Protein AF-A0AA37NM17-F1 (afdb_monomer)

Radius of gyration: 35.28 Å; Cα contacts (8 Å, |Δi|>4): 505; chains: 1; bounding box: 87×82×79 Å

Mean predicted aligned error: 13.26 Å

Structure (mmCIF, N/CA/C/O backbone):
data_AF-A0AA37NM17-F1
#
_entry.id   AF-A0AA37NM17-F1
#
loop_
_atom_site.group_PDB
_atom_site.id
_atom_site.type_symbol
_atom_site.label_atom_id
_atom_site.label_alt_id
_atom_site.label_comp_id
_atom_site.label_asym_id
_atom_site.label_entity_id
_atom_site.label_seq_id
_atom_site.pdbx_PDB_ins_code
_atom_site.Cartn_x
_atom_site.Cartn_y
_atom_site.Cartn_z
_atom_site.occupancy
_atom_site.B_iso_or_equiv
_atom_site.auth_seq_id
_atom_site.auth_comp_id
_atom_site.auth_asym_id
_atom_site.auth_atom_id
_atom_site.pdbx_PDB_model_num
ATOM 1 N N . MET A 1 1 ? 45.197 -36.114 -11.700 1.00 39.50 1 MET A N 1
ATOM 2 C CA . MET A 1 1 ? 45.139 -34.855 -10.925 1.00 39.50 1 MET A CA 1
ATOM 3 C C . MET A 1 1 ? 45.413 -33.761 -11.939 1.00 39.50 1 MET A C 1
ATOM 5 O O . MET A 1 1 ? 46.449 -33.843 -12.567 1.00 39.50 1 MET A O 1
ATOM 9 N N . GLU A 1 2 ? 44.489 -32.881 -12.302 1.00 32.41 2 GLU A N 1
ATOM 10 C CA . GLU A 1 2 ? 43.577 -32.137 -11.434 1.00 32.41 2 GLU A CA 1
ATOM 11 C C . GLU A 1 2 ? 42.103 -32.218 -11.862 1.00 32.41 2 GLU A C 1
ATOM 13 O O . GLU A 1 2 ? 41.725 -32.016 -13.012 1.00 32.41 2 GLU A O 1
ATOM 18 N N . ASN A 1 3 ? 41.298 -32.570 -10.862 1.00 31.67 3 ASN A N 1
ATOM 19 C CA . ASN A 1 3 ? 39.902 -32.228 -10.608 1.00 31.67 3 ASN A CA 1
ATOM 20 C C . ASN A 1 3 ? 39.204 -31.269 -11.604 1.00 31.67 3 ASN A C 1
ATOM 22 O O . ASN A 1 3 ? 39.090 -30.072 -11.366 1.00 31.67 3 ASN A O 1
ATOM 26 N N . ARG A 1 4 ? 38.593 -31.821 -12.659 1.00 38.66 4 ARG A N 1
ATOM 27 C CA . ARG A 1 4 ? 37.354 -31.264 -13.227 1.00 38.66 4 ARG A CA 1
ATOM 28 C C . ARG A 1 4 ? 36.179 -31.909 -12.503 1.00 38.66 4 ARG A C 1
ATOM 30 O O . ARG A 1 4 ? 35.611 -32.888 -12.973 1.00 38.66 4 ARG A O 1
ATOM 37 N N . SER A 1 5 ? 35.870 -31.397 -11.321 1.00 42.88 5 SER A N 1
ATOM 38 C CA . SER A 1 5 ? 34.691 -31.795 -10.563 1.00 42.88 5 SER A CA 1
ATOM 39 C C . SER A 1 5 ? 34.030 -30.540 -10.004 1.00 42.88 5 SER A C 1
ATOM 41 O O . SER A 1 5 ? 34.674 -29.786 -9.281 1.00 42.88 5 SER A O 1
ATOM 43 N N . LEU A 1 6 ? 32.746 -30.379 -10.350 1.00 43.34 6 LEU A N 1
ATOM 44 C CA . LEU A 1 6 ? 31.734 -29.516 -9.724 1.00 43.34 6 LEU A CA 1
ATOM 45 C C . LEU A 1 6 ? 31.709 -28.022 -10.093 1.00 43.34 6 LEU A C 1
ATOM 47 O O . LEU A 1 6 ? 31.986 -27.165 -9.266 1.00 43.34 6 LEU A O 1
ATOM 51 N N . LEU A 1 7 ? 31.184 -27.724 -11.286 1.00 40.50 7 LEU A N 1
ATOM 52 C CA . LEU A 1 7 ? 30.210 -26.638 -11.465 1.00 40.50 7 LEU A CA 1
ATOM 53 C C . LEU A 1 7 ? 29.104 -27.159 -12.391 1.00 40.50 7 LEU A C 1
ATOM 55 O O . LEU A 1 7 ? 29.181 -27.047 -13.609 1.00 40.50 7 LEU A O 1
ATOM 59 N N . SER A 1 8 ? 28.095 -27.805 -11.810 1.00 43.62 8 SER A N 1
ATOM 60 C CA . SER A 1 8 ? 26.860 -28.211 -12.491 1.00 43.62 8 SER A CA 1
ATOM 61 C C . SER A 1 8 ? 25.928 -27.007 -12.674 1.00 43.62 8 SER A C 1
ATOM 63 O O . SER A 1 8 ? 24.788 -27.035 -12.214 1.00 43.62 8 SER A O 1
ATOM 65 N N . GLY A 1 9 ? 26.449 -25.930 -13.256 1.00 58.12 9 GLY A N 1
ATOM 66 C CA . GLY A 1 9 ? 25.665 -24.760 -13.623 1.00 58.12 9 GLY A CA 1
ATOM 67 C C . GLY A 1 9 ? 25.400 -24.740 -15.122 1.00 58.12 9 GLY A C 1
ATOM 68 O O . GLY A 1 9 ? 26.223 -25.229 -15.902 1.00 58.12 9 GLY A O 1
ATOM 69 N N . THR A 1 10 ? 24.259 -24.205 -15.549 1.00 69.88 10 THR A N 1
ATOM 70 C CA . THR A 1 10 ? 24.068 -23.924 -16.976 1.00 69.88 10 THR A CA 1
ATOM 71 C C . THR A 1 10 ? 25.033 -22.809 -17.411 1.00 69.88 10 THR A C 1
ATOM 73 O O . THR A 1 10 ? 25.459 -22.008 -16.576 1.00 69.88 10 THR A O 1
ATOM 76 N N . PRO A 1 11 ? 25.399 -22.710 -18.705 1.00 75.88 11 PRO A N 1
ATOM 77 C CA . PRO A 1 11 ? 26.376 -21.720 -19.182 1.00 75.88 11 PRO A CA 1
ATOM 78 C C . PRO A 1 11 ? 26.017 -20.255 -18.877 1.00 75.88 11 PRO A C 1
ATOM 80 O O . PRO A 1 11 ? 26.868 -19.380 -18.991 1.00 75.88 11 PRO A O 1
ATOM 83 N N . LEU A 1 12 ? 24.758 -19.989 -18.515 1.00 84.44 12 LEU A N 1
ATOM 84 C CA . LEU A 1 12 ? 24.204 -18.665 -18.242 1.00 84.44 12 LEU A CA 1
ATOM 85 C C . LEU A 1 12 ? 23.790 -18.481 -16.770 1.00 84.44 12 LEU A C 1
ATOM 87 O O . LEU A 1 12 ? 23.029 -17.570 -16.453 1.00 84.44 12 LEU A O 1
ATOM 91 N N . ASP A 1 13 ? 24.273 -19.326 -15.858 1.00 84.38 13 ASP A N 1
ATOM 92 C CA . ASP A 1 13 ? 23.991 -19.170 -14.431 1.00 84.38 13 ASP A CA 1
ATOM 93 C C . ASP A 1 13 ? 24.663 -17.914 -13.844 1.00 84.38 13 ASP A C 1
ATOM 95 O O . ASP A 1 13 ? 25.754 -17.496 -14.246 1.00 84.38 13 ASP A O 1
ATOM 99 N N . GLY A 1 14 ? 24.015 -17.311 -12.842 1.00 83.81 14 GLY A N 1
ATOM 100 C CA . GLY A 1 14 ? 24.552 -16.149 -12.127 1.00 83.81 14 GLY A CA 1
ATOM 101 C C . GLY A 1 14 ? 24.564 -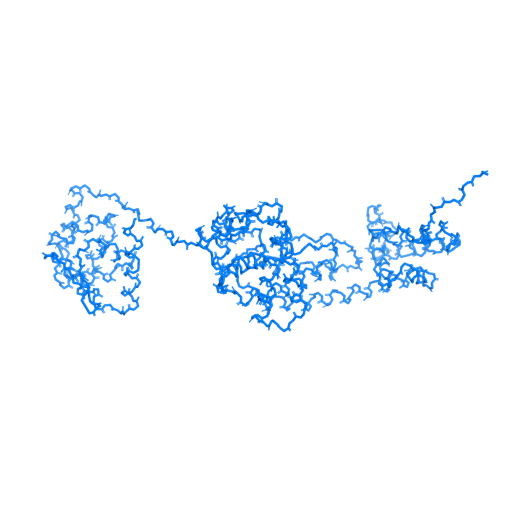14.858 -12.952 1.00 83.81 14 GLY A C 1
ATOM 102 O O . GLY A 1 14 ? 25.510 -14.072 -12.831 1.00 83.81 14 GLY A O 1
ATOM 103 N N . ILE A 1 15 ? 23.556 -14.663 -13.809 1.00 90.25 15 ILE A N 1
ATOM 104 C CA . ILE A 1 15 ? 23.266 -13.371 -14.440 1.00 90.25 15 ILE A CA 1
ATOM 105 C C . ILE A 1 15 ? 22.849 -12.364 -13.372 1.00 90.25 15 ILE A C 1
ATOM 107 O O . ILE A 1 15 ? 22.051 -12.658 -12.482 1.00 90.25 15 ILE A O 1
ATOM 111 N N . ASP A 1 16 ? 23.395 -11.163 -13.504 1.00 88.25 16 ASP A N 1
ATOM 112 C CA . ASP A 1 16 ? 23.024 -10.015 -12.691 1.00 88.25 16 ASP A CA 1
ATOM 113 C C . ASP A 1 16 ? 21.865 -9.280 -13.367 1.00 88.25 16 ASP A C 1
ATOM 115 O O . ASP A 1 16 ? 22.024 -8.738 -14.459 1.00 88.25 16 ASP A O 1
ATOM 119 N N . TYR A 1 17 ? 20.700 -9.275 -12.723 1.00 85.06 17 TYR A N 1
ATOM 120 C CA . TYR A 1 17 ? 19.495 -8.635 -13.247 1.00 85.06 17 TYR A CA 1
ATOM 121 C C . TYR A 1 17 ? 19.504 -7.106 -13.116 1.00 85.06 17 TYR A C 1
ATOM 123 O O . TYR A 1 17 ? 18.667 -6.459 -13.750 1.00 85.06 17 TYR A O 1
ATOM 131 N N . GLY A 1 18 ? 20.436 -6.523 -12.354 1.00 79.31 18 GLY A N 1
ATOM 132 C CA . GLY A 1 18 ? 20.629 -5.072 -12.278 1.00 79.31 18 GLY A CA 1
ATOM 133 C C . GLY A 1 18 ? 21.332 -4.487 -13.507 1.00 79.31 18 GLY A C 1
ATOM 134 O O . GLY A 1 18 ? 21.096 -3.337 -13.848 1.00 79.31 18 GLY A O 1
ATOM 135 N N . VAL A 1 19 ? 22.146 -5.292 -14.201 1.00 84.12 19 VAL A N 1
ATOM 136 C CA . VAL A 1 19 ? 22.900 -4.915 -15.416 1.00 84.12 19 VAL A CA 1
ATOM 137 C C . VAL A 1 19 ? 22.785 -6.020 -16.471 1.00 84.12 19 VAL A C 1
ATOM 139 O O . VAL A 1 19 ? 23.774 -6.624 -16.898 1.00 84.12 19 VAL A O 1
ATOM 142 N N . TYR A 1 20 ? 21.551 -6.357 -16.844 1.00 92.31 20 TYR A N 1
ATOM 143 C CA . TYR A 1 20 ? 21.222 -7.651 -17.443 1.00 92.31 20 TYR A CA 1
ATOM 144 C C . TYR A 1 20 ? 21.877 -7.886 -18.795 1.00 92.31 20 TYR A C 1
ATOM 146 O O . TYR A 1 20 ? 22.510 -8.922 -18.978 1.00 92.31 20 TYR A O 1
ATOM 154 N N . THR A 1 21 ? 21.796 -6.929 -19.717 1.00 93.56 21 THR A N 1
ATOM 155 C CA . THR A 1 21 ? 22.395 -7.039 -21.054 1.00 93.56 21 THR A CA 1
ATOM 156 C C . THR A 1 21 ? 23.906 -7.231 -20.957 1.00 93.56 21 THR A C 1
ATOM 158 O O . THR A 1 21 ? 24.450 -8.175 -21.530 1.00 93.56 21 THR A O 1
ATOM 161 N N . ALA A 1 22 ? 24.588 -6.397 -20.165 1.00 91.88 22 ALA A N 1
ATOM 162 C CA . ALA A 1 22 ? 26.034 -6.488 -19.974 1.00 91.88 22 ALA A CA 1
ATOM 163 C C . ALA A 1 22 ? 26.444 -7.812 -19.304 1.00 91.88 22 ALA A C 1
ATOM 165 O O . ALA A 1 22 ? 27.416 -8.453 -19.712 1.00 91.88 22 ALA A O 1
ATOM 166 N N . SER A 1 23 ? 25.688 -8.254 -18.296 1.00 94.06 23 SER A N 1
ATOM 167 C CA . SER A 1 23 ? 25.938 -9.514 -17.594 1.00 94.06 23 SER A CA 1
ATOM 168 C C . SER A 1 23 ? 25.702 -10.726 -18.501 1.00 94.06 23 SER A C 1
ATOM 170 O O . SER A 1 23 ? 26.530 -11.637 -18.529 1.00 94.06 23 SER A O 1
ATOM 172 N N . LEU A 1 24 ? 24.635 -10.709 -19.306 1.00 94.44 24 LEU A N 1
ATOM 173 C CA . LEU A 1 24 ? 24.316 -11.741 -20.294 1.00 94.44 24 LEU A CA 1
ATOM 174 C C . LEU A 1 24 ? 25.399 -11.834 -21.375 1.00 94.44 24 LEU A C 1
ATOM 176 O O . LEU A 1 24 ? 25.887 -12.930 -21.643 1.00 94.44 24 LEU A O 1
ATOM 180 N N . MET A 1 25 ? 25.816 -10.700 -21.949 1.00 93.88 25 MET A N 1
ATOM 181 C CA . MET A 1 25 ? 26.895 -10.642 -22.942 1.00 93.88 25 MET A CA 1
ATOM 182 C C . MET A 1 25 ? 28.197 -11.220 -22.389 1.00 93.88 25 MET A C 1
ATOM 184 O O . MET A 1 25 ? 28.815 -12.059 -23.041 1.00 93.88 25 MET A O 1
ATOM 188 N N . ARG A 1 26 ? 28.586 -10.825 -21.169 1.00 92.75 26 ARG A N 1
ATOM 189 C CA . ARG A 1 26 ? 29.799 -11.324 -20.505 1.00 92.75 26 ARG A CA 1
ATOM 190 C C . ARG A 1 26 ? 29.740 -12.833 -20.278 1.00 92.75 26 ARG A C 1
ATOM 192 O O . ARG A 1 26 ? 30.653 -13.540 -20.682 1.00 92.75 26 ARG A O 1
ATOM 199 N N . ARG A 1 27 ? 28.649 -13.343 -19.698 1.00 93.62 27 ARG A N 1
ATOM 200 C CA . ARG A 1 27 ? 28.477 -14.787 -19.451 1.00 93.62 27 ARG A CA 1
ATOM 201 C C . ARG A 1 27 ? 28.475 -15.591 -20.748 1.00 93.62 27 ARG A C 1
ATOM 203 O O . ARG A 1 27 ? 29.092 -16.648 -20.820 1.00 93.62 27 ARG A O 1
ATOM 210 N N . ALA A 1 28 ? 27.807 -15.084 -21.780 1.00 93.44 28 ALA A N 1
ATOM 211 C CA . ALA A 1 28 ? 27.781 -15.734 -23.078 1.00 93.44 28 ALA A CA 1
ATOM 212 C C . ALA A 1 28 ? 29.164 -15.718 -23.753 1.00 93.44 28 ALA A C 1
ATOM 214 O O . ALA A 1 28 ? 29.542 -16.718 -24.356 1.00 93.44 28 ALA A O 1
ATOM 215 N N . ALA A 1 29 ? 29.940 -14.641 -23.617 1.00 93.00 29 ALA A N 1
ATOM 216 C CA . ALA A 1 29 ? 31.324 -14.586 -24.084 1.00 93.00 29 ALA A CA 1
ATOM 217 C C . ALA A 1 29 ? 32.217 -15.600 -23.348 1.00 93.00 29 ALA A C 1
ATOM 219 O O . ALA A 1 29 ? 32.880 -16.412 -23.992 1.00 93.00 29 ALA A O 1
ATOM 220 N N . ASP A 1 30 ? 32.158 -15.626 -22.011 1.00 92.62 30 ASP A N 1
ATOM 221 C CA . ASP A 1 30 ? 32.923 -16.556 -21.165 1.00 92.62 30 ASP A CA 1
ATOM 222 C C . ASP A 1 30 ? 32.610 -18.026 -21.500 1.00 92.62 30 ASP A C 1
ATOM 224 O O . ASP A 1 30 ? 33.485 -18.892 -21.466 1.00 92.62 30 ASP A O 1
ATOM 228 N N . ALA A 1 31 ? 31.354 -18.311 -21.857 1.00 92.31 31 ALA A N 1
ATOM 229 C CA . ALA A 1 31 ? 30.891 -19.631 -22.270 1.00 92.31 31 ALA A CA 1
ATOM 230 C C . ALA A 1 31 ? 31.180 -19.973 -23.749 1.00 92.31 31 ALA A C 1
ATOM 232 O O . ALA A 1 31 ? 30.804 -21.055 -24.204 1.00 92.31 31 ALA A O 1
ATOM 233 N N . GLY A 1 32 ? 31.800 -19.071 -24.520 1.00 92.25 32 GLY A N 1
ATOM 234 C CA . GLY A 1 32 ? 32.047 -19.247 -25.959 1.00 92.25 32 GLY A CA 1
ATOM 235 C C . GLY A 1 32 ? 30.776 -19.225 -26.817 1.00 92.25 32 GLY A C 1
ATOM 236 O O . GLY A 1 32 ? 30.770 -19.697 -27.952 1.00 92.25 32 GLY A O 1
ATOM 237 N N . LEU A 1 33 ? 29.679 -18.708 -26.267 1.00 93.62 33 LEU A N 1
ATOM 238 C CA . LEU A 1 33 ? 28.392 -18.543 -26.933 1.00 93.62 33 LEU A CA 1
ATOM 239 C C . LEU A 1 33 ? 28.333 -17.230 -27.738 1.00 93.62 33 LEU A C 1
ATOM 241 O O . LEU A 1 33 ? 27.548 -17.127 -28.679 1.00 93.62 33 LEU A O 1
ATOM 245 N N . LEU A 1 34 ? 29.148 -16.234 -27.413 1.00 94.06 34 LEU A N 1
ATOM 246 C CA . LEU A 1 34 ? 29.370 -15.064 -28.262 1.00 94.06 34 LEU A CA 1
ATOM 247 C C . LEU A 1 34 ? 30.849 -14.995 -28.618 1.00 94.06 34 LEU A C 1
ATOM 249 O O . LEU A 1 34 ? 31.698 -15.099 -27.736 1.00 94.06 34 LEU A O 1
ATOM 253 N N . ASP A 1 35 ? 31.149 -14.842 -29.906 1.00 93.56 35 ASP A N 1
ATOM 254 C CA . ASP A 1 35 ? 32.515 -14.643 -30.375 1.00 93.56 35 ASP A CA 1
ATOM 255 C C . ASP A 1 35 ? 32.892 -13.151 -30.381 1.00 93.56 35 ASP A C 1
ATOM 257 O O . ASP A 1 35 ? 32.049 -12.261 -30.232 1.00 93.56 35 ASP A O 1
ATOM 261 N N . GLU A 1 36 ? 34.182 -12.862 -30.556 1.00 92.81 36 GLU A N 1
ATOM 262 C CA . GLU A 1 36 ? 34.699 -11.486 -30.567 1.00 92.81 36 GLU A CA 1
ATOM 263 C C . GLU A 1 36 ? 34.056 -10.622 -31.661 1.00 92.81 36 GLU A C 1
ATOM 265 O O . GLU A 1 36 ? 33.868 -9.421 -31.474 1.00 92.81 36 GLU A O 1
ATOM 270 N N . ARG A 1 37 ? 33.678 -11.227 -32.796 1.00 93.75 37 ARG A N 1
ATOM 271 C CA . ARG A 1 37 ? 33.026 -10.517 -33.905 1.00 93.75 37 ARG A CA 1
ATOM 272 C C . ARG A 1 37 ? 31.616 -10.082 -33.530 1.00 93.75 37 ARG A C 1
ATOM 274 O O . ARG A 1 37 ? 31.252 -8.940 -33.799 1.00 93.75 37 ARG A O 1
ATOM 281 N N . ALA A 1 38 ? 30.843 -10.965 -32.900 1.00 92.62 38 ALA A N 1
ATOM 282 C CA . ALA A 1 38 ? 29.518 -10.648 -32.395 1.00 92.62 38 ALA A CA 1
ATOM 283 C C . ALA A 1 38 ? 29.592 -9.550 -31.328 1.00 92.62 38 ALA A C 1
ATOM 285 O O . ALA A 1 38 ? 28.863 -8.567 -31.423 1.00 92.62 38 ALA A O 1
ATOM 286 N N . LEU A 1 39 ? 30.514 -9.659 -30.365 1.00 93.81 39 LEU A N 1
ATOM 287 C CA . LEU A 1 39 ? 30.697 -8.640 -29.325 1.00 93.81 39 LEU A CA 1
ATOM 288 C C . LEU A 1 39 ? 31.077 -7.272 -29.908 1.00 93.81 39 LEU A C 1
ATOM 290 O O . LEU A 1 39 ? 30.494 -6.263 -29.511 1.00 93.81 39 LEU A O 1
ATOM 294 N N . ALA A 1 40 ? 31.998 -7.231 -30.877 1.00 94.44 40 ALA A N 1
ATOM 295 C CA . ALA A 1 40 ? 32.390 -5.994 -31.548 1.00 94.44 40 ALA A CA 1
ATOM 296 C C . ALA A 1 40 ? 31.216 -5.351 -32.306 1.00 94.44 40 ALA A C 1
ATOM 298 O O . ALA A 1 40 ? 31.002 -4.146 -32.189 1.00 94.44 40 ALA A O 1
ATOM 299 N N . ALA A 1 41 ? 30.411 -6.148 -33.019 1.00 94.38 41 ALA A N 1
ATOM 300 C CA . ALA A 1 41 ? 29.223 -5.657 -33.717 1.00 94.38 41 ALA A CA 1
ATOM 301 C C . ALA A 1 41 ? 28.160 -5.104 -32.747 1.00 94.38 41 ALA A C 1
ATOM 303 O O . ALA A 1 41 ? 27.523 -4.088 -33.027 1.00 94.38 41 ALA A O 1
ATOM 304 N N . MET A 1 42 ? 27.980 -5.740 -31.586 1.00 95.62 42 MET A N 1
ATOM 305 C CA . MET A 1 42 ? 27.082 -5.245 -30.538 1.00 95.62 42 MET A CA 1
ATOM 306 C C . MET A 1 42 ? 27.591 -3.924 -29.947 1.00 95.62 42 MET A C 1
ATOM 308 O O . MET A 1 42 ? 26.820 -2.976 -29.816 1.00 95.62 42 MET A O 1
ATOM 312 N N . GLN A 1 43 ? 28.891 -3.822 -29.654 1.00 95.56 43 GLN A N 1
ATOM 313 C CA . GLN A 1 43 ? 29.502 -2.589 -29.155 1.00 95.56 43 GLN A CA 1
ATOM 314 C C . GLN A 1 43 ? 29.378 -1.438 -30.163 1.00 95.56 43 GLN A C 1
ATOM 316 O O . GLN A 1 43 ? 29.024 -0.322 -29.783 1.00 95.56 43 GLN A O 1
ATOM 321 N N . GLU A 1 44 ? 29.616 -1.704 -31.449 1.00 96.19 44 GLU A N 1
ATOM 322 C CA . GLU A 1 44 ? 29.410 -0.726 -32.520 1.00 96.19 44 GLU A CA 1
ATOM 323 C C . GLU A 1 44 ? 27.946 -0.268 -32.586 1.00 96.19 44 GLU A C 1
ATOM 325 O O . GLU A 1 44 ? 27.678 0.931 -32.677 1.00 96.19 44 GLU A O 1
ATOM 330 N N . GLY A 1 45 ? 26.994 -1.197 -32.451 1.00 97.06 45 GLY A N 1
ATOM 331 C CA . GLY A 1 45 ? 25.565 -0.888 -32.402 1.00 97.06 45 GLY A CA 1
ATOM 332 C C . GLY A 1 45 ? 25.175 0.028 -31.236 1.00 97.06 45 GLY A C 1
ATOM 333 O O . GLY A 1 45 ? 24.437 0.991 -31.440 1.00 97.06 45 GLY A O 1
ATOM 334 N N . LEU A 1 46 ? 25.701 -0.224 -30.032 1.00 96.44 46 LEU A N 1
ATOM 335 C CA . LEU A 1 46 ? 25.472 0.629 -28.856 1.00 96.44 46 LEU A CA 1
ATOM 336 C C . LEU A 1 46 ? 26.054 2.038 -29.049 1.00 96.44 46 LEU A C 1
ATOM 338 O O . LEU A 1 46 ? 25.383 3.031 -28.775 1.00 96.44 46 LEU A O 1
ATOM 342 N N . LEU A 1 47 ? 27.278 2.143 -29.577 1.00 95.81 47 LEU A N 1
ATOM 343 C CA . LEU A 1 47 ? 27.903 3.436 -29.883 1.00 95.81 47 LEU A CA 1
ATOM 344 C C . LEU A 1 47 ? 27.161 4.193 -30.996 1.00 95.81 47 LEU A C 1
ATOM 346 O O . LEU A 1 47 ? 27.110 5.424 -30.978 1.00 95.81 47 LEU A O 1
ATOM 350 N N . GLY A 1 48 ? 26.577 3.473 -31.956 1.00 96.12 48 GLY A N 1
ATOM 351 C CA . GLY A 1 48 ? 25.704 4.037 -32.984 1.00 96.12 48 GLY A CA 1
ATOM 352 C C . GLY A 1 48 ? 24.439 4.664 -32.395 1.00 96.12 48 GLY A C 1
ATOM 353 O O . GLY A 1 48 ? 24.114 5.804 -32.730 1.00 96.12 48 GLY A O 1
ATOM 354 N N . LEU A 1 49 ? 23.772 3.965 -31.469 1.00 96.12 49 LEU A N 1
ATOM 355 C CA . LEU A 1 49 ? 22.615 4.495 -30.739 1.00 96.12 49 LEU A CA 1
ATOM 356 C C . LEU A 1 49 ? 22.982 5.735 -29.919 1.00 96.12 49 LEU A C 1
ATOM 358 O O . LEU A 1 49 ? 22.301 6.754 -30.025 1.00 96.12 49 LEU A O 1
ATOM 362 N N . LEU A 1 50 ? 24.090 5.686 -29.170 1.00 95.38 50 LEU A N 1
ATOM 363 C CA . LEU A 1 50 ? 24.566 6.827 -28.384 1.00 95.38 50 LEU A CA 1
ATOM 364 C C . LEU A 1 50 ? 24.809 8.056 -29.270 1.00 95.38 50 LEU A C 1
ATOM 366 O O . LEU A 1 50 ? 24.358 9.153 -28.946 1.00 95.38 50 LEU A O 1
ATOM 370 N N . ARG A 1 51 ? 25.476 7.875 -30.416 1.00 93.75 51 ARG A N 1
ATOM 371 C CA . ARG A 1 51 ? 25.708 8.955 -31.385 1.00 93.75 51 ARG A CA 1
ATOM 372 C C . ARG A 1 51 ? 24.396 9.568 -31.867 1.00 93.75 51 ARG A C 1
ATOM 374 O O . ARG A 1 51 ? 24.271 10.788 -31.861 1.00 93.75 51 ARG A O 1
ATOM 381 N N . SER A 1 52 ? 23.423 8.733 -32.233 1.00 91.69 52 SER A N 1
ATOM 382 C CA . SER A 1 52 ? 22.113 9.199 -32.697 1.00 91.69 52 SER A CA 1
ATOM 383 C C . SER A 1 52 ? 21.383 10.024 -31.634 1.00 91.69 52 SER A C 1
ATOM 385 O O . SER A 1 52 ? 20.774 11.037 -31.969 1.00 91.69 52 SER A O 1
ATOM 387 N N . GLN A 1 53 ? 21.436 9.618 -30.363 1.00 92.88 53 GLN A N 1
ATOM 388 C CA . GLN A 1 53 ? 20.788 10.360 -29.274 1.00 92.88 53 GLN A CA 1
ATOM 389 C C . GLN A 1 53 ? 21.507 11.680 -28.963 1.00 92.88 53 GLN A C 1
ATOM 391 O O . GLN A 1 53 ? 20.854 12.699 -28.736 1.00 92.88 53 GLN A O 1
ATOM 396 N N . ILE A 1 54 ? 22.845 11.700 -29.018 1.00 91.94 54 ILE A N 1
ATOM 397 C CA . ILE A 1 54 ? 23.633 12.934 -28.885 1.00 91.94 54 ILE A CA 1
ATOM 398 C C . ILE A 1 54 ? 23.252 13.931 -29.981 1.00 91.94 54 ILE A C 1
ATOM 400 O O . ILE A 1 54 ? 22.956 15.083 -29.672 1.00 91.94 54 ILE A O 1
ATOM 404 N N . GLU A 1 55 ? 23.214 13.488 -31.241 1.00 90.81 55 GLU A N 1
ATOM 405 C CA . GLU A 1 55 ? 22.810 14.324 -32.376 1.00 90.81 55 GLU A CA 1
ATOM 406 C C . GLU A 1 55 ? 21.388 14.879 -32.197 1.00 90.81 55 GLU A C 1
ATOM 408 O O . GLU A 1 55 ? 21.128 16.040 -32.513 1.00 90.81 55 GLU A O 1
ATOM 413 N N . GLU A 1 56 ? 20.467 14.090 -31.641 1.00 88.56 56 GLU A N 1
ATOM 414 C CA . GLU A 1 56 ? 19.101 14.542 -31.384 1.00 88.56 56 GLU A CA 1
ATOM 415 C C . GLU A 1 56 ? 19.035 15.634 -30.300 1.00 88.56 56 GLU A C 1
ATOM 417 O O . GLU A 1 56 ? 18.362 16.658 -30.478 1.00 88.56 56 GLU A O 1
ATOM 422 N N . ILE A 1 57 ? 19.746 15.447 -29.183 1.00 87.69 57 ILE A N 1
ATOM 423 C CA . ILE A 1 57 ? 19.739 16.383 -28.047 1.00 87.69 57 ILE A CA 1
ATOM 424 C C . ILE A 1 57 ? 20.440 17.694 -28.401 1.00 87.69 57 ILE A C 1
ATOM 426 O O . ILE A 1 57 ? 19.966 18.767 -28.019 1.00 87.69 57 ILE A O 1
ATOM 430 N N . THR A 1 58 ? 21.529 17.633 -29.169 1.00 87.50 58 THR A N 1
ATOM 431 C CA . THR A 1 58 ? 22.248 18.821 -29.652 1.00 87.50 58 THR A CA 1
ATOM 432 C C . THR A 1 58 ? 21.577 19.457 -30.868 1.00 87.50 58 THR A C 1
ATOM 434 O O . THR A 1 58 ? 22.072 20.463 -31.369 1.00 87.50 58 THR A O 1
ATOM 437 N N . ARG A 1 59 ? 20.464 18.892 -31.365 1.00 83.44 59 ARG A N 1
ATOM 438 C CA . ARG A 1 59 ? 19.789 19.307 -32.610 1.00 83.44 59 ARG A CA 1
ATOM 439 C C . ARG A 1 59 ? 20.732 19.319 -33.822 1.00 83.44 59 ARG A C 1
ATOM 441 O O . ARG A 1 59 ? 20.552 20.113 -34.742 1.00 83.44 59 ARG A O 1
ATOM 448 N N . GLY A 1 60 ? 21.745 18.457 -33.809 1.00 77.31 60 GLY A N 1
ATOM 449 C CA . GLY A 1 60 ? 22.783 18.374 -34.833 1.00 77.31 60 GLY A CA 1
ATOM 450 C C . GLY A 1 60 ? 23.833 19.488 -34.773 1.00 77.31 60 GLY A C 1
ATOM 451 O O . GLY A 1 60 ? 24.685 19.554 -35.656 1.00 77.31 60 GLY A O 1
ATOM 452 N N . GLU A 1 61 ? 23.810 20.356 -33.757 1.00 78.25 61 GLU A N 1
ATOM 453 C CA . GLU A 1 61 ? 24.767 21.464 -33.615 1.00 78.25 61 GLU A CA 1
ATOM 454 C C . GLU A 1 61 ? 26.114 21.011 -33.026 1.00 78.25 61 GLU A C 1
ATOM 456 O O . GLU A 1 61 ? 27.121 21.706 -33.167 1.00 78.25 61 GLU A O 1
ATOM 461 N N . SER A 1 62 ? 26.156 19.840 -32.380 1.00 76.38 62 SER A N 1
ATOM 462 C CA . SER A 1 62 ? 27.371 19.266 -31.796 1.00 76.38 62 SER A CA 1
ATOM 463 C C . SER A 1 62 ? 27.352 17.737 -31.824 1.00 76.38 62 SER A C 1
ATOM 465 O O . SER A 1 62 ? 26.304 17.111 -31.684 1.00 76.38 62 SER A O 1
ATOM 467 N N . SER A 1 63 ? 28.535 17.137 -31.953 1.00 72.94 63 SER A N 1
ATOM 468 C CA . SER A 1 63 ? 28.760 15.690 -31.798 1.00 72.94 63 SER A CA 1
ATOM 469 C C . SER A 1 63 ? 29.375 15.324 -30.442 1.00 72.94 63 SER A C 1
ATOM 471 O O . SER A 1 63 ? 29.697 14.162 -30.201 1.00 72.94 63 SER A O 1
ATOM 473 N N . SER A 1 64 ? 29.549 16.306 -29.552 1.00 79.88 64 SER A N 1
ATOM 474 C CA . SER A 1 64 ? 30.091 16.120 -28.210 1.00 79.88 64 SER A CA 1
ATOM 475 C C . SER A 1 64 ? 29.154 16.674 -27.140 1.00 79.88 64 SER A C 1
ATOM 477 O O . SER A 1 64 ? 28.511 17.715 -27.310 1.00 79.88 64 SER A O 1
ATOM 479 N N . VAL A 1 65 ? 29.111 15.956 -26.021 1.00 88.38 65 VAL A N 1
ATOM 480 C CA . VAL A 1 65 ? 28.396 16.295 -24.786 1.00 88.38 65 VAL A CA 1
ATOM 481 C C . VAL A 1 65 ? 29.327 16.031 -23.595 1.00 88.38 65 VAL A C 1
ATOM 483 O O . VAL A 1 65 ? 30.336 15.336 -23.761 1.00 88.38 65 VAL A O 1
ATOM 486 N N . PRO A 1 66 ? 29.039 16.573 -22.399 1.00 93.12 66 PRO A N 1
ATOM 487 C CA . PRO A 1 66 ? 29.742 16.179 -21.180 1.00 93.12 66 PRO A CA 1
ATOM 488 C C . PRO A 1 66 ? 29.707 14.658 -20.978 1.00 93.12 66 PRO A C 1
ATOM 490 O O . PRO A 1 66 ? 28.709 14.019 -21.311 1.00 93.12 66 PRO A O 1
ATOM 493 N N . ALA A 1 67 ? 30.771 14.089 -20.403 1.00 91.81 67 ALA A N 1
ATOM 494 C CA . ALA A 1 67 ? 30.865 12.645 -20.155 1.00 91.81 67 ALA A CA 1
ATOM 495 C C . ALA A 1 67 ? 29.664 12.124 -19.348 1.00 91.81 67 ALA A C 1
ATOM 497 O O . ALA A 1 67 ? 29.046 11.150 -19.747 1.00 91.81 67 ALA A O 1
ATOM 498 N N . GLU A 1 68 ? 29.245 12.865 -18.319 1.00 92.88 68 GLU A N 1
ATOM 499 C CA . GLU A 1 68 ? 28.066 12.561 -17.494 1.00 92.88 68 GLU A CA 1
ATOM 500 C C . GLU A 1 68 ? 26.778 12.414 -18.324 1.00 92.88 68 GLU A C 1
ATOM 502 O O . GLU A 1 68 ? 25.947 11.550 -18.057 1.00 92.88 68 GLU A O 1
ATOM 507 N N . THR A 1 69 ? 26.605 13.243 -19.360 1.00 91.00 69 THR A N 1
ATOM 508 C CA . THR A 1 69 ? 25.463 13.144 -20.278 1.00 91.00 69 THR A CA 1
ATOM 509 C C . THR A 1 69 ? 25.586 11.926 -21.187 1.00 91.00 69 THR A C 1
ATOM 511 O O . THR A 1 69 ? 24.592 11.246 -21.418 1.00 91.00 69 THR A O 1
ATOM 514 N N . ALA A 1 70 ? 26.782 11.636 -21.706 1.00 92.44 70 ALA A N 1
ATOM 515 C CA . ALA A 1 70 ? 27.002 10.449 -22.529 1.00 92.44 70 ALA A CA 1
ATOM 516 C C . ALA A 1 70 ? 26.774 9.150 -21.736 1.00 92.44 70 ALA A C 1
ATOM 518 O O . ALA A 1 70 ? 26.156 8.226 -22.263 1.00 92.44 70 ALA A O 1
ATOM 519 N N . ASP A 1 71 ? 27.216 9.111 -20.478 1.00 92.56 71 ASP A N 1
ATOM 520 C CA . ASP A 1 71 ? 27.022 7.979 -19.571 1.00 92.56 71 ASP A CA 1
ATOM 521 C C . ASP A 1 71 ? 25.530 7.757 -19.293 1.00 92.56 71 ASP A C 1
ATOM 523 O O . ASP A 1 71 ? 25.031 6.654 -19.502 1.00 92.56 71 ASP A O 1
ATOM 527 N N . GLN A 1 72 ? 24.779 8.816 -18.956 1.00 92.31 72 GLN A N 1
ATOM 528 C CA . GLN A 1 72 ? 23.330 8.712 -18.741 1.00 92.31 72 GLN A CA 1
ATOM 529 C C . GLN A 1 72 ? 22.583 8.206 -19.987 1.00 92.31 72 GLN A C 1
ATOM 531 O O . GLN A 1 72 ? 21.677 7.386 -19.871 1.00 92.31 72 GLN A O 1
ATOM 536 N N . LEU A 1 73 ? 22.957 8.664 -21.187 1.00 93.69 73 LEU A N 1
ATOM 537 C CA . LEU A 1 73 ? 22.342 8.180 -22.429 1.00 93.69 73 LEU A CA 1
ATOM 538 C C . LEU A 1 73 ? 22.663 6.706 -22.690 1.00 93.69 73 LEU A C 1
ATOM 540 O O . LEU A 1 73 ? 21.798 5.958 -23.144 1.00 93.69 73 LEU A O 1
ATOM 544 N N . MET A 1 74 ? 23.891 6.271 -22.398 1.00 94.69 74 MET A N 1
ATOM 545 C CA . MET A 1 74 ? 24.259 4.860 -22.504 1.00 94.69 74 MET A CA 1
ATOM 546 C C . MET A 1 74 ? 23.474 4.002 -21.504 1.00 94.69 74 MET A C 1
ATOM 548 O O . MET A 1 74 ? 23.010 2.923 -21.876 1.00 94.69 74 MET A O 1
ATOM 552 N N . ASP A 1 75 ? 23.264 4.491 -20.281 1.00 92.69 75 ASP A N 1
ATOM 553 C CA . ASP A 1 75 ? 22.428 3.825 -19.278 1.00 92.69 75 ASP A CA 1
ATOM 554 C C . ASP A 1 75 ? 20.964 3.724 -19.738 1.00 92.69 75 ASP A C 1
ATOM 556 O O . ASP A 1 75 ? 20.363 2.653 -19.642 1.00 92.69 75 ASP A O 1
ATOM 560 N N . ASP A 1 76 ? 20.399 4.787 -20.318 1.00 93.44 76 ASP A N 1
ATOM 561 C CA . ASP A 1 76 ? 19.034 4.797 -20.865 1.00 93.44 76 ASP A CA 1
ATOM 562 C C . ASP A 1 76 ? 18.885 3.815 -22.049 1.00 93.44 76 ASP A C 1
ATOM 564 O O . ASP A 1 76 ? 17.902 3.069 -22.149 1.00 93.44 76 ASP A O 1
ATOM 568 N N . ILE A 1 77 ? 19.889 3.753 -22.936 1.00 95.25 77 ILE A N 1
ATOM 569 C CA . ILE A 1 77 ? 19.970 2.753 -24.015 1.00 95.25 77 ILE A CA 1
ATOM 570 C C . ILE A 1 77 ? 20.002 1.340 -23.430 1.00 95.25 77 ILE A C 1
ATOM 572 O O . ILE A 1 77 ? 19.224 0.477 -23.854 1.00 95.25 77 ILE A O 1
ATOM 576 N N . GLY A 1 78 ? 20.883 1.114 -22.455 1.00 93.94 78 GLY A N 1
ATOM 577 C CA . GLY A 1 78 ? 21.035 -0.158 -21.763 1.00 93.94 78 GLY A CA 1
ATOM 578 C C . GLY A 1 78 ? 19.733 -0.601 -21.108 1.00 93.94 78 GLY A C 1
ATOM 579 O O . GLY A 1 78 ? 19.315 -1.736 -21.310 1.00 93.94 78 GLY A O 1
ATOM 580 N N . TYR A 1 79 ? 19.040 0.308 -20.418 1.00 93.50 79 TYR A N 1
ATOM 581 C CA . TYR A 1 79 ? 17.741 0.054 -19.800 1.00 93.50 79 TYR A CA 1
ATOM 582 C C . TYR A 1 79 ? 16.692 -0.399 -20.821 1.00 93.50 79 TYR A C 1
ATOM 584 O O . TYR A 1 79 ? 15.997 -1.392 -20.601 1.00 93.50 79 TYR A O 1
ATOM 592 N N . CYS A 1 80 ? 16.593 0.278 -21.967 1.00 94.44 80 CYS A N 1
ATOM 593 C CA . CYS A 1 80 ? 15.654 -0.112 -23.017 1.00 94.44 80 CYS A CA 1
ATOM 594 C C . CYS A 1 80 ? 15.951 -1.524 -23.549 1.00 94.44 80 CYS A C 1
ATOM 596 O O . CYS A 1 80 ? 15.041 -2.343 -23.685 1.00 94.44 80 CYS A O 1
ATOM 598 N N . ILE A 1 81 ? 17.219 -1.841 -23.817 1.00 96.44 81 ILE A N 1
ATOM 599 C CA . ILE A 1 81 ? 17.615 -3.172 -24.303 1.00 96.44 81 ILE A CA 1
ATOM 600 C C . ILE A 1 81 ? 17.385 -4.236 -23.220 1.00 96.44 81 ILE A C 1
ATOM 602 O O . ILE A 1 81 ? 16.842 -5.302 -23.514 1.00 96.44 81 ILE A O 1
ATOM 606 N N . ASP A 1 82 ? 17.697 -3.925 -21.962 1.00 95.19 82 ASP A N 1
ATOM 607 C CA . ASP A 1 82 ? 17.399 -4.763 -20.802 1.00 95.19 82 ASP A CA 1
ATOM 608 C C . ASP A 1 82 ? 15.918 -5.138 -20.757 1.00 95.19 82 ASP A C 1
ATOM 610 O O . ASP A 1 82 ? 15.593 -6.307 -20.568 1.00 95.19 82 ASP A O 1
ATOM 614 N N . VAL A 1 83 ? 15.016 -4.174 -20.965 1.00 94.38 83 VAL A N 1
ATOM 615 C CA . VAL A 1 83 ? 13.567 -4.420 -20.993 1.00 94.38 83 VAL A CA 1
ATOM 616 C C . VAL A 1 83 ? 13.188 -5.390 -22.110 1.00 94.38 83 VAL A C 1
ATOM 618 O O . VAL A 1 83 ? 12.410 -6.314 -21.870 1.00 94.38 83 VAL A O 1
ATOM 621 N N . ALA A 1 84 ? 13.751 -5.229 -23.310 1.00 95.94 84 ALA A N 1
ATOM 622 C CA . ALA A 1 84 ? 13.491 -6.140 -24.424 1.00 95.94 84 ALA A CA 1
ATOM 623 C C . ALA A 1 84 ? 13.944 -7.573 -24.110 1.00 95.94 84 ALA A C 1
ATOM 625 O O . ALA A 1 84 ? 13.197 -8.525 -24.331 1.00 95.94 84 ALA A O 1
ATOM 626 N N . LEU A 1 85 ? 15.152 -7.728 -23.564 1.00 96.25 85 LEU A N 1
ATOM 627 C CA . LEU A 1 85 ? 15.743 -9.038 -23.299 1.00 96.25 85 LEU A CA 1
ATOM 628 C C . LEU A 1 85 ? 15.125 -9.729 -22.077 1.00 96.25 85 LEU A C 1
ATOM 630 O O . LEU A 1 85 ? 14.896 -10.937 -22.127 1.00 96.25 85 LEU A O 1
ATOM 634 N N . LYS A 1 86 ? 14.811 -8.983 -21.008 1.00 93.56 86 LYS A N 1
ATOM 635 C CA . LYS A 1 86 ? 14.120 -9.488 -19.802 1.00 93.56 86 LYS A CA 1
ATOM 636 C C . LYS A 1 86 ? 12.680 -9.912 -20.081 1.00 93.56 86 LYS A C 1
ATOM 638 O O . LYS A 1 86 ? 12.100 -10.640 -19.282 1.00 93.56 86 LYS A O 1
ATOM 643 N N . HIS A 1 87 ? 12.091 -9.457 -21.188 1.00 91.00 87 HIS A N 1
ATOM 644 C CA . HIS A 1 87 ? 10.767 -9.907 -21.605 1.00 91.00 87 HIS A CA 1
ATOM 645 C C . HIS A 1 87 ? 10.766 -11.363 -22.097 1.00 91.00 87 HIS A C 1
ATOM 647 O O . HIS A 1 87 ? 9.705 -11.985 -22.157 1.00 91.00 87 HIS A O 1
ATOM 653 N N . ALA A 1 88 ? 11.932 -11.919 -22.440 1.00 92.12 88 ALA A N 1
ATOM 654 C CA . ALA A 1 88 ? 12.038 -13.332 -22.763 1.00 92.12 88 ALA A CA 1
ATOM 655 C C . ALA A 1 88 ? 11.928 -14.198 -21.487 1.00 92.12 88 ALA A C 1
ATOM 657 O O . ALA A 1 88 ? 12.543 -13.875 -20.469 1.00 92.12 88 ALA A O 1
ATOM 658 N N . PRO A 1 89 ? 11.181 -15.317 -21.531 1.00 89.50 89 PRO A N 1
ATOM 659 C CA . PRO A 1 89 ? 10.996 -16.226 -20.400 1.00 89.50 89 PRO A CA 1
ATOM 660 C C . PRO A 1 89 ? 12.275 -16.764 -19.751 1.00 89.50 89 PRO A C 1
ATOM 662 O O . PRO A 1 89 ? 12.269 -17.063 -18.556 1.00 89.50 89 PRO A O 1
ATOM 665 N N . THR A 1 90 ? 13.353 -16.945 -20.520 1.00 91.81 90 THR A N 1
ATOM 666 C CA . THR A 1 90 ? 14.598 -17.542 -20.018 1.00 91.81 90 THR A CA 1
ATOM 667 C C . THR A 1 90 ? 15.836 -16.816 -20.544 1.00 91.81 90 THR A C 1
ATOM 669 O O . THR A 1 90 ? 15.810 -16.306 -21.664 1.00 91.81 90 THR A O 1
ATOM 672 N N . PRO A 1 91 ? 16.963 -16.832 -19.804 1.00 92.56 91 PRO A N 1
ATOM 673 C CA . PRO A 1 91 ? 18.230 -16.284 -20.291 1.00 92.56 91 PRO A CA 1
ATOM 674 C C . PRO A 1 91 ? 18.701 -16.843 -21.637 1.00 92.56 91 PRO A C 1
ATOM 676 O O . PRO A 1 91 ? 19.353 -16.146 -22.411 1.00 92.56 91 PRO A O 1
ATOM 679 N N . GLN A 1 92 ? 18.388 -18.107 -21.924 1.00 92.88 92 GLN A N 1
ATOM 680 C CA . GLN A 1 92 ? 18.708 -18.756 -23.193 1.00 92.88 92 GLN A CA 1
ATOM 681 C C . GLN A 1 92 ? 17.918 -18.134 -24.348 1.00 92.88 92 GLN A C 1
ATOM 683 O O . GLN A 1 92 ? 18.482 -17.892 -25.414 1.00 92.88 92 GLN A O 1
ATOM 688 N N . GLU A 1 93 ? 16.637 -17.839 -24.130 1.00 94.25 93 GLU A N 1
ATOM 689 C CA . GLU A 1 93 ? 15.800 -17.132 -25.102 1.00 94.25 93 GLU A CA 1
ATOM 690 C C . GLU A 1 93 ? 16.224 -15.664 -25.243 1.00 94.25 93 GLU A C 1
ATOM 692 O O . GLU A 1 93 ? 16.294 -15.158 -26.361 1.00 94.25 93 GLU A O 1
ATOM 697 N N . SER A 1 94 ? 16.625 -14.999 -24.155 1.00 95.69 94 SER A N 1
ATOM 698 C CA . SER A 1 94 ? 17.227 -13.659 -24.220 1.00 95.69 94 SER A CA 1
ATOM 699 C C . SER A 1 94 ? 18.511 -13.652 -25.053 1.00 95.69 94 SER A C 1
ATOM 701 O O . SER A 1 94 ? 18.720 -12.751 -25.862 1.00 95.69 94 SER A O 1
ATOM 703 N N . LEU A 1 95 ? 19.370 -14.667 -24.909 1.00 95.25 95 LEU A N 1
ATOM 704 C CA . LEU A 1 95 ? 20.576 -14.803 -25.727 1.00 95.25 95 LEU A CA 1
ATOM 705 C C . LEU A 1 95 ? 20.247 -15.061 -27.205 1.00 95.25 95 LEU A C 1
ATOM 707 O O . LEU A 1 95 ? 20.968 -14.580 -28.078 1.00 95.25 95 LEU A O 1
ATOM 711 N N . ALA A 1 96 ? 19.182 -15.811 -27.499 1.00 94.75 96 ALA A N 1
ATOM 712 C CA . ALA A 1 96 ? 18.716 -15.998 -28.870 1.00 94.75 96 ALA A CA 1
ATOM 713 C C . ALA A 1 96 ? 18.296 -14.655 -29.488 1.00 94.75 96 ALA A C 1
ATOM 715 O O . ALA A 1 96 ? 18.828 -14.285 -30.533 1.00 94.75 96 ALA A O 1
ATOM 716 N N . LEU A 1 97 ? 17.474 -13.865 -28.784 1.00 95.69 97 LEU A N 1
ATOM 717 C CA . LEU A 1 97 ? 17.093 -12.514 -29.218 1.00 95.69 97 LEU A CA 1
ATOM 718 C C . LEU A 1 97 ? 18.309 -11.612 -29.446 1.00 95.69 97 LEU A C 1
ATOM 720 O O . LEU A 1 97 ? 18.379 -10.909 -30.453 1.00 95.69 97 LEU A O 1
ATOM 724 N N . LEU A 1 98 ? 19.283 -11.662 -28.533 1.00 95.12 98 LEU A N 1
ATOM 725 C CA . LEU A 1 98 ? 20.518 -10.886 -28.623 1.00 95.12 98 LEU A CA 1
ATOM 726 C C . LEU A 1 98 ? 21.339 -11.225 -29.882 1.00 95.12 98 LEU A C 1
ATOM 728 O O . LEU A 1 98 ? 22.004 -10.353 -30.430 1.00 95.12 98 LEU A O 1
ATOM 732 N N . ARG A 1 99 ? 21.307 -12.483 -30.342 1.00 94.56 99 ARG A N 1
ATOM 733 C CA . ARG A 1 99 ? 22.005 -12.936 -31.560 1.00 94.56 99 ARG A CA 1
ATOM 734 C C . ARG A 1 99 ? 21.219 -12.666 -32.842 1.00 94.56 99 ARG A C 1
ATOM 736 O O . ARG A 1 99 ? 21.826 -12.467 -33.890 1.00 94.56 99 ARG A O 1
ATOM 743 N N . GLU A 1 100 ? 19.893 -12.724 -32.776 1.00 94.94 100 GLU A N 1
ATOM 744 C CA . GLU A 1 100 ? 19.004 -12.605 -33.938 1.00 94.94 100 GLU A CA 1
ATOM 745 C C . GLU A 1 100 ? 18.744 -11.150 -34.349 1.00 94.94 100 GLU A C 1
ATOM 747 O O . GLU A 1 100 ? 18.471 -10.874 -35.519 1.00 94.94 100 GLU A O 1
ATOM 752 N N . HIS A 1 101 ? 18.841 -10.213 -33.405 1.00 96.50 101 HIS A N 1
ATOM 753 C CA . HIS A 1 101 ? 18.504 -8.810 -33.615 1.00 96.50 101 HIS A CA 1
ATOM 754 C C . HIS A 1 101 ? 19.705 -7.879 -33.419 1.00 96.50 101 HIS A C 1
ATOM 756 O O . HIS A 1 101 ? 20.599 -8.130 -32.615 1.00 96.50 101 HIS A O 1
ATOM 762 N N . SER A 1 102 ? 19.712 -6.754 -34.141 1.00 96.44 102 SER A N 1
ATOM 763 C CA . SER A 1 102 ? 20.677 -5.677 -33.898 1.00 96.44 102 SER A CA 1
ATOM 764 C C . SER A 1 102 ? 20.366 -4.943 -32.588 1.00 96.44 102 SER A C 1
ATOM 766 O O . SER A 1 102 ? 19.222 -4.935 -32.129 1.00 96.44 102 SER A O 1
ATOM 768 N N . MET A 1 103 ? 21.360 -4.246 -32.022 1.00 96.75 103 MET A N 1
ATOM 769 C CA . MET A 1 103 ? 21.153 -3.405 -30.830 1.00 96.75 103 MET A CA 1
ATOM 770 C C . MET A 1 103 ? 20.057 -2.355 -31.042 1.00 96.75 103 MET A C 1
ATOM 772 O O . MET A 1 103 ? 19.236 -2.136 -30.160 1.00 96.75 103 MET A O 1
ATOM 776 N N . ASP A 1 104 ? 19.989 -1.761 -32.235 1.00 96.56 104 ASP A N 1
ATOM 777 C CA . ASP A 1 104 ? 18.934 -0.813 -32.601 1.00 96.56 104 ASP A CA 1
ATOM 778 C C . ASP A 1 104 ? 17.537 -1.463 -32.656 1.00 96.56 104 ASP A C 1
ATOM 780 O O . ASP A 1 104 ? 16.552 -0.878 -32.200 1.00 96.56 104 ASP A O 1
ATOM 784 N N . ALA A 1 105 ? 17.426 -2.696 -33.160 1.00 96.94 105 ALA A N 1
ATOM 785 C CA . ALA A 1 105 ? 16.160 -3.423 -33.148 1.00 96.94 105 ALA A CA 1
ATOM 786 C C . ALA A 1 105 ? 15.717 -3.755 -31.713 1.00 96.94 105 ALA A C 1
ATOM 788 O O . ALA A 1 105 ? 14.557 -3.529 -31.372 1.00 96.94 105 ALA A O 1
ATOM 789 N N . LEU A 1 106 ? 16.635 -4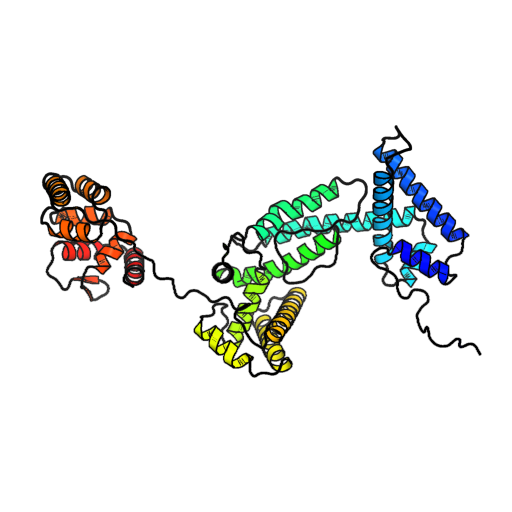.212 -30.856 1.00 97.69 106 LEU A N 1
ATOM 790 C CA . LEU A 1 106 ? 16.351 -4.492 -29.444 1.00 97.69 106 LEU A CA 1
ATOM 791 C C . LEU A 1 106 ? 15.972 -3.225 -28.672 1.00 97.69 106 LEU A C 1
ATOM 793 O O . LEU A 1 106 ? 15.003 -3.236 -27.916 1.00 97.69 106 LEU A O 1
ATOM 797 N N . TYR A 1 107 ? 16.669 -2.114 -28.914 1.00 96.75 107 TYR A N 1
ATOM 798 C CA . TYR A 1 107 ? 16.327 -0.811 -28.349 1.00 96.75 107 TYR A CA 1
ATOM 799 C C . TYR A 1 107 ? 14.898 -0.389 -28.733 1.00 96.75 107 TYR A C 1
ATOM 801 O O . TYR A 1 107 ? 14.101 -0.005 -27.872 1.00 96.75 107 TYR A O 1
ATOM 809 N N . ARG A 1 108 ? 14.521 -0.536 -30.012 1.00 95.44 108 ARG A N 1
ATOM 810 C CA . ARG A 1 108 ? 13.155 -0.256 -30.495 1.00 95.44 108 ARG A CA 1
ATOM 811 C C . ARG A 1 108 ? 12.100 -1.202 -29.918 1.00 95.44 108 ARG A C 1
ATOM 813 O O . ARG A 1 108 ? 10.982 -0.778 -29.633 1.00 95.44 108 ARG A O 1
ATOM 820 N N . MET A 1 109 ? 12.435 -2.475 -29.717 1.00 96.06 109 MET A N 1
ATOM 821 C CA . MET A 1 109 ? 11.548 -3.424 -29.033 1.00 96.06 109 MET A CA 1
ATOM 822 C C . MET A 1 109 ? 11.306 -3.006 -27.579 1.00 96.06 109 MET A C 1
ATOM 824 O O . MET A 1 109 ? 10.161 -2.983 -27.131 1.00 96.06 109 MET A O 1
ATOM 828 N N . GLY A 1 110 ? 12.369 -2.641 -26.863 1.00 95.50 110 GLY A N 1
ATOM 829 C CA . GLY A 1 110 ? 12.316 -2.226 -25.464 1.00 95.50 110 GLY A CA 1
ATOM 830 C C . GLY A 1 110 ? 11.520 -0.947 -25.244 1.00 95.50 110 GLY A C 1
ATOM 831 O O . GLY A 1 110 ? 10.592 -0.925 -24.439 1.00 95.50 110 GLY A O 1
ATOM 832 N N . THR A 1 111 ? 11.816 0.094 -26.022 1.00 94.25 111 THR A N 1
ATOM 833 C CA . THR A 1 111 ? 11.039 1.348 -26.022 1.00 94.25 111 THR A CA 1
ATOM 834 C C . THR A 1 111 ? 9.566 1.098 -26.357 1.00 94.25 111 THR A C 1
ATOM 836 O O . THR A 1 111 ? 8.683 1.587 -25.660 1.00 94.25 111 THR A O 1
ATOM 839 N N . GLY A 1 112 ? 9.274 0.229 -27.331 1.00 93.75 112 GLY A N 1
ATOM 840 C CA . GLY A 1 112 ? 7.900 -0.160 -27.652 1.00 93.75 112 GLY A CA 1
ATOM 841 C C . GLY A 1 112 ? 7.160 -0.894 -26.521 1.00 93.75 112 GLY A C 1
ATOM 842 O O . GLY A 1 112 ? 5.937 -0.774 -26.420 1.00 93.75 112 GLY A O 1
ATOM 843 N N . LEU A 1 113 ? 7.860 -1.654 -25.669 1.00 94.38 113 LEU A N 1
ATOM 844 C CA . LEU A 1 113 ? 7.285 -2.247 -24.454 1.00 94.38 113 LEU A CA 1
ATOM 845 C C . LEU A 1 113 ? 7.025 -1.170 -23.398 1.00 94.38 113 LEU A C 1
ATOM 847 O O . LEU A 1 113 ? 5.923 -1.098 -22.858 1.00 94.38 113 LEU A O 1
ATOM 851 N N . LEU A 1 114 ? 8.000 -0.296 -23.164 1.00 94.06 114 LEU A N 1
ATOM 852 C CA . LEU A 1 114 ? 7.902 0.821 -22.227 1.00 94.06 114 LEU A CA 1
ATOM 853 C C . LEU A 1 114 ? 6.727 1.766 -22.546 1.00 94.06 114 LEU A C 1
ATOM 855 O O . LEU A 1 114 ? 5.987 2.149 -21.641 1.00 94.06 114 LEU A O 1
ATOM 859 N N . ASP A 1 115 ? 6.471 2.051 -23.824 1.00 91.06 115 ASP A N 1
ATOM 860 C CA . ASP A 1 115 ? 5.318 2.846 -24.274 1.00 91.06 115 ASP A CA 1
ATOM 861 C C . ASP A 1 115 ? 3.962 2.182 -23.984 1.00 91.06 115 ASP A C 1
ATOM 863 O O . ASP A 1 115 ? 2.929 2.849 -23.872 1.00 91.06 115 ASP A O 1
ATOM 867 N N . ARG A 1 116 ? 3.911 0.846 -23.942 1.00 92.06 116 ARG A N 1
ATOM 868 C CA . ARG A 1 116 ? 2.686 0.117 -23.570 1.00 92.06 116 ARG A CA 1
ATOM 869 C C . ARG A 1 116 ? 2.473 0.167 -22.064 1.00 92.06 116 ARG A C 1
ATOM 871 O O . ARG A 1 116 ? 1.334 0.302 -21.620 1.00 92.06 116 ARG A O 1
ATOM 878 N N . GLU A 1 117 ? 3.556 0.076 -21.301 1.00 93.62 117 GLU A N 1
ATOM 879 C CA . GLU A 1 117 ? 3.540 0.153 -19.842 1.00 93.62 117 GLU A CA 1
ATOM 880 C C . GLU A 1 117 ? 3.118 1.537 -19.346 1.00 93.62 117 GLU A C 1
ATOM 882 O O . GLU A 1 117 ? 2.269 1.631 -18.462 1.00 93.62 117 GLU A O 1
ATOM 887 N N . GLU A 1 118 ? 3.608 2.613 -19.966 1.00 92.44 118 GLU A N 1
ATOM 888 C CA . GLU A 1 118 ? 3.156 3.979 -19.669 1.00 92.44 118 GLU A CA 1
ATOM 889 C C . GLU A 1 118 ? 1.643 4.136 -19.875 1.00 92.44 118 GLU A C 1
ATOM 891 O O . GLU A 1 118 ? 0.928 4.534 -18.950 1.00 92.44 118 GLU A O 1
ATOM 896 N N . ARG A 1 119 ? 1.124 3.729 -21.039 1.00 92.31 119 ARG A N 1
ATOM 897 C CA . ARG A 1 119 ? -0.321 3.756 -21.321 1.00 92.31 119 ARG A CA 1
ATOM 898 C C . ARG A 1 119 ? -1.136 2.920 -20.334 1.00 92.31 119 ARG A C 1
ATOM 900 O O . ARG A 1 119 ? -2.230 3.323 -19.929 1.00 92.31 119 ARG A O 1
ATOM 907 N N . ALA A 1 120 ? -0.621 1.759 -19.927 1.00 94.38 120 ALA A N 1
ATOM 908 C CA . ALA A 1 120 ? -1.262 0.932 -18.910 1.00 94.38 120 ALA A CA 1
ATOM 909 C C . ALA A 1 120 ? -1.309 1.648 -17.548 1.00 94.38 120 ALA A C 1
ATOM 911 O O . ALA A 1 120 ? -2.352 1.629 -16.887 1.00 94.38 120 ALA A O 1
ATOM 912 N N . CYS A 1 121 ? -0.226 2.324 -17.155 1.00 97.19 121 CYS A N 1
ATOM 913 C CA . CYS A 1 121 ? -0.157 3.118 -15.931 1.00 97.19 121 CYS A CA 1
ATOM 914 C C . CYS A 1 121 ? -1.131 4.301 -15.930 1.00 97.19 121 CYS A C 1
ATOM 916 O O . CYS A 1 121 ? -1.795 4.512 -14.917 1.00 97.19 121 CYS A O 1
ATOM 918 N N . GLU A 1 122 ? -1.275 5.040 -17.037 1.00 95.12 122 GLU A N 1
ATOM 919 C CA . GLU A 1 122 ? -2.255 6.136 -17.143 1.00 95.12 122 GLU A CA 1
ATOM 920 C C . GLU A 1 122 ? -3.685 5.628 -16.874 1.00 95.12 122 GLU A C 1
ATOM 922 O O . GLU A 1 122 ? -4.416 6.174 -16.036 1.00 95.12 122 GLU A O 1
ATOM 927 N N . GLY A 1 123 ? -4.073 4.529 -17.533 1.00 95.38 123 GLY A N 1
ATOM 928 C CA . GLY A 1 123 ? -5.386 3.911 -17.340 1.00 95.38 123 GLY A CA 1
ATOM 929 C C . GLY A 1 123 ? -5.584 3.361 -15.924 1.00 95.38 123 GLY A C 1
ATOM 930 O O . GLY A 1 123 ? -6.664 3.494 -15.336 1.00 95.38 123 GLY A O 1
ATOM 931 N N . LEU A 1 124 ? -4.541 2.764 -15.348 1.00 97.06 124 LEU A N 1
ATOM 932 C CA . LEU A 1 124 ? -4.584 2.205 -14.004 1.00 97.06 124 LEU A CA 1
ATOM 933 C C . LEU A 1 124 ? -4.669 3.294 -12.930 1.00 97.06 124 LEU A C 1
ATOM 935 O O . LEU A 1 124 ? -5.490 3.172 -12.023 1.00 97.06 124 LEU A O 1
ATOM 939 N N . LEU A 1 125 ? -3.905 4.381 -13.059 1.00 98.06 125 LEU A N 1
ATOM 940 C CA . LEU A 1 125 ? -3.964 5.528 -12.154 1.00 98.06 125 LEU A CA 1
ATOM 941 C C . LEU A 1 125 ? -5.362 6.148 -12.139 1.00 98.06 125 LEU A C 1
ATOM 943 O O . LEU A 1 125 ? -5.895 6.431 -11.067 1.00 98.06 125 LEU A O 1
ATOM 947 N N . SER A 1 126 ? -5.985 6.309 -13.310 1.00 96.81 126 SER A N 1
ATOM 948 C CA . SER A 1 126 ? -7.360 6.813 -13.406 1.00 96.81 126 SER A CA 1
ATOM 949 C C . SER A 1 126 ? -8.337 5.938 -12.610 1.00 96.81 126 SER A C 1
ATOM 951 O O . SER A 1 126 ? -9.099 6.438 -11.780 1.00 96.81 126 SER A O 1
ATOM 953 N N . ARG A 1 127 ? -8.242 4.610 -12.762 1.00 96.06 127 ARG A N 1
ATOM 954 C CA . ARG A 1 127 ? -9.052 3.652 -11.993 1.00 96.06 127 ARG A CA 1
ATOM 955 C C . ARG A 1 127 ? -8.780 3.706 -10.490 1.00 96.06 127 ARG A C 1
ATOM 957 O O . ARG A 1 127 ? -9.731 3.758 -9.720 1.00 96.06 127 ARG A O 1
ATOM 964 N N . VAL A 1 128 ? -7.513 3.708 -10.072 1.00 97.94 128 VAL A N 1
ATOM 965 C CA . VAL A 1 128 ? -7.127 3.760 -8.650 1.00 97.94 128 VAL A CA 1
ATOM 966 C C . VAL A 1 128 ? -7.646 5.040 -7.995 1.00 97.94 128 VAL A C 1
ATOM 968 O O . VAL A 1 128 ? -8.165 4.990 -6.881 1.00 97.94 128 VAL A O 1
ATOM 971 N N . ARG A 1 129 ? -7.570 6.178 -8.700 1.00 97.88 129 ARG A N 1
ATOM 972 C CA . ARG A 1 129 ? -8.126 7.460 -8.245 1.00 97.88 129 ARG A CA 1
ATOM 973 C C . ARG A 1 129 ? -9.650 7.436 -8.166 1.00 97.88 129 ARG A C 1
ATOM 975 O O . ARG A 1 129 ? -10.191 8.065 -7.259 1.00 97.88 129 ARG A O 1
ATOM 982 N N . ALA A 1 130 ? -10.327 6.743 -9.080 1.00 96.56 130 ALA A N 1
ATOM 983 C CA . ALA A 1 130 ? -11.784 6.615 -9.081 1.00 96.56 130 ALA A CA 1
ATOM 984 C C . ALA A 1 130 ? -12.298 5.733 -7.932 1.00 96.56 130 ALA A C 1
ATOM 986 O O . ALA A 1 130 ? -13.336 6.028 -7.351 1.00 96.56 130 ALA A O 1
ATOM 987 N N . THR A 1 131 ? -11.558 4.685 -7.566 1.00 95.38 131 THR A N 1
ATOM 988 C CA . THR A 1 131 ? -11.906 3.792 -6.448 1.00 95.38 131 THR A CA 1
ATOM 989 C C . THR A 1 131 ? -11.210 4.181 -5.145 1.00 95.38 131 THR A C 1
ATOM 991 O O . THR A 1 131 ? -11.036 3.327 -4.282 1.00 95.38 131 THR A O 1
ATOM 994 N N . ARG A 1 132 ? -10.730 5.423 -5.015 1.00 95.25 132 ARG A N 1
ATOM 995 C CA . ARG A 1 132 ? -9.896 5.837 -3.881 1.00 95.25 132 ARG A CA 1
ATOM 996 C C . ARG A 1 132 ? -10.594 5.599 -2.542 1.00 95.25 132 ARG A C 1
ATOM 998 O O . ARG A 1 132 ? -11.778 5.884 -2.390 1.00 95.25 132 ARG A O 1
ATOM 1005 N N . THR A 1 133 ? -9.821 5.164 -1.555 1.00 94.38 133 THR A N 1
ATOM 1006 C CA . THR A 1 133 ? -10.272 5.098 -0.165 1.00 94.38 133 THR A CA 1
ATOM 1007 C C . THR A 1 133 ? -10.501 6.517 0.387 1.00 94.38 133 THR A C 1
ATOM 1009 O O . THR A 1 133 ? -9.573 7.329 0.320 1.00 94.38 133 THR A O 1
ATOM 1012 N N . PRO A 1 134 ? -11.694 6.855 0.919 1.00 91.94 134 PRO A N 1
ATOM 1013 C CA . PRO A 1 134 ? -11.920 8.124 1.610 1.00 91.94 134 PRO A CA 1
ATOM 1014 C C . PRO A 1 134 ? -11.109 8.168 2.907 1.00 91.94 134 PRO A C 1
ATOM 1016 O O . PRO A 1 134 ? -11.270 7.311 3.771 1.00 91.94 134 PRO A O 1
ATOM 1019 N N . THR A 1 135 ? -10.203 9.136 3.033 1.00 94.00 135 THR A N 1
ATOM 1020 C CA . THR A 1 135 ? -9.305 9.235 4.188 1.00 94.00 135 THR A CA 1
ATOM 1021 C C . THR A 1 135 ? -8.722 10.638 4.321 1.00 94.00 135 THR A C 1
ATOM 1023 O O . THR A 1 135 ? -8.587 11.364 3.332 1.00 94.00 135 THR A O 1
ATOM 1026 N N . VAL A 1 136 ? -8.346 10.998 5.548 1.00 93.44 136 VAL A N 1
ATOM 1027 C CA . VAL A 1 136 ? -7.580 12.212 5.857 1.00 93.44 136 VAL A CA 1
ATOM 1028 C C . VAL A 1 136 ? -6.072 12.031 5.668 1.00 93.44 136 VAL A C 1
ATOM 1030 O O . VAL A 1 136 ? -5.362 13.029 5.657 1.00 93.44 136 VAL A O 1
ATOM 1033 N N . ASN A 1 137 ? -5.584 10.797 5.482 1.00 97.06 137 ASN A N 1
ATOM 1034 C CA . ASN A 1 137 ? -4.161 10.503 5.316 1.00 97.06 137 ASN A CA 1
ATOM 1035 C C . ASN A 1 137 ? -3.558 11.263 4.120 1.00 97.06 137 ASN A C 1
ATOM 1037 O O . ASN A 1 137 ? -3.942 11.040 2.967 1.00 97.06 137 ASN A O 1
ATOM 1041 N N . GLU A 1 138 ? -2.620 12.167 4.390 1.00 96.69 138 GLU A N 1
ATOM 1042 C CA . GLU A 1 138 ? -2.060 13.063 3.380 1.00 96.69 138 GLU A CA 1
ATOM 1043 C C . GLU A 1 138 ? -1.099 12.341 2.448 1.00 96.69 138 GLU A C 1
ATOM 1045 O O . GLU A 1 138 ? -1.191 12.542 1.239 1.00 96.69 138 GLU A O 1
ATOM 1050 N N . GLY A 1 139 ? -0.254 11.446 2.970 1.00 97.44 139 GLY A N 1
ATOM 1051 C CA . GLY A 1 139 ? 0.676 10.661 2.155 1.00 97.44 139 GLY A CA 1
ATOM 1052 C C . GLY A 1 139 ? -0.044 9.889 1.047 1.00 97.44 139 GLY A C 1
ATOM 1053 O O . GLY A 1 139 ? 0.336 9.966 -0.120 1.00 97.44 139 GLY A O 1
ATOM 1054 N N . TYR A 1 140 ? -1.153 9.221 1.377 1.00 97.75 140 TYR A N 1
ATOM 1055 C CA . TYR A 1 140 ? -1.993 8.518 0.404 1.00 97.75 140 TYR A CA 1
ATOM 1056 C C . TYR A 1 140 ? -2.596 9.464 -0.653 1.00 97.75 140 TYR A C 1
ATOM 1058 O O . TYR A 1 140 ? -2.627 9.146 -1.846 1.00 97.75 140 TYR A O 1
ATOM 1066 N N . ARG A 1 141 ? -3.072 10.645 -0.237 1.00 97.00 141 ARG A N 1
ATOM 1067 C CA . ARG A 1 141 ? -3.674 11.637 -1.144 1.00 97.00 141 ARG A CA 1
ATOM 1068 C C . ARG A 1 141 ? -2.637 12.252 -2.083 1.00 97.00 141 ARG A C 1
ATOM 1070 O O . ARG A 1 141 ? -2.874 12.304 -3.289 1.00 97.00 141 ARG A O 1
ATOM 1077 N N . ILE A 1 142 ? -1.492 12.672 -1.546 1.00 97.38 142 ILE A N 1
ATOM 1078 C CA . ILE A 1 142 ? -0.360 13.225 -2.302 1.00 97.38 142 ILE A CA 1
ATOM 1079 C C . ILE A 1 142 ? 0.130 12.195 -3.319 1.00 97.38 142 ILE A C 1
ATOM 1081 O O . ILE A 1 142 ? 0.273 12.527 -4.497 1.00 97.38 142 ILE A O 1
ATOM 1085 N N . LEU A 1 143 ? 0.274 10.934 -2.903 1.00 96.88 143 LEU A N 1
ATOM 1086 C CA . LEU A 1 143 ? 0.717 9.856 -3.779 1.00 96.88 143 LEU A CA 1
ATOM 1087 C C . LEU A 1 143 ? -0.145 9.749 -5.053 1.00 96.88 143 LEU A C 1
ATOM 1089 O O . LEU A 1 143 ? 0.381 9.651 -6.165 1.00 96.88 143 LEU A O 1
ATOM 1093 N N . LEU A 1 144 ? -1.473 9.800 -4.904 1.00 97.00 144 LEU A N 1
ATOM 1094 C CA . LEU A 1 144 ? -2.419 9.645 -6.014 1.00 97.00 144 LEU A CA 1
ATOM 1095 C C . LEU A 1 144 ? -2.651 10.913 -6.840 1.00 97.00 144 LEU A C 1
ATOM 1097 O O . LEU A 1 144 ? -2.891 10.813 -8.046 1.00 97.00 144 LEU A O 1
ATOM 1101 N N . ASP A 1 145 ? -2.650 12.085 -6.208 1.00 96.62 145 ASP A N 1
ATOM 1102 C CA . ASP A 1 145 ? -3.022 13.341 -6.867 1.00 96.62 145 ASP A CA 1
ATOM 1103 C C . ASP A 1 145 ? -1.812 14.175 -7.317 1.00 96.62 145 ASP A C 1
ATOM 1105 O O . ASP A 1 145 ? -1.967 15.040 -8.181 1.00 96.62 145 ASP A O 1
ATOM 1109 N N . VAL A 1 146 ? -0.610 13.879 -6.812 1.00 97.12 146 VAL A N 1
ATOM 1110 C CA . VAL A 1 146 ? 0.628 14.601 -7.136 1.00 97.12 146 VAL A CA 1
ATOM 1111 C C . VAL A 1 146 ? 1.720 13.652 -7.631 1.00 97.12 146 VAL A C 1
ATOM 1113 O O . VAL A 1 146 ? 2.152 13.783 -8.777 1.00 97.12 146 VAL A O 1
ATOM 1116 N N . THR A 1 147 ? 2.140 12.679 -6.819 1.00 96.94 147 THR A N 1
ATOM 1117 C CA . THR A 1 147 ? 3.365 11.894 -7.057 1.00 96.94 147 THR A CA 1
ATOM 1118 C C . THR A 1 147 ? 3.275 11.020 -8.308 1.00 96.94 147 THR A C 1
ATOM 1120 O O . THR A 1 147 ? 4.081 11.178 -9.226 1.00 96.94 147 THR A O 1
ATOM 1123 N N . PHE A 1 148 ? 2.268 10.146 -8.425 1.00 97.19 148 PHE A N 1
ATOM 1124 C CA . PHE A 1 148 ? 2.106 9.332 -9.638 1.00 97.19 148 PHE A CA 1
ATOM 1125 C C . PHE A 1 148 ? 1.773 10.147 -10.896 1.00 97.19 148 PHE A C 1
ATOM 1127 O O . PHE A 1 148 ? 2.398 9.892 -11.928 1.00 97.19 148 PHE A O 1
ATOM 1134 N N . PRO A 1 149 ? 0.863 11.145 -10.862 1.00 97.00 149 PRO A N 1
ATOM 1135 C CA . PRO A 1 149 ? 0.665 12.037 -12.004 1.00 97.00 149 PRO A CA 1
ATOM 1136 C C . PRO A 1 149 ? 1.953 12.717 -12.475 1.00 97.00 149 PRO A C 1
ATOM 1138 O O . PRO A 1 149 ? 2.150 12.878 -13.680 1.00 97.00 149 PRO A O 1
ATOM 1141 N N . ARG A 1 150 ? 2.830 13.116 -11.546 1.00 95.62 150 ARG A N 1
ATOM 1142 C CA . ARG A 1 150 ? 4.134 13.693 -11.874 1.00 95.62 150 ARG A CA 1
ATOM 1143 C C . ARG A 1 150 ? 5.039 12.666 -12.545 1.00 95.62 150 ARG A C 1
ATOM 1145 O O . ARG A 1 150 ? 5.548 12.973 -13.613 1.00 95.62 150 ARG A O 1
ATOM 1152 N N . TYR A 1 151 ? 5.168 11.454 -12.002 1.00 95.00 151 TYR A N 1
ATOM 1153 C CA . TYR A 1 151 ? 5.968 10.402 -12.640 1.00 95.00 151 TYR A CA 1
ATOM 1154 C C . TYR A 1 151 ? 5.541 10.130 -14.087 1.00 95.00 151 TYR A C 1
ATOM 1156 O O . TYR A 1 151 ? 6.392 10.067 -14.968 1.00 95.00 151 TYR A O 1
ATOM 1164 N N . LEU A 1 152 ? 4.235 10.024 -14.354 1.00 94.31 152 LEU A N 1
ATOM 1165 C CA . LEU A 1 152 ? 3.737 9.783 -15.714 1.00 94.31 152 LEU A CA 1
ATOM 1166 C C . LEU A 1 152 ? 3.936 10.991 -16.636 1.00 94.31 152 LEU A C 1
ATOM 1168 O O . LEU A 1 152 ? 4.287 10.826 -17.800 1.00 94.31 152 LEU A O 1
ATOM 1172 N N . ARG A 1 153 ? 3.764 12.213 -16.122 1.00 93.75 153 ARG A N 1
ATOM 1173 C CA . ARG A 1 153 ? 4.033 13.436 -16.891 1.00 93.75 153 ARG A CA 1
ATOM 1174 C C . ARG A 1 153 ? 5.509 13.553 -17.257 1.00 93.75 153 ARG A C 1
ATOM 1176 O O . ARG A 1 153 ? 5.815 13.808 -18.418 1.00 93.75 153 ARG A O 1
ATOM 1183 N N . ASP A 1 154 ? 6.390 13.372 -16.276 1.00 91.56 154 ASP A N 1
ATOM 1184 C CA . ASP A 1 154 ? 7.840 13.459 -16.442 1.00 91.56 154 ASP A CA 1
ATOM 1185 C C . ASP A 1 154 ? 8.325 12.367 -17.406 1.00 91.56 154 ASP A C 1
ATOM 1187 O O . ASP A 1 154 ? 9.167 12.631 -18.259 1.00 91.56 154 ASP A O 1
ATOM 1191 N N . TRP A 1 155 ? 7.736 11.168 -17.342 1.00 90.88 155 TRP A N 1
ATOM 1192 C CA . TRP A 1 155 ? 7.991 10.095 -18.301 1.00 90.88 155 TRP A CA 1
ATOM 1193 C C . TRP A 1 155 ? 7.592 10.475 -19.728 1.00 90.88 155 TRP A C 1
ATOM 1195 O O . TRP A 1 155 ? 8.391 10.347 -20.648 1.00 90.88 155 TRP A O 1
ATOM 1205 N N . LYS A 1 156 ? 6.377 10.995 -19.919 1.00 88.75 156 LYS A N 1
ATOM 1206 C CA . LYS A 1 156 ? 5.818 11.318 -21.240 1.00 88.75 156 LYS A CA 1
ATOM 1207 C C . LYS A 1 156 ? 6.605 12.377 -22.009 1.00 88.75 156 LYS A C 1
ATOM 1209 O O . LYS A 1 156 ? 6.565 12.407 -23.236 1.00 88.75 156 LYS A O 1
ATOM 1214 N N . VAL A 1 157 ? 7.283 13.276 -21.297 1.00 87.50 157 VAL A N 1
ATOM 1215 C CA . VAL A 1 157 ? 8.119 14.316 -21.915 1.00 87.50 157 VAL A CA 1
ATOM 1216 C C . VAL A 1 157 ? 9.571 13.876 -22.124 1.00 87.50 157 VAL A C 1
ATOM 1218 O O . VAL A 1 157 ? 10.316 14.590 -22.799 1.00 87.50 157 VAL A O 1
ATOM 1221 N N . ARG A 1 158 ? 9.996 12.727 -21.574 1.00 84.75 158 ARG A N 1
ATOM 1222 C CA . ARG A 1 158 ? 11.332 12.177 -21.838 1.00 84.75 158 ARG A CA 1
ATOM 1223 C C . ARG A 1 158 ? 11.407 11.666 -23.267 1.00 84.75 158 ARG A C 1
ATOM 1225 O O . ARG A 1 158 ? 10.548 10.920 -23.721 1.00 84.75 158 ARG A O 1
ATOM 1232 N N . ARG A 1 159 ? 12.488 12.032 -23.953 1.00 80.00 159 ARG A N 1
ATOM 1233 C CA . ARG A 1 159 ? 12.796 11.496 -25.285 1.00 80.00 159 ARG A CA 1
ATOM 1234 C C . ARG A 1 159 ? 13.463 10.130 -25.231 1.00 80.00 159 ARG A C 1
ATOM 1236 O O . ARG A 1 159 ? 13.209 9.295 -26.089 1.00 80.00 159 ARG A O 1
ATOM 1243 N N . HIS A 1 160 ? 14.294 9.914 -24.216 1.00 83.62 160 HIS A N 1
ATOM 1244 C CA . HIS A 1 160 ? 14.992 8.656 -23.985 1.00 83.62 160 HIS A CA 1
ATOM 1245 C C . HIS A 1 160 ? 14.475 8.067 -22.667 1.00 83.62 160 HIS A C 1
ATOM 1247 O O . HIS A 1 160 ? 14.664 8.670 -21.607 1.00 83.62 160 HIS A O 1
ATOM 1253 N N . PRO A 1 161 ? 13.712 6.960 -22.723 1.00 84.75 161 PRO A N 1
ATOM 1254 C CA . PRO A 1 161 ? 13.240 6.279 -21.528 1.00 84.75 161 PRO A CA 1
ATOM 1255 C C . PRO A 1 161 ? 14.415 5.688 -20.749 1.00 84.75 161 PRO A C 1
ATOM 1257 O O . PRO A 1 161 ? 15.263 5.008 -21.318 1.00 84.75 161 PRO A O 1
ATOM 1260 N N . GLY A 1 162 ? 14.419 5.904 -19.440 1.00 86.75 162 GLY A N 1
ATOM 1261 C CA . GLY A 1 162 ? 15.468 5.446 -18.536 1.00 86.75 162 GLY A CA 1
ATOM 1262 C C . GLY A 1 162 ? 14.876 5.052 -17.194 1.00 86.75 162 GLY A C 1
ATOM 1263 O O . GLY A 1 162 ? 13.789 5.524 -16.831 1.00 86.75 162 GLY A O 1
ATOM 1264 N N . ASP A 1 163 ? 15.575 4.189 -16.463 1.00 90.25 163 ASP A N 1
ATOM 1265 C CA . ASP A 1 163 ? 15.122 3.746 -15.148 1.00 90.25 163 ASP A CA 1
ATOM 1266 C C . ASP A 1 163 ? 15.082 4.905 -14.135 1.00 90.25 163 ASP A C 1
ATOM 1268 O O . ASP A 1 163 ? 15.701 5.956 -14.319 1.00 90.25 163 ASP A O 1
ATOM 1272 N N . PHE A 1 164 ? 14.324 4.742 -13.052 1.00 90.75 164 PHE A N 1
ATOM 1273 C CA . PHE A 1 164 ? 14.327 5.687 -11.937 1.00 90.75 164 PHE A CA 1
ATOM 1274 C C . PHE A 1 164 ? 13.828 5.052 -10.639 1.00 90.75 164 PHE A C 1
ATOM 1276 O O . PHE A 1 164 ? 12.978 4.162 -10.628 1.00 90.75 164 PHE A O 1
ATOM 1283 N N . VAL A 1 165 ? 14.306 5.562 -9.507 1.00 91.38 165 VAL A N 1
ATOM 1284 C CA . VAL A 1 165 ? 13.796 5.148 -8.197 1.00 91.38 165 VAL A CA 1
ATOM 1285 C C . VAL A 1 165 ? 12.415 5.762 -7.959 1.00 91.38 165 VAL A C 1
ATOM 1287 O O . VAL A 1 165 ? 12.218 6.972 -8.103 1.00 91.38 165 VAL A O 1
ATOM 1290 N N . VAL A 1 166 ? 11.455 4.925 -7.563 1.00 93.25 166 VAL A N 1
ATOM 1291 C CA . VAL A 1 166 ? 10.101 5.361 -7.203 1.00 93.25 166 VAL A CA 1
ATOM 1292 C C . VAL A 1 166 ? 10.043 5.636 -5.701 1.00 93.25 166 VAL A C 1
ATOM 1294 O O . VAL A 1 166 ? 10.038 4.706 -4.894 1.00 93.25 166 VAL A O 1
ATOM 1297 N N . LEU A 1 167 ? 9.994 6.914 -5.334 1.00 92.88 167 LEU A N 1
ATOM 1298 C CA . LEU A 1 167 ? 9.874 7.394 -3.960 1.00 92.88 167 LEU A CA 1
ATOM 1299 C C . LEU A 1 167 ? 8.421 7.794 -3.694 1.00 92.88 167 LEU A C 1
ATOM 1301 O O . LEU A 1 167 ? 7.788 8.425 -4.538 1.00 92.88 167 LEU A O 1
ATOM 1305 N N . THR A 1 168 ? 7.885 7.397 -2.540 1.00 93.25 168 THR A N 1
ATOM 1306 C CA . THR A 1 168 ? 6.461 7.566 -2.218 1.00 93.25 168 THR A CA 1
ATOM 1307 C C . THR A 1 168 ? 6.254 7.961 -0.763 1.00 93.25 168 THR A C 1
ATOM 1309 O O . THR A 1 168 ? 6.909 7.429 0.128 1.00 93.25 168 THR A O 1
ATOM 1312 N N . GLU A 1 169 ? 5.277 8.828 -0.520 1.00 93.81 169 GLU A N 1
ATOM 1313 C CA . GLU A 1 169 ? 4.894 9.345 0.800 1.00 93.81 169 GLU A CA 1
ATOM 1314 C C . GLU A 1 169 ? 3.991 8.383 1.591 1.00 93.81 169 GLU A C 1
ATOM 1316 O O . GLU A 1 169 ? 3.638 8.651 2.737 1.00 93.81 169 GLU A O 1
ATOM 1321 N N . TYR A 1 170 ? 3.599 7.261 0.985 1.00 96.25 170 TYR A N 1
ATOM 1322 C CA . TYR A 1 170 ? 2.697 6.272 1.566 1.00 96.25 170 TYR A CA 1
ATOM 1323 C C . TYR A 1 170 ? 3.235 4.852 1.342 1.00 96.25 170 TYR A C 1
ATOM 1325 O O . TYR A 1 170 ? 3.590 4.515 0.206 1.00 96.25 170 TYR A O 1
ATOM 1333 N N . PRO A 1 171 ? 3.294 4.009 2.391 1.00 95.56 171 PRO A N 1
ATOM 1334 C CA . PRO A 1 171 ? 3.782 2.645 2.265 1.00 95.56 171 PRO A CA 1
ATOM 1335 C C . PRO A 1 171 ? 2.700 1.722 1.694 1.00 95.56 171 PRO A C 1
ATOM 1337 O O . PRO A 1 171 ? 1.516 1.857 1.999 1.00 95.56 171 PRO A O 1
ATOM 1340 N N . LEU A 1 172 ? 3.110 0.721 0.919 1.00 95.19 172 LEU A N 1
ATOM 1341 C CA . LEU A 1 172 ? 2.239 -0.389 0.531 1.00 95.19 172 LEU A CA 1
ATOM 1342 C C . LEU A 1 172 ? 2.289 -1.507 1.561 1.00 95.19 172 LEU A C 1
ATOM 1344 O O . LEU A 1 172 ? 3.266 -1.641 2.298 1.00 95.19 172 LEU A O 1
ATOM 1348 N N . ALA A 1 173 ? 1.253 -2.345 1.583 1.00 95.00 173 ALA A N 1
ATOM 1349 C CA . ALA A 1 173 ? 1.259 -3.516 2.444 1.00 95.00 173 ALA A CA 1
ATOM 1350 C C . ALA A 1 173 ? 2.409 -4.458 2.072 1.00 95.00 173 ALA A C 1
ATOM 1352 O O . ALA A 1 173 ? 3.012 -5.051 2.961 1.00 95.00 173 ALA A O 1
ATOM 1353 N N . ARG A 1 174 ? 2.729 -4.577 0.776 1.00 91.00 174 ARG A N 1
ATOM 1354 C CA . ARG A 1 174 ? 3.845 -5.378 0.260 1.00 91.00 174 ARG A CA 1
ATOM 1355 C C . ARG A 1 174 ? 5.011 -4.529 -0.236 1.00 91.00 174 ARG A C 1
ATOM 1357 O O . ARG A 1 174 ? 4.826 -3.415 -0.713 1.00 91.00 174 ARG A O 1
ATOM 1364 N N . GLU A 1 175 ? 6.200 -5.114 -0.178 1.00 87.44 175 GLU A N 1
ATOM 1365 C CA . GLU A 1 175 ? 7.402 -4.531 -0.765 1.00 87.44 175 GLU A CA 1
ATOM 1366 C C . GLU A 1 175 ? 7.358 -4.642 -2.294 1.00 87.44 175 GLU A C 1
ATOM 1368 O O . GLU A 1 175 ? 6.919 -5.656 -2.841 1.00 87.44 175 GLU A O 1
ATOM 1373 N N . VAL A 1 176 ? 7.798 -3.582 -2.972 1.00 88.50 176 VAL A N 1
ATOM 1374 C CA . VAL A 1 176 ? 7.882 -3.509 -4.433 1.00 88.50 176 VAL A CA 1
ATOM 1375 C C . VAL A 1 176 ? 9.335 -3.263 -4.808 1.00 88.50 176 VAL A C 1
ATOM 1377 O O . VAL A 1 176 ? 9.864 -2.183 -4.542 1.00 88.50 176 VAL A O 1
ATOM 1380 N N . SER A 1 177 ? 9.961 -4.261 -5.430 1.00 86.19 177 SER A N 1
ATOM 1381 C CA . SER A 1 177 ? 11.362 -4.204 -5.859 1.00 86.19 177 SER A CA 1
ATOM 1382 C C . SER A 1 177 ? 11.549 -3.557 -7.230 1.00 86.19 177 SER A C 1
ATOM 1384 O O . SER A 1 177 ? 12.646 -3.095 -7.531 1.00 86.19 177 SER A O 1
ATOM 1386 N N . ALA A 1 178 ? 10.501 -3.499 -8.058 1.00 89.50 178 ALA A N 1
ATOM 1387 C CA . ALA A 1 178 ? 10.587 -2.883 -9.373 1.00 89.50 178 ALA A CA 1
ATOM 1388 C C . ALA A 1 178 ? 10.782 -1.358 -9.286 1.00 89.50 178 ALA A C 1
ATOM 1390 O O . ALA A 1 178 ? 10.141 -0.657 -8.487 1.00 89.50 178 ALA A O 1
ATOM 1391 N N . SER A 1 179 ? 11.649 -0.864 -10.166 1.00 90.50 179 SER A N 1
ATOM 1392 C CA . SER A 1 179 ? 11.953 0.540 -10.431 1.00 90.50 179 SER A CA 1
ATOM 1393 C C . SER A 1 179 ? 11.265 1.025 -11.713 1.00 90.50 179 SER A C 1
ATOM 1395 O O . SER A 1 179 ? 10.594 0.270 -12.429 1.00 90.50 179 SER A O 1
ATOM 1397 N N . GLY A 1 180 ? 11.374 2.322 -11.975 1.00 91.69 180 GLY A N 1
ATOM 1398 C CA . GLY A 1 180 ? 10.920 2.938 -13.208 1.00 91.69 180 GLY A CA 1
ATOM 1399 C C . GLY A 1 180 ? 9.410 2.844 -13.407 1.00 91.69 180 GLY A C 1
ATOM 1400 O O . GLY A 1 180 ? 8.622 2.786 -12.456 1.00 91.69 180 GLY A O 1
ATOM 1401 N N . ILE A 1 181 ? 8.991 2.798 -14.673 1.00 94.06 181 ILE A N 1
ATOM 1402 C CA . ILE A 1 181 ? 7.569 2.715 -15.026 1.00 94.06 181 ILE A CA 1
ATOM 1403 C C . ILE A 1 181 ? 6.923 1.401 -14.555 1.00 94.06 181 ILE A C 1
ATOM 1405 O O . ILE A 1 181 ? 5.763 1.402 -14.140 1.00 94.06 181 ILE A O 1
ATOM 1409 N N . PHE A 1 182 ? 7.681 0.300 -14.519 1.00 93.88 182 PHE A N 1
ATOM 1410 C CA . PHE A 1 182 ? 7.223 -0.976 -13.961 1.00 93.88 182 PHE A CA 1
ATOM 1411 C C . PHE A 1 182 ? 6.990 -0.877 -12.449 1.00 93.88 182 PHE A C 1
ATOM 1413 O O . PHE A 1 182 ? 5.971 -1.347 -11.945 1.00 93.88 182 PHE A O 1
ATOM 1420 N N . GLY A 1 183 ? 7.882 -0.189 -11.734 1.00 94.69 183 GLY A N 1
ATOM 1421 C CA . GLY A 1 183 ? 7.739 0.109 -10.312 1.00 94.69 183 GLY A CA 1
ATOM 1422 C C . GLY A 1 183 ? 6.527 0.981 -9.997 1.00 94.69 183 GLY A C 1
ATOM 1423 O O . GLY A 1 183 ? 5.877 0.779 -8.967 1.00 94.69 183 GLY A O 1
ATOM 1424 N N . VAL A 1 184 ? 6.188 1.924 -10.882 1.00 96.38 184 VAL A N 1
ATOM 1425 C CA . VAL A 1 184 ? 4.944 2.707 -10.798 1.00 96.38 184 VAL A CA 1
ATOM 1426 C C . VAL A 1 184 ? 3.730 1.804 -11.016 1.00 96.38 184 VAL A C 1
ATOM 1428 O O . VAL A 1 184 ? 2.809 1.815 -10.195 1.00 96.38 184 VAL A O 1
ATOM 1431 N N . ARG A 1 185 ? 3.738 0.981 -12.072 1.00 96.50 185 ARG A N 1
ATOM 1432 C CA . ARG A 1 185 ? 2.648 0.045 -12.377 1.00 96.50 185 ARG A CA 1
ATOM 1433 C C . ARG A 1 185 ? 2.354 -0.878 -11.206 1.00 96.50 185 ARG A C 1
ATOM 1435 O O . ARG A 1 185 ? 1.209 -0.983 -10.775 1.00 96.50 185 ARG A O 1
ATOM 1442 N N . GLU A 1 186 ? 3.382 -1.526 -10.677 1.00 96.00 186 GLU A N 1
ATOM 1443 C CA . GLU A 1 186 ? 3.250 -2.517 -9.616 1.00 96.00 186 GLU A CA 1
ATOM 1444 C C . GLU A 1 186 ? 2.664 -1.909 -8.328 1.00 96.00 186 GLU A C 1
ATOM 1446 O O . GLU A 1 186 ? 1.837 -2.528 -7.642 1.00 96.00 186 GLU A O 1
ATOM 1451 N N . ARG A 1 187 ? 3.023 -0.655 -8.028 1.00 97.25 187 ARG A N 1
ATOM 1452 C CA . ARG A 1 187 ? 2.434 0.097 -6.915 1.00 97.25 187 ARG A CA 1
ATOM 1453 C C . ARG A 1 187 ? 0.966 0.427 -7.165 1.00 97.25 187 ARG A C 1
ATOM 1455 O O . ARG A 1 187 ? 0.139 0.208 -6.283 1.00 97.25 187 ARG A O 1
ATOM 1462 N N . LEU A 1 188 ? 0.618 0.888 -8.366 1.00 97.75 188 LEU A N 1
ATOM 1463 C CA . LEU A 1 188 ? -0.771 1.163 -8.740 1.00 97.75 188 LEU A CA 1
ATOM 1464 C C . LEU A 1 188 ? -1.642 -0.106 -8.725 1.00 97.75 188 LEU A C 1
ATOM 1466 O O . LEU A 1 188 ? -2.793 -0.054 -8.294 1.00 97.75 188 LEU A O 1
ATOM 1470 N N . GLU A 1 189 ? -1.108 -1.254 -9.150 1.00 97.19 189 GLU A N 1
ATOM 1471 C CA . GLU A 1 189 ? -1.822 -2.536 -9.099 1.00 97.19 189 GLU A CA 1
ATOM 1472 C C . GLU A 1 189 ? -2.098 -2.952 -7.649 1.00 97.19 189 GLU A C 1
ATOM 1474 O O . GLU A 1 189 ? -3.206 -3.391 -7.338 1.00 97.19 189 GLU A O 1
ATOM 1479 N N . SER A 1 190 ? -1.131 -2.738 -6.753 1.00 97.38 190 SER A N 1
ATOM 1480 C CA . SER A 1 190 ? -1.289 -2.986 -5.315 1.00 97.38 190 SER A CA 1
ATOM 1481 C C . SER A 1 190 ? -2.341 -2.059 -4.703 1.00 97.38 190 SER A C 1
ATOM 1483 O O . SER A 1 190 ? -3.273 -2.532 -4.058 1.00 97.38 190 SER A O 1
ATOM 1485 N N . LEU A 1 191 ? -2.275 -0.754 -4.991 1.00 97.81 191 LEU A N 1
ATOM 1486 C CA . LEU A 1 191 ? -3.266 0.221 -4.523 1.00 97.81 191 LEU A CA 1
ATOM 1487 C C . LEU A 1 191 ? -4.672 -0.079 -5.035 1.00 97.81 191 LEU A C 1
ATOM 1489 O O . LEU A 1 191 ? -5.638 0.152 -4.318 1.00 97.81 191 LEU A O 1
ATOM 1493 N N . ALA A 1 192 ? -4.821 -0.616 -6.248 1.00 97.62 192 ALA A N 1
ATOM 1494 C CA . ALA A 1 192 ? -6.128 -1.026 -6.751 1.00 97.62 192 ALA A CA 1
ATOM 1495 C C . ALA A 1 192 ? -6.749 -2.148 -5.896 1.00 97.62 192 ALA A C 1
ATOM 1497 O O . ALA A 1 192 ? -7.960 -2.147 -5.666 1.00 97.62 192 ALA A O 1
ATOM 1498 N N . LEU A 1 193 ? -5.932 -3.097 -5.425 1.00 98.00 193 LEU A N 1
ATOM 1499 C CA . LEU A 1 193 ? -6.372 -4.169 -4.528 1.00 98.00 193 LEU A CA 1
ATOM 1500 C C . LEU A 1 193 ? -6.672 -3.625 -3.128 1.00 98.00 193 LEU A C 1
ATOM 1502 O O . LEU A 1 193 ? -7.748 -3.891 -2.592 1.00 98.00 193 LEU A O 1
ATOM 1506 N N . GLU A 1 194 ? -5.770 -2.813 -2.577 1.00 97.94 194 GLU A N 1
ATOM 1507 C CA . GLU A 1 194 ? -5.935 -2.186 -1.262 1.00 97.94 194 GLU A CA 1
ATOM 1508 C C . GLU A 1 194 ? -7.182 -1.299 -1.213 1.00 97.94 194 GLU A C 1
ATOM 1510 O O . GLU A 1 194 ? -7.986 -1.429 -0.298 1.00 97.94 194 GLU A O 1
ATOM 1515 N N . ASN A 1 195 ? -7.422 -0.479 -2.237 1.00 97.38 195 ASN A N 1
ATOM 1516 C CA . ASN A 1 195 ? -8.614 0.361 -2.332 1.00 97.38 195 ASN A CA 1
ATOM 1517 C C . ASN A 1 195 ? -9.905 -0.452 -2.403 1.00 97.38 195 ASN A C 1
ATOM 1519 O O . ASN A 1 195 ? -10.894 -0.101 -1.760 1.00 97.38 195 ASN A O 1
ATOM 1523 N N . ARG A 1 196 ? -9.909 -1.562 -3.152 1.00 96.00 196 ARG A N 1
ATOM 1524 C CA . ARG A 1 196 ? -11.074 -2.456 -3.209 1.00 96.00 196 ARG A CA 1
ATOM 1525 C C . ARG A 1 196 ? -11.373 -3.070 -1.842 1.00 96.00 196 ARG A C 1
ATOM 1527 O O . ARG A 1 196 ? -12.541 -3.183 -1.478 1.00 96.00 196 ARG A O 1
ATOM 1534 N N . PHE A 1 197 ? -10.341 -3.450 -1.094 1.00 96.88 197 PHE A N 1
ATOM 1535 C CA . PHE A 1 197 ? -10.492 -3.958 0.266 1.00 96.88 197 PHE A CA 1
ATOM 1536 C C . PHE A 1 197 ? -10.971 -2.869 1.227 1.00 96.88 197 PHE A C 1
ATOM 1538 O O . PHE A 1 197 ? -12.020 -3.016 1.846 1.00 96.88 197 PHE A O 1
ATOM 1545 N N . CYS A 1 198 ? -10.248 -1.752 1.312 1.00 95.75 198 CYS A N 1
ATOM 1546 C CA . CYS A 1 198 ? -10.562 -0.643 2.208 1.00 95.75 198 CYS A CA 1
ATOM 1547 C C . CYS A 1 198 ? -11.944 -0.048 1.927 1.00 95.75 198 CYS A C 1
ATOM 1549 O O . CYS A 1 198 ? -12.643 0.314 2.865 1.00 95.75 198 CYS A O 1
ATOM 1551 N N . GLY A 1 199 ? -12.396 -0.026 0.670 1.00 93.06 199 GLY A N 1
ATOM 1552 C CA . GLY A 1 199 ? -13.750 0.398 0.314 1.00 93.06 199 GLY A CA 1
ATOM 1553 C C . GLY A 1 199 ? -14.853 -0.421 0.999 1.00 93.06 199 GLY A C 1
ATOM 1554 O O . GLY A 1 199 ? -15.895 0.133 1.340 1.00 93.06 199 GLY A O 1
ATOM 1555 N N . ARG A 1 200 ? -14.622 -1.713 1.281 1.00 91.69 200 ARG A N 1
ATOM 1556 C CA . ARG A 1 200 ? -15.561 -2.575 2.028 1.00 91.69 200 ARG A CA 1
ATOM 1557 C C . ARG A 1 200 ? -15.619 -2.237 3.520 1.00 91.69 200 ARG A C 1
ATOM 1559 O O . ARG A 1 200 ? -16.631 -2.514 4.158 1.00 91.69 200 ARG A O 1
ATOM 1566 N N . PHE A 1 201 ? -14.554 -1.642 4.051 1.00 91.81 201 PHE A N 1
ATOM 1567 C CA . PHE A 1 201 ? -14.364 -1.343 5.473 1.00 91.81 201 PHE A CA 1
ATOM 1568 C C . PHE A 1 201 ? -14.219 0.160 5.750 1.00 91.81 201 PHE A C 1
ATOM 1570 O O . PHE A 1 201 ? -13.778 0.555 6.827 1.00 91.81 201 PHE A O 1
ATOM 1577 N N . ALA A 1 202 ? -14.628 1.013 4.807 1.00 87.06 202 ALA A N 1
ATOM 1578 C CA . ALA A 1 202 ? -14.539 2.463 4.942 1.00 87.06 202 ALA A CA 1
ATOM 1579 C C . ALA A 1 202 ? -15.176 3.011 6.241 1.00 87.06 202 ALA A C 1
ATOM 1581 O O . ALA A 1 202 ? -14.562 3.893 6.839 1.00 87.06 202 ALA A O 1
ATOM 1582 N N . PRO A 1 203 ? -16.319 2.484 6.744 1.00 84.62 203 PRO A N 1
ATOM 1583 C CA . PRO A 1 203 ? -16.929 2.991 7.978 1.00 84.62 203 PRO A CA 1
ATOM 1584 C C . PRO A 1 203 ? -16.059 2.862 9.234 1.00 84.62 203 PRO A C 1
ATOM 1586 O O . PRO A 1 203 ? -16.203 3.663 10.148 1.00 84.62 203 PRO A O 1
ATOM 1589 N N . VAL A 1 204 ? -15.163 1.869 9.295 1.00 87.00 204 VAL A N 1
ATOM 1590 C CA . VAL A 1 204 ? -14.304 1.634 10.473 1.00 87.00 204 VAL A CA 1
ATOM 1591 C C . VAL A 1 204 ? -12.902 2.221 10.312 1.00 87.00 204 VAL A C 1
ATOM 1593 O O . VAL A 1 204 ? -12.167 2.352 11.289 1.00 87.00 204 VAL A O 1
ATOM 1596 N N . LEU A 1 205 ? -12.519 2.590 9.088 1.00 90.56 205 LEU A N 1
ATOM 1597 C CA . LEU A 1 205 ? -11.152 2.977 8.762 1.00 90.56 205 LEU A CA 1
ATOM 1598 C C . LEU A 1 205 ? -10.707 4.276 9.447 1.00 90.56 205 LEU A C 1
ATOM 1600 O O . LEU A 1 205 ? -9.561 4.358 9.880 1.00 90.56 205 LEU A O 1
ATOM 1604 N N . ASP A 1 206 ? -11.587 5.275 9.563 1.00 88.88 206 ASP A N 1
ATOM 1605 C CA . ASP A 1 206 ? -11.249 6.550 10.218 1.00 88.88 206 ASP A CA 1
ATOM 1606 C C . ASP A 1 206 ? -10.904 6.340 11.701 1.00 88.88 206 ASP A C 1
ATOM 1608 O O . ASP A 1 206 ? -9.870 6.816 12.172 1.00 88.88 206 ASP A O 1
ATOM 1612 N N . GLY A 1 207 ? -11.699 5.531 12.410 1.00 88.81 207 GLY A N 1
ATOM 1613 C CA . GLY A 1 207 ? -11.428 5.159 13.801 1.00 88.81 207 GLY A CA 1
ATOM 1614 C C . GLY A 1 207 ? -10.114 4.390 13.957 1.00 88.81 207 GLY A C 1
ATOM 1615 O O . GLY A 1 207 ? -9.317 4.702 14.843 1.00 88.81 207 GLY A O 1
ATOM 1616 N N . LEU A 1 208 ? -9.834 3.441 13.055 1.00 93.19 208 LEU A N 1
ATOM 1617 C CA . LEU A 1 208 ? -8.563 2.709 13.050 1.00 93.19 208 LEU A CA 1
ATOM 1618 C C . LEU A 1 208 ? -7.365 3.627 12.779 1.00 93.19 208 LEU A C 1
ATOM 1620 O O . LEU A 1 208 ? -6.341 3.530 13.449 1.00 93.19 208 LEU A O 1
ATOM 1624 N N . LEU A 1 209 ? -7.481 4.549 11.825 1.00 93.94 209 LEU A N 1
ATOM 1625 C CA . LEU A 1 209 ? -6.409 5.490 11.517 1.00 93.94 209 LEU A CA 1
ATOM 1626 C C . LEU A 1 209 ? -6.132 6.427 12.701 1.00 93.94 209 LEU A C 1
ATOM 1628 O O . LEU A 1 209 ? -4.972 6.645 13.046 1.00 93.94 209 LEU A O 1
ATOM 1632 N N . ARG A 1 210 ? -7.178 6.938 13.365 1.00 91.00 210 ARG A N 1
ATOM 1633 C CA . ARG A 1 210 ? -7.045 7.761 14.581 1.00 91.00 210 ARG A CA 1
ATOM 1634 C C . ARG A 1 210 ? -6.414 6.994 15.734 1.00 91.00 210 ARG A C 1
ATOM 1636 O O . ARG A 1 210 ? -5.497 7.508 16.373 1.00 91.00 210 ARG A O 1
ATOM 1643 N N . GLY A 1 211 ? -6.871 5.767 15.975 1.00 89.94 211 GLY A N 1
ATOM 1644 C CA . GLY A 1 211 ? -6.311 4.900 17.007 1.00 89.94 211 GLY A CA 1
ATOM 1645 C C . GLY A 1 211 ? -4.829 4.615 16.759 1.00 89.94 211 GLY A C 1
ATOM 1646 O O . GLY A 1 211 ? -4.009 4.783 17.663 1.00 89.94 211 GLY A O 1
ATOM 1647 N N . TRP A 1 212 ? -4.467 4.276 15.519 1.00 93.25 212 TRP A N 1
ATOM 1648 C CA . TRP A 1 212 ? -3.076 4.048 15.129 1.00 93.25 212 TRP A CA 1
ATOM 1649 C C . TRP A 1 212 ? -2.222 5.309 15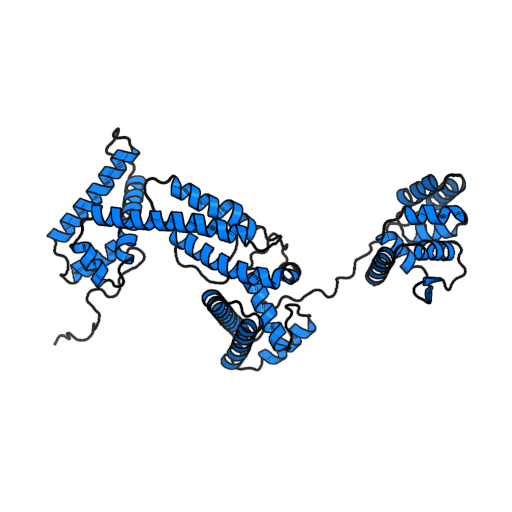.303 1.00 93.25 212 TRP A C 1
ATOM 1651 O O . TRP A 1 212 ? -1.142 5.249 15.894 1.00 93.25 212 TRP A O 1
ATOM 1661 N N . ALA A 1 213 ? -2.710 6.461 14.835 1.00 91.25 213 ALA A N 1
ATOM 1662 C CA . ALA A 1 213 ? -1.996 7.732 14.925 1.00 91.25 213 ALA A CA 1
ATOM 1663 C C . ALA A 1 213 ? -1.704 8.108 16.385 1.00 91.25 213 ALA A C 1
ATOM 1665 O O . ALA A 1 213 ? -0.575 8.457 16.724 1.00 91.25 213 ALA A O 1
ATOM 1666 N N . ARG A 1 214 ? -2.680 7.920 17.281 1.00 87.25 214 ARG A N 1
ATOM 1667 C CA . ARG A 1 214 ? -2.509 8.135 18.723 1.00 87.25 214 ARG A CA 1
ATOM 1668 C C . ARG A 1 214 ? -1.473 7.188 19.333 1.00 87.25 214 ARG A C 1
ATOM 1670 O O . ARG A 1 214 ? -0.588 7.651 20.051 1.00 87.25 214 ARG A O 1
ATOM 1677 N N . GLN A 1 215 ? -1.544 5.887 19.033 1.00 88.25 215 GLN A N 1
ATOM 1678 C CA . GLN A 1 215 ? -0.559 4.899 19.503 1.00 88.25 215 GLN A CA 1
ATOM 1679 C C . GLN A 1 215 ? 0.873 5.261 19.078 1.00 88.25 215 GLN A C 1
ATOM 1681 O O . GLN A 1 215 ? 1.816 5.045 19.838 1.00 88.25 215 GLN A O 1
ATOM 1686 N N . ASN A 1 216 ? 1.018 5.869 17.898 1.00 88.88 216 ASN A N 1
ATOM 1687 C CA . ASN A 1 216 ? 2.298 6.269 17.314 1.00 88.88 216 ASN A CA 1
ATOM 1688 C C . ASN A 1 216 ? 2.627 7.760 17.509 1.00 88.88 216 ASN A C 1
ATOM 1690 O O . ASN A 1 216 ? 3.604 8.245 16.943 1.00 88.88 216 ASN A O 1
ATOM 1694 N N . ARG A 1 217 ? 1.855 8.481 18.338 1.00 88.44 217 ARG A N 1
ATOM 1695 C CA . ARG A 1 217 ? 2.061 9.901 18.687 1.00 88.44 217 ARG A CA 1
ATOM 1696 C C . ARG A 1 217 ? 2.186 10.823 17.465 1.00 88.44 217 ARG A C 1
ATOM 1698 O O . ARG A 1 217 ? 3.046 11.698 17.425 1.00 88.44 217 ARG A O 1
ATOM 1705 N N . THR A 1 218 ? 1.318 10.625 16.482 1.00 91.81 218 THR A N 1
ATOM 1706 C CA . THR A 1 218 ? 1.226 11.433 15.259 1.00 91.81 218 THR A CA 1
ATOM 1707 C C . THR A 1 218 ? -0.228 11.819 14.978 1.00 91.81 218 THR A C 1
ATOM 1709 O O . THR A 1 218 ? -1.141 11.413 15.703 1.00 91.81 218 THR A O 1
ATOM 1712 N N . SER A 1 219 ? -0.462 12.622 13.942 1.00 92.06 219 SER A N 1
ATOM 1713 C CA . SER A 1 219 ? -1.803 12.939 13.462 1.00 92.06 219 SER A CA 1
ATOM 1714 C C . SER A 1 219 ? -2.284 11.904 12.426 1.00 92.06 219 SER A C 1
ATOM 1716 O O . SER A 1 219 ? -1.473 11.292 11.729 1.00 92.06 219 SER A O 1
ATOM 1718 N N . PRO A 1 220 ? -3.606 11.696 12.264 1.00 92.25 220 PRO A N 1
ATOM 1719 C CA . PRO A 1 220 ? -4.148 10.843 11.198 1.00 92.25 220 PRO A CA 1
ATOM 1720 C C . PRO A 1 220 ? -3.701 11.255 9.784 1.00 92.25 220 PRO A C 1
ATOM 1722 O O . PRO A 1 220 ? -3.563 10.408 8.900 1.00 92.25 220 PRO A O 1
ATOM 1725 N N . ALA A 1 221 ? -3.480 12.556 9.580 1.00 93.56 221 ALA A N 1
ATOM 1726 C CA . ALA A 1 221 ? -3.015 13.134 8.325 1.00 93.56 221 ALA A CA 1
ATOM 1727 C C . ALA A 1 221 ? -1.561 12.734 8.012 1.00 93.56 221 ALA A C 1
ATOM 1729 O O . ALA A 1 221 ? -1.278 12.296 6.899 1.00 93.56 221 ALA A O 1
ATOM 1730 N N . GLU A 1 222 ? -0.673 12.799 9.006 1.00 93.31 222 GLU A N 1
ATOM 1731 C CA . GLU A 1 222 ? 0.770 12.529 8.872 1.00 93.31 222 GLU A CA 1
ATOM 1732 C C . GLU A 1 222 ? 1.143 11.049 9.064 1.00 93.31 222 GLU A C 1
ATOM 1734 O O . GLU A 1 222 ? 2.312 10.674 8.971 1.00 93.31 222 GLU A O 1
ATOM 1739 N N . ALA A 1 223 ? 0.163 10.189 9.346 1.00 95.06 223 ALA A N 1
ATOM 1740 C CA . ALA A 1 223 ? 0.396 8.783 9.638 1.00 95.06 223 ALA A CA 1
ATOM 1741 C C . ALA A 1 223 ? 1.071 8.049 8.460 1.00 95.06 223 ALA A C 1
ATOM 1743 O O . ALA A 1 223 ? 0.448 7.774 7.433 1.00 95.06 223 ALA A O 1
ATOM 1744 N N . TYR A 1 224 ? 2.337 7.658 8.624 1.00 95.69 224 TYR A N 1
ATOM 1745 C CA . TYR A 1 224 ? 3.051 6.827 7.652 1.00 95.69 224 TYR A CA 1
ATOM 1746 C C . TYR A 1 224 ? 2.702 5.346 7.852 1.00 95.69 224 TYR A C 1
ATOM 1748 O O . TYR A 1 224 ? 3.481 4.555 8.384 1.00 95.69 224 TYR A O 1
ATOM 1756 N N . VAL A 1 225 ? 1.482 4.979 7.462 1.00 95.62 225 VAL A N 1
ATOM 1757 C CA . VAL A 1 225 ? 0.947 3.628 7.627 1.00 95.62 225 VAL A CA 1
ATOM 1758 C C . VAL A 1 225 ? 0.074 3.233 6.447 1.00 95.62 225 VAL A C 1
ATOM 1760 O O . VAL A 1 225 ? -0.623 4.059 5.863 1.00 95.62 225 VAL A O 1
ATOM 1763 N N . ASN A 1 226 ? 0.091 1.947 6.108 1.00 97.56 226 ASN A N 1
ATOM 1764 C CA . ASN A 1 226 ? -0.779 1.409 5.080 1.00 97.56 226 ASN A CA 1
ATOM 1765 C C . ASN A 1 226 ? -2.186 1.127 5.647 1.00 97.56 226 ASN A C 1
ATOM 1767 O O . ASN A 1 226 ? -2.344 0.346 6.589 1.00 97.56 226 ASN A O 1
ATOM 1771 N N . LEU A 1 227 ? -3.210 1.737 5.046 1.00 97.25 227 LEU A N 1
ATOM 1772 C CA . LEU A 1 227 ? -4.616 1.646 5.459 1.00 97.25 227 LEU A CA 1
ATOM 1773 C C . LEU A 1 227 ? -5.176 0.222 5.347 1.00 97.25 227 LEU A C 1
ATOM 1775 O O . LEU A 1 227 ? -5.946 -0.213 6.206 1.00 97.25 227 LEU A O 1
ATOM 1779 N N . PHE A 1 228 ? -4.764 -0.527 4.321 1.00 97.81 228 PHE A N 1
ATOM 1780 C CA . PHE A 1 228 ? -5.126 -1.935 4.186 1.00 97.81 228 PHE A CA 1
ATOM 1781 C C . PHE A 1 228 ? -4.511 -2.761 5.318 1.00 97.81 228 PHE A C 1
ATOM 1783 O O . PHE A 1 228 ? -5.219 -3.557 5.929 1.00 97.81 228 PHE A O 1
ATOM 1790 N N . THR A 1 229 ? -3.234 -2.540 5.640 1.00 97.44 229 THR A N 1
ATOM 1791 C CA . THR A 1 229 ? -2.524 -3.279 6.692 1.00 97.44 229 THR A CA 1
ATOM 1792 C C . THR A 1 229 ? -3.200 -3.119 8.048 1.00 97.44 229 THR A C 1
ATOM 1794 O O . THR A 1 229 ? -3.553 -4.132 8.649 1.00 97.44 229 THR A O 1
ATOM 1797 N N . ILE A 1 230 ? -3.450 -1.885 8.507 1.00 96.31 230 ILE A N 1
ATOM 1798 C CA . ILE A 1 230 ? -4.094 -1.661 9.818 1.00 96.31 230 ILE A CA 1
ATOM 1799 C C . ILE A 1 230 ? -5.490 -2.280 9.874 1.00 96.31 230 ILE A C 1
ATOM 1801 O O . ILE A 1 230 ? -5.872 -2.877 10.877 1.00 96.31 230 ILE A O 1
ATOM 1805 N N . THR A 1 231 ? -6.238 -2.204 8.771 1.00 96.69 231 THR A N 1
ATOM 1806 C CA . THR A 1 231 ? -7.595 -2.749 8.692 1.00 96.69 231 THR A CA 1
ATOM 1807 C C . THR A 1 231 ? -7.578 -4.268 8.718 1.00 96.69 231 THR A C 1
ATOM 1809 O O . THR A 1 231 ? -8.320 -4.883 9.481 1.00 96.69 231 THR A O 1
ATOM 1812 N N . LEU A 1 232 ? -6.708 -4.888 7.917 1.00 97.62 232 LEU A N 1
ATOM 1813 C CA . LEU A 1 232 ? -6.557 -6.335 7.873 1.00 97.62 232 LEU A CA 1
ATOM 1814 C C . LEU A 1 232 ? -6.130 -6.872 9.240 1.00 97.62 232 LEU A C 1
ATOM 1816 O O . LEU A 1 232 ? -6.765 -7.790 9.748 1.00 97.62 232 LEU A O 1
ATOM 1820 N N . GLN A 1 233 ? -5.092 -6.297 9.851 1.00 97.19 233 GLN A N 1
ATOM 1821 C CA . GLN A 1 233 ? -4.580 -6.741 11.149 1.00 97.19 233 GLN A CA 1
ATOM 1822 C C . GLN A 1 233 ? -5.683 -6.740 12.213 1.00 97.19 233 GLN A C 1
ATOM 1824 O O . GLN A 1 233 ? -5.923 -7.765 12.855 1.00 97.19 233 GLN A O 1
ATOM 1829 N N . ASN A 1 234 ? -6.420 -5.637 12.336 1.00 96.31 234 ASN A N 1
ATOM 1830 C CA . ASN A 1 234 ? -7.516 -5.523 13.290 1.00 96.31 234 ASN A CA 1
ATOM 1831 C C . ASN A 1 234 ? -8.676 -6.493 13.005 1.00 96.31 234 ASN A C 1
ATOM 1833 O O . ASN A 1 234 ? -9.170 -7.130 13.933 1.00 96.31 234 ASN A O 1
ATOM 1837 N N . LEU A 1 235 ? -9.066 -6.681 11.739 1.00 96.19 235 LEU A N 1
ATOM 1838 C CA . LEU A 1 235 ? -10.101 -7.654 11.359 1.00 96.19 235 LEU A CA 1
ATOM 1839 C C . LEU A 1 235 ? -9.705 -9.096 11.689 1.00 96.19 235 LEU A C 1
ATOM 1841 O O . LEU A 1 235 ? -10.543 -9.882 12.133 1.00 96.19 235 LEU A O 1
ATOM 1845 N N . LEU A 1 236 ? -8.440 -9.463 11.465 1.00 97.62 236 LEU A N 1
ATOM 1846 C CA . LEU A 1 236 ? -7.944 -10.799 11.790 1.00 97.62 236 LEU A CA 1
ATOM 1847 C C . LEU A 1 236 ? -7.979 -11.039 13.299 1.00 97.62 236 LEU A C 1
ATOM 1849 O O . LEU A 1 236 ? -8.429 -12.093 13.739 1.00 97.62 236 LEU A O 1
ATOM 1853 N N . LEU A 1 237 ? -7.548 -10.055 14.088 1.00 96.62 237 LEU A N 1
ATOM 1854 C CA . LEU A 1 237 ? -7.562 -10.131 15.546 1.00 96.62 237 LEU A CA 1
ATOM 1855 C C . LEU A 1 237 ? -8.984 -10.191 16.116 1.00 96.62 237 LEU A C 1
ATOM 1857 O O . LEU A 1 237 ? -9.258 -11.043 16.961 1.00 96.62 237 LEU A O 1
ATOM 1861 N N . ALA A 1 238 ? -9.905 -9.365 15.620 1.00 93.94 238 ALA A N 1
ATOM 1862 C CA . ALA A 1 238 ? -11.306 -9.405 16.031 1.00 93.94 238 ALA A CA 1
ATOM 1863 C C . ALA A 1 238 ? -11.972 -10.750 15.690 1.00 93.94 238 ALA A C 1
ATOM 1865 O O . ALA A 1 238 ? -12.711 -11.312 16.500 1.00 93.94 238 ALA A O 1
ATOM 1866 N N . ARG A 1 239 ? -11.617 -11.362 14.553 1.00 95.12 239 ARG A N 1
ATOM 1867 C CA . ARG A 1 239 ? -12.067 -12.722 14.213 1.00 95.12 239 ARG A CA 1
ATOM 1868 C C . ARG A 1 239 ? -11.577 -13.790 15.186 1.00 95.12 239 ARG A C 1
ATOM 1870 O O . ARG A 1 239 ? -12.295 -14.759 15.420 1.00 95.12 239 ARG A O 1
ATOM 1877 N N . LEU A 1 240 ? -10.415 -13.623 15.823 1.00 95.50 240 LEU A N 1
ATOM 1878 C CA . LEU A 1 240 ? -9.968 -14.533 16.894 1.00 95.50 240 LEU A CA 1
ATOM 1879 C C . LEU A 1 240 ? -10.821 -14.430 18.174 1.00 95.50 240 LEU A C 1
ATOM 1881 O O . LEU A 1 240 ? -10.736 -15.311 19.042 1.00 95.50 240 LEU A O 1
ATOM 1885 N N . LEU A 1 241 ? -11.632 -13.374 18.290 1.00 92.94 241 LEU A N 1
ATOM 1886 C CA . LEU A 1 241 ? -12.664 -13.178 19.312 1.00 92.94 241 LEU A CA 1
ATOM 1887 C C . LEU A 1 241 ? -14.063 -13.597 18.825 1.00 92.94 241 LEU A C 1
ATOM 1889 O O . LEU A 1 241 ? -15.025 -13.477 19.574 1.00 92.94 241 LEU A O 1
ATOM 1893 N N . GLY A 1 242 ? -14.187 -14.100 17.591 1.00 89.88 242 GLY A N 1
ATOM 1894 C CA . GLY A 1 242 ? -15.471 -14.467 16.989 1.00 89.88 242 GLY A CA 1
ATOM 1895 C C . GLY A 1 242 ? -16.292 -13.274 16.494 1.00 89.88 242 GLY A C 1
ATOM 1896 O O . GLY A 1 242 ? -17.496 -13.415 16.301 1.00 89.88 242 GLY A O 1
ATOM 1897 N N . ARG A 1 243 ? -15.662 -12.108 16.302 1.00 89.00 243 ARG A N 1
ATOM 1898 C CA . ARG A 1 243 ? -16.303 -10.883 15.809 1.00 89.00 243 ARG A CA 1
ATOM 1899 C C . ARG A 1 243 ? -15.983 -10.624 14.339 1.00 89.00 243 ARG A C 1
ATOM 1901 O O . ARG A 1 243 ? -14.969 -11.086 13.816 1.00 89.00 243 ARG A O 1
ATOM 1908 N N . GLU A 1 244 ? -16.855 -9.870 13.675 1.00 83.06 244 GLU A N 1
ATOM 1909 C CA . GLU A 1 244 ? -16.690 -9.493 12.264 1.00 83.06 244 GLU A CA 1
ATOM 1910 C C . GLU A 1 244 ? -16.266 -8.035 12.057 1.00 83.06 244 GLU A C 1
ATOM 1912 O O . GLU A 1 244 ? -15.773 -7.697 10.979 1.00 83.06 244 GLU A O 1
ATOM 1917 N N . ASP A 1 245 ? -16.432 -7.184 13.069 1.00 84.19 245 ASP A N 1
ATOM 1918 C CA . ASP A 1 245 ? -16.020 -5.786 13.049 1.00 84.19 245 ASP A CA 1
ATOM 1919 C C . ASP A 1 245 ? -14.551 -5.616 13.459 1.00 84.19 245 ASP A C 1
ATOM 1921 O O . ASP A 1 245 ? -13.958 -6.480 14.091 1.00 84.19 245 ASP A O 1
ATOM 1925 N N . ALA A 1 246 ? -13.926 -4.510 13.052 1.00 85.38 246 ALA A N 1
ATOM 1926 C CA . ALA A 1 246 ? -12.484 -4.305 13.227 1.00 85.38 246 ALA A CA 1
ATOM 1927 C C . ALA A 1 246 ? -12.096 -3.662 14.576 1.00 85.38 246 ALA A C 1
ATOM 1929 O O . ALA A 1 246 ? -10.910 -3.484 14.859 1.00 85.38 246 ALA A O 1
ATOM 1930 N N . ALA A 1 247 ? -13.070 -3.254 15.392 1.00 84.44 247 ALA A N 1
ATOM 1931 C CA . ALA A 1 247 ? -12.813 -2.544 16.640 1.00 84.44 247 ALA A CA 1
ATOM 1932 C C . ALA A 1 247 ? -12.306 -3.497 17.733 1.00 84.44 247 ALA A C 1
ATOM 1934 O O . ALA A 1 247 ? -12.872 -4.568 17.941 1.00 84.44 247 ALA A O 1
ATOM 1935 N N . LEU A 1 248 ? -11.263 -3.079 18.455 1.00 87.94 248 LEU A N 1
ATOM 1936 C CA . LEU A 1 248 ? -10.707 -3.806 19.597 1.00 87.94 248 LEU A CA 1
ATOM 1937 C C . LEU A 1 248 ? -10.586 -2.874 20.799 1.00 87.94 248 LEU A C 1
ATOM 1939 O O . LEU A 1 248 ? -10.019 -1.794 20.673 1.00 87.94 248 LEU A O 1
ATOM 1943 N N . GLY A 1 249 ? -11.049 -3.303 21.967 1.00 86.00 249 GLY A N 1
ATOM 1944 C CA . GLY A 1 249 ? -10.790 -2.639 23.242 1.00 86.00 249 GLY A CA 1
ATOM 1945 C C . GLY A 1 249 ? -9.423 -3.001 23.837 1.00 86.00 249 GLY A C 1
ATOM 1946 O O . GLY A 1 249 ? -8.777 -3.983 23.453 1.00 86.00 249 GLY A O 1
ATOM 1947 N N . ALA A 1 250 ? -8.977 -2.234 24.837 1.00 85.06 250 ALA A N 1
ATOM 1948 C CA . ALA A 1 250 ? -7.701 -2.484 25.513 1.00 85.06 250 ALA A CA 1
ATOM 1949 C C . ALA A 1 250 ? -7.671 -3.854 26.218 1.00 85.06 250 ALA A C 1
ATOM 1951 O O . ALA A 1 250 ? -6.676 -4.577 26.114 1.00 85.06 250 ALA A O 1
ATOM 1952 N N . GLY A 1 251 ? -8.773 -4.228 26.879 1.00 86.56 251 GLY A N 1
ATOM 1953 C CA . GLY A 1 251 ? -8.930 -5.536 27.522 1.00 86.56 251 GLY A CA 1
ATOM 1954 C C . GLY A 1 251 ? -8.960 -6.694 26.521 1.00 86.56 251 GLY A C 1
ATOM 1955 O O . GLY A 1 251 ? -8.324 -7.720 26.746 1.00 86.56 251 GLY A O 1
ATOM 1956 N N . GLU A 1 252 ? -9.617 -6.508 25.372 1.00 91.44 252 GLU A N 1
ATOM 1957 C CA . GLU A 1 252 ? -9.665 -7.507 24.296 1.00 91.44 252 GLU A CA 1
ATOM 1958 C C . GLU A 1 252 ? -8.273 -7.780 23.717 1.00 91.44 252 GLU A C 1
ATOM 1960 O O . GLU A 1 252 ? -7.870 -8.934 23.560 1.00 91.44 252 GLU A O 1
ATOM 1965 N N . ARG A 1 253 ? -7.495 -6.720 23.470 1.00 92.12 253 ARG A N 1
ATOM 1966 C CA . ARG A 1 253 ? -6.096 -6.837 23.044 1.00 92.12 253 ARG A CA 1
ATOM 1967 C C . ARG A 1 253 ? -5.256 -7.592 24.076 1.00 92.12 253 ARG A C 1
ATOM 1969 O O . ARG A 1 253 ? -4.505 -8.486 23.694 1.00 92.12 253 ARG A O 1
ATOM 1976 N N . ALA A 1 254 ? -5.385 -7.260 25.362 1.00 90.50 254 ALA A N 1
ATOM 1977 C CA . ALA A 1 254 ? -4.645 -7.934 26.430 1.00 90.50 254 ALA A CA 1
ATOM 1978 C C . ALA A 1 254 ? -4.994 -9.432 26.516 1.00 90.50 254 ALA A C 1
ATOM 1980 O O . ALA A 1 254 ? -4.093 -10.269 26.561 1.00 90.50 254 ALA A O 1
ATOM 1981 N N . GLY A 1 255 ? -6.283 -9.779 26.441 1.00 93.12 255 GLY A N 1
ATOM 1982 C CA . GLY A 1 255 ? -6.732 -11.173 26.423 1.00 93.12 255 GLY A CA 1
ATOM 1983 C C . GLY A 1 255 ? -6.256 -11.945 25.187 1.00 93.12 255 GLY A C 1
ATOM 1984 O O . GLY A 1 255 ? -5.905 -13.122 25.280 1.00 93.12 255 GLY A O 1
ATOM 1985 N N . LEU A 1 256 ? -6.183 -11.298 24.018 1.00 95.25 256 LEU A N 1
ATOM 1986 C CA . LEU A 1 256 ? -5.580 -11.898 22.825 1.00 95.25 256 LEU A CA 1
ATOM 1987 C C . LEU A 1 256 ? -4.077 -12.148 23.006 1.00 95.25 256 LEU A C 1
ATOM 1989 O O . LEU A 1 256 ? -3.603 -13.222 22.639 1.00 95.25 256 LEU A O 1
ATOM 1993 N N . GLU A 1 257 ? -3.330 -11.211 23.593 1.00 94.94 257 GLU A N 1
ATOM 1994 C CA . GLU A 1 257 ? -1.904 -11.413 23.881 1.00 94.94 257 GLU A CA 1
ATOM 1995 C C . GLU A 1 257 ? -1.676 -12.592 24.839 1.00 94.94 257 GLU A C 1
ATOM 1997 O O . GLU A 1 257 ? -0.811 -13.432 24.579 1.00 94.94 257 GLU A O 1
ATOM 2002 N N . GLU A 1 258 ? -2.473 -12.705 25.905 1.00 95.00 258 GLU A N 1
ATOM 2003 C CA . GLU A 1 258 ? -2.403 -13.824 26.855 1.00 95.00 258 GLU A CA 1
ATOM 2004 C C . GLU A 1 258 ? -2.658 -15.175 26.168 1.00 95.00 258 GLU A C 1
ATOM 2006 O O . GLU A 1 258 ? -1.987 -16.164 26.465 1.00 95.00 258 GLU A O 1
ATOM 2011 N N . ARG A 1 259 ? -3.563 -15.211 25.181 1.00 95.38 259 ARG A N 1
ATOM 2012 C CA . ARG A 1 259 ? -3.833 -16.407 24.367 1.00 95.38 259 ARG A CA 1
ATOM 2013 C C . ARG A 1 259 ? -2.727 -16.716 23.358 1.00 95.38 259 ARG A C 1
ATOM 2015 O O . ARG A 1 259 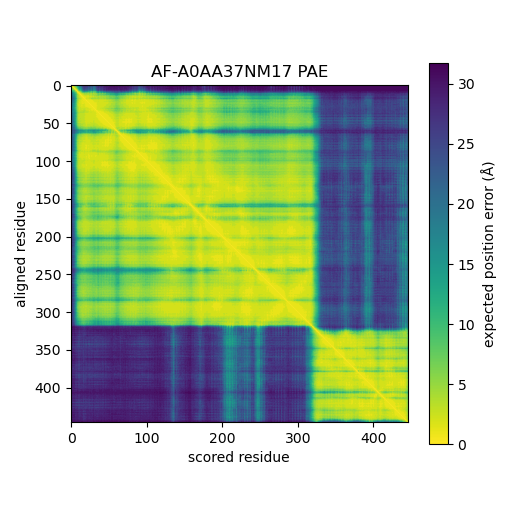? -2.493 -17.887 23.072 1.00 95.38 259 ARG A O 1
ATOM 2022 N N . LEU A 1 260 ? -2.077 -15.706 22.777 1.00 95.88 260 LEU A N 1
ATOM 2023 C CA . LEU A 1 260 ? -1.115 -15.885 21.680 1.00 95.88 260 LEU A CA 1
ATOM 2024 C C . LEU A 1 260 ? 0.322 -16.142 22.154 1.00 95.88 260 LEU A C 1
ATOM 2026 O O . LEU A 1 260 ? 1.043 -16.910 21.510 1.00 95.88 260 LEU A O 1
ATOM 2030 N N . ARG A 1 261 ? 0.763 -15.524 23.255 1.00 96.00 261 ARG A N 1
ATOM 2031 C CA . ARG A 1 261 ? 2.142 -15.666 23.767 1.00 96.00 261 ARG A CA 1
ATOM 2032 C C . ARG A 1 261 ? 2.552 -17.119 24.063 1.00 96.00 261 ARG A C 1
ATOM 2034 O O . ARG A 1 261 ? 3.654 -17.488 23.662 1.00 96.00 261 ARG A O 1
ATOM 2041 N N . PRO A 1 262 ? 1.708 -17.970 24.682 1.00 97.12 262 PRO A N 1
ATOM 2042 C CA . PRO A 1 262 ? 2.092 -19.346 25.012 1.00 97.12 262 PRO A CA 1
ATOM 2043 C C . PRO A 1 262 ? 2.197 -20.282 23.801 1.00 97.12 262 PRO A C 1
ATOM 2045 O O . PRO A 1 262 ? 2.745 -21.375 23.918 1.00 97.12 262 PRO A O 1
ATOM 2048 N N . LEU A 1 263 ? 1.638 -19.895 22.651 1.00 97.19 263 LEU A N 1
ATOM 2049 C CA . LEU A 1 263 ? 1.571 -20.752 21.469 1.00 97.19 263 LEU A CA 1
ATOM 2050 C C . LEU A 1 263 ? 2.924 -20.852 20.753 1.00 97.19 263 LEU A C 1
ATOM 2052 O O . LEU A 1 263 ? 3.738 -19.927 20.776 1.00 97.19 263 LEU A O 1
ATOM 2056 N N . ALA A 1 264 ? 3.150 -21.957 20.045 1.00 97.38 264 ALA A N 1
ATOM 2057 C CA . ALA A 1 264 ? 4.266 -22.065 19.107 1.00 97.38 264 ALA A CA 1
ATOM 2058 C C . ALA A 1 264 ? 4.063 -21.135 17.894 1.00 97.38 264 ALA A C 1
ATOM 2060 O O . ALA A 1 264 ? 2.938 -20.724 17.580 1.00 97.38 264 ALA A O 1
ATOM 2061 N N . ALA A 1 265 ? 5.146 -20.810 17.183 1.00 97.38 265 ALA A N 1
ATOM 2062 C CA . ALA A 1 265 ? 5.104 -19.892 16.044 1.00 97.38 265 ALA A CA 1
ATOM 2063 C C . ALA A 1 265 ? 4.161 -20.382 14.928 1.00 97.38 265 ALA A C 1
ATOM 2065 O O . ALA A 1 265 ? 3.403 -19.600 14.348 1.00 97.38 265 ALA A O 1
ATOM 2066 N N . GLU A 1 266 ? 4.149 -21.690 14.685 1.00 97.62 266 GLU A N 1
ATOM 2067 C CA . GLU A 1 266 ? 3.302 -22.363 13.701 1.00 97.62 266 GLU A CA 1
ATOM 2068 C C . GLU A 1 266 ? 1.825 -22.288 14.102 1.00 97.62 266 GLU A C 1
ATOM 2070 O O . GLU A 1 266 ? 0.956 -22.080 13.258 1.00 97.62 266 GLU A O 1
ATOM 2075 N N . GLN A 1 267 ? 1.530 -22.400 15.401 1.00 97.94 267 GLN A N 1
ATOM 2076 C CA . GLN A 1 267 ? 0.167 -22.320 15.926 1.00 97.94 267 GLN A CA 1
ATOM 2077 C C . GLN A 1 267 ? -0.394 -20.898 15.823 1.00 97.94 267 GLN A C 1
ATOM 2079 O O . GLN A 1 267 ? -1.534 -20.726 15.387 1.00 97.94 267 GLN A O 1
ATOM 2084 N N . ARG A 1 268 ? 0.405 -19.875 16.165 1.00 97.25 268 ARG A N 1
ATOM 2085 C CA . ARG A 1 268 ? 0.017 -18.466 15.974 1.00 97.25 268 ARG A CA 1
ATOM 2086 C C . ARG A 1 268 ? -0.248 -18.155 14.505 1.00 97.25 268 ARG A C 1
ATOM 2088 O O . ARG A 1 268 ? -1.290 -17.586 14.182 1.00 97.25 268 ARG A O 1
ATOM 2095 N N . ALA A 1 269 ? 0.653 -18.578 13.618 1.00 98.12 269 ALA A N 1
ATOM 2096 C CA . ALA A 1 269 ? 0.482 -18.386 12.184 1.00 98.12 269 ALA A CA 1
ATOM 2097 C C . ALA A 1 269 ? -0.785 -19.083 11.667 1.00 98.12 269 ALA A C 1
ATOM 2099 O O . ALA A 1 269 ? -1.592 -18.461 10.982 1.00 98.12 269 ALA A O 1
ATOM 2100 N N . ALA A 1 270 ? -1.023 -20.335 12.064 1.00 98.19 270 ALA A N 1
ATOM 2101 C CA . ALA A 1 270 ? -2.215 -21.080 11.668 1.00 98.19 270 ALA A CA 1
ATOM 2102 C C . ALA A 1 270 ? -3.529 -20.447 12.164 1.00 98.19 270 ALA A C 1
ATOM 2104 O O . ALA A 1 270 ? -4.564 -20.612 11.519 1.00 98.19 270 ALA A O 1
ATOM 2105 N N . LEU A 1 271 ? -3.533 -19.742 13.301 1.00 97.88 271 LEU A N 1
ATOM 2106 C CA . LEU A 1 271 ? -4.709 -18.993 13.760 1.00 97.88 271 LEU A CA 1
ATOM 2107 C C . LEU A 1 271 ? -4.999 -17.792 12.855 1.00 97.88 271 LEU A C 1
ATOM 2109 O O . LEU A 1 271 ? -6.125 -17.647 12.385 1.00 97.88 271 LEU A O 1
ATOM 2113 N N . LEU A 1 272 ? -3.987 -16.971 12.574 1.00 98.06 272 LEU A N 1
ATOM 2114 C CA . LEU A 1 272 ? -4.139 -15.770 11.749 1.00 98.06 272 LEU A CA 1
ATOM 2115 C C . LEU A 1 272 ? -4.476 -16.105 10.292 1.00 98.06 272 LEU A C 1
ATOM 2117 O O . LEU A 1 272 ? -5.352 -15.476 9.705 1.00 98.06 272 LEU A O 1
ATOM 2121 N N . LEU A 1 273 ? -3.845 -17.135 9.723 1.00 98.31 273 LEU A N 1
ATOM 2122 C CA . LEU A 1 273 ? -4.141 -17.589 8.363 1.00 98.31 273 LEU A CA 1
ATOM 2123 C C . LEU A 1 273 ? -5.558 -18.165 8.249 1.00 98.31 273 LEU A C 1
ATOM 2125 O O . LEU A 1 273 ? -6.261 -17.860 7.291 1.00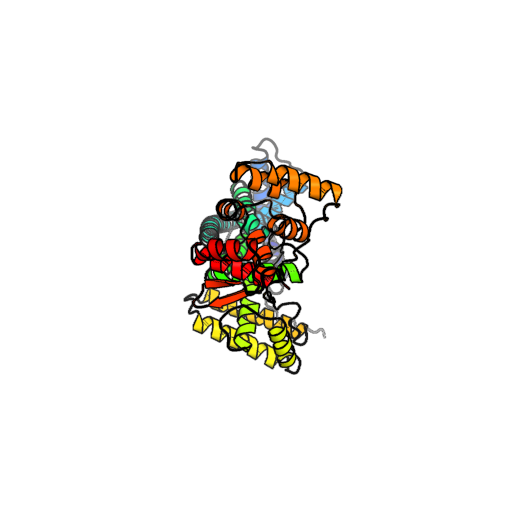 98.31 273 LEU A O 1
ATOM 2129 N N . ARG A 1 274 ? -6.032 -18.926 9.247 1.00 98.12 274 ARG A N 1
ATOM 2130 C CA . ARG A 1 274 ? -7.433 -19.385 9.272 1.00 98.12 274 ARG A CA 1
ATOM 2131 C C . ARG A 1 274 ? -8.421 -18.229 9.407 1.00 98.12 274 ARG A C 1
ATOM 2133 O O . ARG A 1 274 ? -9.455 -18.250 8.748 1.00 98.12 274 ARG A O 1
ATOM 2140 N N . ALA A 1 275 ? -8.104 -17.220 10.219 1.00 97.81 275 ALA A N 1
ATOM 2141 C CA . ALA A 1 275 ? -8.918 -16.009 10.306 1.00 97.81 275 ALA A CA 1
ATOM 2142 C C . ALA A 1 275 ? -8.976 -15.265 8.959 1.00 97.81 275 ALA A C 1
ATOM 2144 O O . ALA A 1 275 ? -10.026 -14.727 8.610 1.00 97.81 275 ALA A O 1
ATOM 2145 N N . ALA A 1 276 ? -7.887 -15.283 8.182 1.00 97.94 276 ALA A N 1
ATOM 2146 C CA . ALA A 1 276 ? -7.835 -14.684 6.852 1.00 97.94 276 ALA A CA 1
ATOM 2147 C C . ALA A 1 276 ? -8.683 -15.447 5.826 1.00 97.94 276 ALA A C 1
ATOM 2149 O O . ALA A 1 276 ? -9.419 -14.808 5.079 1.00 97.94 276 ALA A O 1
ATOM 2150 N N . GLU A 1 277 ? -8.653 -16.784 5.820 1.00 97.50 277 GLU A N 1
ATOM 2151 C CA . GLU A 1 277 ? -9.563 -17.567 4.967 1.00 97.50 277 GLU A CA 1
ATOM 2152 C C . GLU A 1 277 ? -11.027 -17.311 5.346 1.00 97.50 277 GLU A C 1
ATOM 2154 O O . GLU A 1 277 ? -11.836 -16.997 4.480 1.00 97.50 277 GLU A O 1
ATOM 2159 N N . GLY A 1 278 ? -11.356 -17.297 6.644 1.00 95.94 278 GLY A N 1
ATOM 2160 C CA . GLY A 1 278 ? -12.707 -16.954 7.098 1.00 95.94 278 GLY A CA 1
ATOM 2161 C C . GLY A 1 278 ? -13.145 -15.540 6.688 1.00 95.94 278 GLY A C 1
ATOM 2162 O O . GLY A 1 278 ? -14.305 -15.318 6.340 1.00 95.94 278 GLY A O 1
ATOM 2163 N N . LEU A 1 279 ? -12.226 -14.567 6.688 1.00 96.06 279 LEU A N 1
ATOM 2164 C CA . LEU A 1 279 ? -12.475 -13.224 6.156 1.00 96.06 279 LEU A CA 1
ATOM 2165 C C . LEU A 1 279 ? -12.764 -13.264 4.648 1.00 96.06 279 LEU A C 1
ATOM 2167 O O . LEU A 1 279 ? -13.757 -12.688 4.211 1.00 96.06 279 LEU A O 1
ATOM 2171 N N . ILE A 1 280 ? -11.934 -13.959 3.868 1.00 96.38 280 ILE A N 1
ATOM 2172 C CA . ILE A 1 280 ? -12.097 -14.099 2.414 1.00 96.38 280 ILE A CA 1
ATOM 2173 C C . ILE A 1 280 ? -13.449 -14.739 2.076 1.00 96.38 280 ILE A C 1
ATOM 2175 O O . ILE A 1 280 ? -14.173 -14.207 1.230 1.00 96.38 280 ILE A O 1
ATOM 2179 N N . ASP A 1 281 ? -13.805 -15.821 2.767 1.00 94.38 281 ASP A N 1
ATOM 2180 C CA . ASP A 1 281 ? -15.050 -16.559 2.556 1.00 94.38 281 ASP A CA 1
ATOM 2181 C C . ASP A 1 281 ? -16.274 -15.698 2.892 1.00 94.38 281 ASP A C 1
ATOM 2183 O O . ASP A 1 281 ? -17.193 -15.577 2.084 1.00 94.38 281 ASP A O 1
ATOM 2187 N N . SER A 1 282 ? -16.268 -15.034 4.055 1.00 92.88 282 SER A N 1
ATOM 2188 C CA . SER A 1 282 ? -17.391 -14.188 4.496 1.00 92.88 282 SER A CA 1
ATOM 2189 C C . SER A 1 282 ? -17.592 -12.932 3.639 1.00 92.88 282 SER A C 1
ATOM 2191 O O . SER A 1 282 ? -18.722 -12.501 3.416 1.00 92.88 282 SER A O 1
ATOM 2193 N N . CYS A 1 283 ? -16.510 -12.322 3.147 1.00 90.94 283 CYS A N 1
ATOM 2194 C CA . CYS A 1 283 ? -16.602 -11.111 2.338 1.00 90.94 283 CYS A CA 1
ATOM 2195 C C . CYS A 1 283 ? -16.886 -11.392 0.861 1.00 90.94 283 CYS A C 1
ATOM 2197 O O . CYS A 1 283 ? -17.369 -10.480 0.186 1.00 90.94 283 CYS A O 1
ATOM 2199 N N . ALA A 1 284 ? -16.571 -12.600 0.377 1.00 91.94 284 ALA A N 1
ATOM 2200 C CA . ALA A 1 284 ? -16.782 -13.052 -0.996 1.00 91.94 284 ALA A CA 1
ATOM 2201 C C . ALA A 1 284 ? -16.353 -12.003 -2.041 1.00 91.94 284 ALA A C 1
ATOM 2203 O O . ALA A 1 284 ? -17.133 -11.582 -2.887 1.00 91.94 284 ALA A O 1
ATOM 2204 N N . PHE A 1 285 ? -15.093 -11.553 -1.992 1.00 88.69 285 PHE A N 1
ATOM 2205 C CA . PHE A 1 285 ? -14.608 -10.434 -2.816 1.00 88.69 285 PHE A CA 1
ATOM 2206 C C . PHE A 1 285 ? -14.663 -10.650 -4.342 1.00 88.69 285 PHE A C 1
ATOM 2208 O O . PHE A 1 285 ? -14.373 -9.701 -5.075 1.00 88.69 285 PHE A O 1
ATOM 2215 N N . GLU A 1 286 ? -14.964 -11.860 -4.829 1.00 90.31 286 GLU A N 1
ATOM 2216 C CA . GLU A 1 286 ? -14.971 -12.244 -6.255 1.00 90.31 286 GLU A CA 1
ATOM 2217 C C . GLU A 1 286 ? -13.714 -11.773 -7.014 1.00 90.31 286 GLU A C 1
ATOM 2219 O O . GLU A 1 286 ? -13.762 -11.279 -8.143 1.00 90.31 286 GLU A O 1
ATOM 2224 N N . ASN A 1 287 ? -12.550 -11.857 -6.365 1.00 94.88 287 ASN A N 1
ATOM 2225 C CA . ASN A 1 287 ? -11.284 -11.431 -6.948 1.00 94.88 287 ASN A CA 1
ATOM 2226 C C . ASN A 1 287 ? -10.125 -12.266 -6.393 1.00 94.88 287 ASN A C 1
ATOM 2228 O O . ASN A 1 287 ? -9.653 -12.040 -5.281 1.00 94.88 287 ASN A O 1
ATOM 2232 N N . ALA A 1 288 ? -9.633 -13.211 -7.197 1.00 96.31 288 ALA A N 1
ATOM 2233 C CA . ALA A 1 288 ? -8.554 -14.111 -6.795 1.00 96.31 288 ALA A CA 1
ATOM 2234 C C . ALA A 1 288 ? -7.244 -13.375 -6.457 1.00 96.31 288 ALA A C 1
ATOM 2236 O O . ALA A 1 288 ? -6.533 -13.787 -5.543 1.00 96.31 288 ALA A O 1
ATOM 2237 N N . ARG A 1 289 ? -6.940 -12.263 -7.148 1.00 97.12 289 ARG A N 1
ATOM 2238 C CA . ARG A 1 289 ? -5.748 -11.451 -6.855 1.00 97.12 289 ARG A CA 1
ATOM 2239 C C . ARG A 1 289 ? -5.860 -10.780 -5.491 1.00 97.12 289 ARG A C 1
ATOM 2241 O O . ARG A 1 289 ? -4.899 -10.805 -4.734 1.00 97.12 289 ARG A O 1
ATOM 2248 N N . LEU A 1 290 ? -7.033 -10.240 -5.156 1.00 97.75 290 LEU A N 1
ATOM 2249 C CA . LEU A 1 290 ? -7.273 -9.659 -3.835 1.00 97.75 290 LEU A CA 1
ATOM 2250 C C . LEU A 1 290 ? -7.212 -10.727 -2.736 1.00 97.75 290 LEU A C 1
ATOM 2252 O O . LEU A 1 290 ? -6.579 -10.501 -1.712 1.00 97.75 290 LEU A O 1
ATOM 2256 N N . ASN A 1 291 ? -7.790 -11.908 -2.963 1.00 97.94 291 ASN A N 1
ATOM 2257 C CA . ASN A 1 291 ? -7.716 -13.009 -1.999 1.00 97.94 291 ASN A CA 1
ATOM 2258 C C . ASN A 1 291 ? -6.261 -13.419 -1.721 1.00 97.94 291 ASN A C 1
ATOM 2260 O O . ASN A 1 291 ? -5.882 -13.603 -0.568 1.00 97.94 291 ASN A O 1
ATOM 2264 N N . ASN A 1 292 ? -5.420 -13.500 -2.756 1.00 97.62 292 ASN A N 1
ATOM 2265 C CA . ASN A 1 292 ? -3.992 -13.768 -2.575 1.00 97.62 292 ASN A CA 1
ATOM 2266 C C . ASN A 1 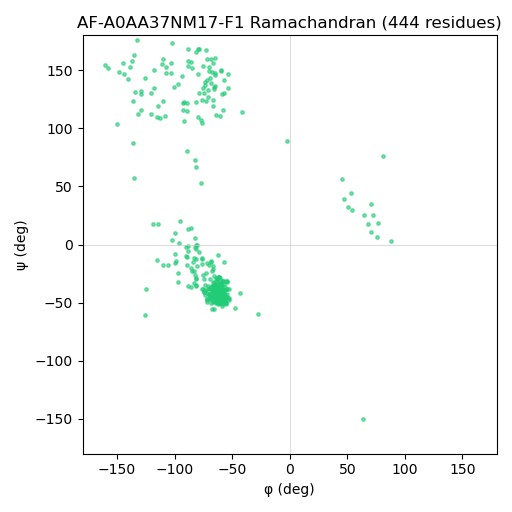292 ? -3.275 -12.622 -1.846 1.00 97.62 292 ASN A C 1
ATOM 2268 O O . ASN A 1 292 ? -2.504 -12.889 -0.931 1.00 97.62 292 ASN A O 1
ATOM 2272 N N . TYR A 1 293 ? -3.597 -11.365 -2.160 1.00 98.12 293 TYR A N 1
ATOM 2273 C CA . TYR A 1 293 ? -3.045 -10.199 -1.461 1.00 98.12 293 TYR A CA 1
ATOM 2274 C C . TYR A 1 293 ? -3.381 -10.201 0.042 1.00 98.12 293 TYR A C 1
ATOM 2276 O O . TYR A 1 293 ? -2.532 -9.898 0.878 1.00 98.12 293 TYR A O 1
ATOM 2284 N N . ILE A 1 294 ? -4.604 -10.612 0.404 1.00 98.38 294 ILE A N 1
ATOM 2285 C CA . ILE A 1 294 ? -5.031 -10.798 1.800 1.00 98.38 294 ILE A CA 1
ATOM 2286 C C . ILE A 1 294 ? -4.219 -11.905 2.477 1.00 98.38 294 ILE A C 1
ATOM 2288 O O . ILE A 1 294 ? -3.738 -11.705 3.592 1.00 98.38 294 ILE A O 1
ATOM 2292 N N . ARG A 1 295 ? -4.017 -13.050 1.811 1.00 98.12 295 ARG A N 1
ATOM 2293 C CA . ARG A 1 295 ? -3.199 -14.155 2.344 1.00 98.12 295 ARG A CA 1
ATOM 2294 C C . ARG A 1 295 ? -1.755 -13.738 2.584 1.00 98.12 295 ARG A C 1
ATOM 2296 O O . ARG A 1 295 ? -1.204 -14.044 3.637 1.00 98.12 295 ARG A O 1
ATOM 2303 N N . GLU A 1 296 ? -1.156 -13.014 1.644 1.00 97.75 296 GLU A N 1
ATOM 2304 C CA . GLU A 1 296 ? 0.197 -12.472 1.788 1.00 97.75 296 GLU A CA 1
ATOM 2305 C C . GLU A 1 296 ? 0.287 -11.488 2.960 1.00 97.75 296 GLU A C 1
ATOM 2307 O O . GLU A 1 296 ? 1.205 -11.581 3.777 1.00 97.75 296 GLU A O 1
ATOM 2312 N N . GLY A 1 297 ? -0.692 -10.586 3.091 1.00 98.06 297 GLY A N 1
ATOM 2313 C CA . GLY A 1 297 ? -0.796 -9.673 4.231 1.00 98.06 297 GLY A CA 1
ATOM 2314 C C . GLY A 1 297 ? -0.923 -10.410 5.567 1.00 98.06 297 GLY A C 1
ATOM 2315 O O . GLY A 1 297 ? -0.218 -10.086 6.522 1.00 98.06 297 GLY A O 1
ATOM 2316 N N . ALA A 1 298 ? -1.755 -11.451 5.626 1.00 98.25 298 ALA A N 1
ATOM 2317 C CA . ALA A 1 298 ? -1.936 -12.276 6.817 1.00 98.25 298 ALA A CA 1
ATOM 2318 C C . ALA A 1 298 ? -0.672 -13.074 7.175 1.00 98.25 298 ALA A C 1
ATOM 2320 O O . ALA A 1 298 ? -0.316 -13.165 8.349 1.00 98.25 298 ALA A O 1
ATOM 2321 N N . ALA A 1 299 ? 0.040 -13.613 6.182 1.00 98.12 299 ALA A N 1
ATOM 2322 C CA . ALA A 1 299 ? 1.305 -14.312 6.387 1.00 98.12 299 ALA A CA 1
ATOM 2323 C C . ALA A 1 299 ? 2.401 -13.367 6.905 1.00 98.12 299 ALA A C 1
ATOM 2325 O O . ALA A 1 299 ? 3.121 -13.716 7.844 1.00 98.12 299 ALA A O 1
ATOM 2326 N N . ARG A 1 300 ? 2.493 -12.147 6.352 1.00 97.44 300 ARG A N 1
ATOM 2327 C CA . ARG A 1 300 ? 3.404 -11.105 6.850 1.00 97.44 300 ARG A CA 1
ATOM 2328 C C . ARG A 1 300 ? 3.088 -10.758 8.300 1.00 97.44 300 ARG A C 1
ATOM 2330 O O . ARG A 1 300 ? 3.990 -10.796 9.135 1.00 97.44 300 ARG A O 1
ATOM 2337 N N . PHE A 1 301 ? 1.814 -10.511 8.604 1.00 97.81 301 PHE A N 1
ATOM 2338 C CA . PHE A 1 301 ? 1.374 -10.198 9.959 1.00 97.81 301 PHE A CA 1
ATOM 2339 C C . PHE A 1 301 ? 1.659 -11.344 10.939 1.00 97.81 301 PHE A C 1
ATOM 2341 O O . PHE A 1 301 ? 2.178 -11.119 12.028 1.00 97.81 301 PHE A O 1
ATOM 2348 N N . ALA A 1 302 ? 1.427 -12.596 10.541 1.00 97.94 302 ALA A N 1
ATOM 2349 C CA . ALA A 1 302 ? 1.808 -13.755 11.342 1.00 97.94 302 ALA A CA 1
ATOM 2350 C C . ALA A 1 302 ? 3.317 -13.795 11.631 1.00 97.94 302 ALA A C 1
ATOM 2352 O O . ALA A 1 302 ? 3.723 -14.071 12.762 1.00 97.94 302 ALA A O 1
ATOM 2353 N N . GLY A 1 303 ? 4.152 -13.477 10.638 1.00 97.38 303 GLY A N 1
ATOM 2354 C CA . GLY A 1 303 ? 5.595 -13.330 10.817 1.00 97.38 303 GLY A CA 1
ATOM 2355 C C . GLY A 1 303 ? 5.969 -12.214 11.799 1.00 97.38 303 GLY A C 1
ATOM 2356 O O . GLY A 1 303 ? 6.872 -12.396 12.615 1.00 97.38 303 GLY A O 1
ATOM 2357 N N . GLU A 1 304 ? 5.267 -11.080 11.760 1.00 96.88 304 GLU A N 1
ATOM 2358 C CA . GLU A 1 304 ? 5.445 -9.951 12.686 1.00 96.88 304 GLU A CA 1
ATOM 2359 C C . GLU A 1 304 ? 5.065 -10.314 14.123 1.00 96.88 304 GLU A C 1
ATOM 2361 O O . GLU A 1 304 ? 5.868 -10.121 15.036 1.00 96.88 304 GLU A O 1
ATOM 2366 N N . VAL A 1 305 ? 3.897 -10.929 14.321 1.00 97.31 305 VAL A N 1
ATOM 2367 C CA . VAL A 1 305 ? 3.440 -11.410 15.634 1.00 97.31 305 VAL A CA 1
ATOM 2368 C C . VAL A 1 305 ? 4.394 -12.471 16.185 1.00 97.31 305 VAL A C 1
ATOM 2370 O O . VAL A 1 305 ? 4.705 -12.468 17.376 1.00 97.31 305 VAL A O 1
ATOM 2373 N N . ASN A 1 306 ? 4.911 -13.359 15.333 1.00 97.19 306 ASN A N 1
ATOM 2374 C CA . ASN A 1 306 ? 5.900 -14.356 15.736 1.00 97.19 306 ASN A CA 1
ATOM 2375 C C . ASN A 1 306 ? 7.222 -13.723 16.173 1.00 97.19 306 ASN A C 1
ATOM 2377 O O . ASN A 1 306 ? 7.744 -14.101 17.222 1.00 97.19 306 ASN A O 1
ATOM 2381 N N . ARG A 1 307 ? 7.732 -12.734 15.428 1.00 97.12 307 ARG A N 1
ATOM 2382 C CA . ARG A 1 307 ? 8.918 -11.956 15.828 1.00 97.12 307 ARG A CA 1
ATOM 2383 C C . ARG A 1 307 ? 8.699 -11.202 17.140 1.00 97.12 307 ARG A C 1
ATOM 2385 O O . ARG A 1 307 ? 9.630 -11.084 17.927 1.00 97.12 307 ARG A O 1
ATOM 2392 N N . ALA A 1 308 ? 7.474 -10.753 17.400 1.00 95.94 308 ALA A N 1
ATOM 2393 C CA . ALA A 1 308 ? 7.078 -10.102 18.646 1.00 95.94 308 ALA A CA 1
ATOM 2394 C C . ALA A 1 308 ? 6.733 -11.082 19.789 1.00 95.94 308 ALA A C 1
ATOM 2396 O O . ALA A 1 308 ? 6.248 -10.655 20.836 1.00 95.94 308 ALA A O 1
ATOM 2397 N N . GLY A 1 309 ? 6.925 -12.396 19.609 1.00 93.69 309 GLY A N 1
ATOM 2398 C CA . GLY A 1 309 ? 6.636 -13.400 20.639 1.00 93.69 309 GLY A CA 1
ATOM 2399 C C . GLY A 1 309 ? 5.155 -13.507 21.023 1.00 93.69 309 GLY A C 1
ATOM 2400 O O . GLY A 1 309 ? 4.841 -13.907 22.139 1.00 93.69 309 GLY A O 1
ATOM 2401 N N . GLY A 1 310 ? 4.236 -13.129 20.128 1.00 92.12 310 GLY A N 1
ATOM 2402 C CA . GLY A 1 310 ? 2.796 -13.088 20.396 1.00 92.12 310 GLY A CA 1
ATOM 2403 C C . GLY A 1 310 ? 2.286 -11.774 20.997 1.00 92.12 310 GLY A C 1
ATOM 2404 O O . GLY A 1 310 ? 1.097 -11.683 21.295 1.00 92.12 310 GLY A O 1
ATOM 2405 N N . ALA A 1 311 ? 3.140 -10.759 21.175 1.00 93.12 311 ALA A N 1
ATOM 2406 C CA . ALA A 1 311 ? 2.693 -9.422 21.560 1.00 93.12 311 ALA A CA 1
ATOM 2407 C C . ALA A 1 311 ? 1.967 -8.720 20.398 1.00 93.12 311 ALA A C 1
ATOM 2409 O O . ALA A 1 311 ? 2.367 -8.831 19.239 1.00 93.12 311 ALA A O 1
ATOM 2410 N N . LEU A 1 312 ? 0.912 -7.974 20.726 1.00 93.44 312 LEU A N 1
ATOM 2411 C CA . LEU A 1 312 ? 0.041 -7.289 19.772 1.00 93.44 312 LEU A CA 1
ATOM 2412 C C . LEU A 1 312 ? 0.104 -5.768 19.889 1.00 93.44 312 LEU A C 1
ATOM 2414 O O . LEU A 1 312 ? -0.353 -5.082 18.986 1.00 93.44 312 LEU A O 1
ATOM 2418 N N . THR A 1 313 ? 0.681 -5.231 20.963 1.00 86.31 313 THR A N 1
ATOM 2419 C CA . THR A 1 313 ? 0.854 -3.786 21.188 1.00 86.31 313 THR A CA 1
ATOM 2420 C C . THR A 1 313 ? 1.334 -2.984 19.966 1.00 86.31 313 THR A C 1
ATOM 2422 O O . THR A 1 313 ? 0.769 -1.918 19.748 1.00 86.31 313 THR A O 1
ATOM 2425 N N . PRO A 1 314 ? 2.290 -3.456 19.140 1.00 84.06 314 PRO A N 1
ATOM 2426 C CA . PRO A 1 314 ? 2.743 -2.699 17.966 1.00 84.06 314 PRO A CA 1
ATOM 2427 C C . PRO A 1 314 ? 1.780 -2.722 16.767 1.00 84.06 314 PRO A C 1
ATOM 2429 O O . PRO A 1 314 ? 2.004 -1.992 15.806 1.00 84.06 314 PRO A O 1
ATOM 2432 N N . PHE A 1 315 ? 0.767 -3.593 16.780 1.00 89.19 315 PHE A N 1
ATOM 2433 C CA . PHE A 1 315 ? -0.036 -3.925 15.596 1.00 89.19 315 PHE A CA 1
ATOM 2434 C C . PHE A 1 315 ? -1.539 -3.717 15.807 1.00 89.19 315 PHE A C 1
ATOM 2436 O O . PHE A 1 315 ? -2.244 -3.288 14.902 1.00 89.19 315 PHE A O 1
ATOM 2443 N N . ALA A 1 316 ? -2.042 -4.048 16.996 1.00 90.06 316 ALA A N 1
ATOM 2444 C CA . ALA A 1 316 ? -3.454 -3.970 17.323 1.00 90.06 316 ALA A CA 1
ATOM 2445 C C . ALA A 1 316 ? -3.842 -2.530 17.649 1.00 90.06 316 ALA A C 1
ATOM 2447 O O . ALA A 1 316 ? -3.512 -2.005 18.721 1.00 90.06 316 ALA A O 1
ATOM 2448 N N . VAL A 1 317 ? -4.608 -1.922 16.750 1.00 90.69 317 VAL A N 1
ATOM 2449 C CA . VAL A 1 317 ? -5.219 -0.627 17.005 1.00 90.69 317 VAL A CA 1
ATOM 2450 C C . VAL A 1 317 ? -6.352 -0.813 18.002 1.00 90.69 317 VAL A C 1
ATOM 2452 O O . VAL A 1 317 ? -7.274 -1.593 17.771 1.00 90.69 317 VAL A O 1
ATOM 2455 N N . VAL A 1 318 ? -6.280 -0.090 19.113 1.00 85.75 318 VAL A N 1
ATOM 2456 C CA . VAL A 1 318 ? -7.342 -0.075 20.117 1.00 85.75 318 VAL A CA 1
ATOM 2457 C C . VAL A 1 318 ? -8.294 1.069 19.780 1.00 85.75 318 VAL A C 1
ATOM 2459 O O . VAL A 1 318 ? -7.856 2.213 19.648 1.00 85.75 318 VAL A O 1
ATOM 2462 N N . ALA A 1 319 ? -9.572 0.742 19.593 1.00 71.81 319 ALA A N 1
ATOM 2463 C CA . ALA A 1 319 ? -10.642 1.722 19.489 1.00 71.81 319 ALA A CA 1
ATOM 2464 C C . ALA A 1 319 ? -10.772 2.463 20.827 1.00 71.81 319 ALA A C 1
ATOM 2466 O O . ALA A 1 319 ? -10.528 1.879 21.883 1.00 71.81 319 ALA A O 1
ATOM 2467 N N . GLU A 1 320 ? -11.120 3.746 20.778 1.00 64.75 320 GLU A N 1
ATOM 2468 C CA . GLU A 1 320 ? -11.416 4.510 21.990 1.00 64.75 320 GLU A CA 1
ATOM 2469 C C . GLU A 1 320 ? -12.493 3.800 22.827 1.00 64.75 320 GLU A C 1
ATOM 2471 O O . GLU A 1 320 ? -13.521 3.373 22.307 1.00 64.75 320 GLU A O 1
ATOM 2476 N N . GLU A 1 321 ? -12.264 3.717 24.136 1.00 53.50 321 GLU A N 1
ATOM 2477 C CA . GLU A 1 321 ? -13.324 4.140 25.049 1.00 53.50 321 GLU A CA 1
ATOM 2478 C C . GLU A 1 321 ? -13.358 5.663 24.907 1.00 53.50 321 GLU A C 1
ATOM 2480 O O . GLU A 1 321 ? -12.281 6.267 24.952 1.00 53.50 321 GLU A O 1
ATOM 2485 N N . ASP A 1 322 ? -14.525 6.256 24.625 1.00 45.59 322 ASP A N 1
ATOM 2486 C CA . ASP A 1 322 ? -14.674 7.706 24.429 1.00 45.59 322 ASP A CA 1
ATOM 2487 C C . ASP A 1 322 ? -13.830 8.448 25.472 1.00 45.59 322 ASP A C 1
ATOM 2489 O O . ASP A 1 322 ? -14.071 8.329 26.676 1.00 45.59 322 ASP A O 1
ATOM 2493 N N . ALA A 1 323 ? -12.790 9.158 25.022 1.00 45.72 323 ALA A N 1
ATOM 2494 C CA . ALA A 1 323 ? -11.984 9.953 25.932 1.00 45.72 323 ALA A CA 1
ATOM 2495 C C . ALA A 1 323 ? -12.926 10.963 26.608 1.00 45.72 323 ALA A C 1
ATOM 2497 O O . ALA A 1 323 ? -13.688 11.624 25.893 1.00 45.72 323 ALA A O 1
ATOM 2498 N N . PRO A 1 324 ? -12.920 11.086 27.949 1.00 52.53 324 PRO A N 1
ATOM 2499 C CA . PRO A 1 324 ? -13.806 12.025 28.619 1.00 52.53 324 PRO A CA 1
ATOM 2500 C C . PRO A 1 324 ? -13.541 13.424 28.062 1.00 52.53 324 PRO A C 1
ATOM 2502 O O . PRO A 1 324 ? -12.389 13.855 27.936 1.00 52.53 324 PRO A O 1
ATOM 2505 N N . LEU A 1 325 ? -14.614 14.111 27.669 1.00 57.94 325 LEU A N 1
ATOM 2506 C CA . LEU A 1 325 ? -14.537 15.510 27.276 1.00 57.94 325 LEU A CA 1
ATOM 2507 C C . LEU A 1 325 ? -14.101 16.287 28.517 1.00 57.94 325 LEU A C 1
ATOM 2509 O O . LEU A 1 325 ? -14.847 16.379 29.486 1.00 57.94 325 LEU A O 1
ATOM 2513 N N . LEU A 1 326 ? -12.883 16.825 28.498 1.00 58.44 326 LEU A N 1
ATOM 2514 C CA . LEU A 1 326 ? -12.379 17.625 29.604 1.00 58.44 326 LEU A CA 1
ATOM 2515 C C . LEU A 1 326 ? -13.024 19.016 29.546 1.00 58.44 326 LEU A C 1
ATOM 2517 O O . LEU A 1 326 ? -12.649 19.837 28.707 1.00 58.44 326 LEU A O 1
ATOM 2521 N N . PHE A 1 327 ? -13.983 19.279 30.433 1.00 73.81 327 PHE A N 1
ATOM 2522 C CA . PHE A 1 327 ? -14.465 20.634 30.692 1.00 73.81 327 PHE A CA 1
ATOM 2523 C C . PHE A 1 327 ? -13.438 21.382 31.548 1.00 73.81 327 PHE A C 1
ATOM 2525 O O . PHE A 1 327 ? -13.053 20.915 32.620 1.00 73.81 327 PHE A O 1
ATOM 2532 N N . ILE A 1 328 ? -12.986 22.539 31.067 1.00 75.12 328 ILE A N 1
ATOM 2533 C CA . ILE A 1 328 ? -12.159 23.469 31.837 1.00 75.12 328 ILE A CA 1
ATOM 2534 C C . ILE A 1 328 ? -13.051 24.662 32.154 1.00 75.12 328 ILE A C 1
ATOM 2536 O O . ILE A 1 328 ? -13.425 25.400 31.243 1.00 75.12 328 ILE A O 1
ATOM 2540 N N . ASP A 1 329 ? -13.405 24.813 33.427 1.00 84.12 329 ASP A N 1
ATOM 2541 C CA . ASP A 1 329 ? -14.220 25.935 33.889 1.00 84.12 329 ASP A CA 1
ATOM 2542 C C . ASP A 1 329 ? -13.426 27.249 33.829 1.00 84.12 329 ASP A C 1
ATOM 2544 O O . ASP A 1 329 ? -12.196 27.251 33.966 1.00 84.12 329 ASP A O 1
ATOM 2548 N N . GLY A 1 330 ? -14.116 28.366 33.605 1.00 85.62 330 GLY A N 1
ATOM 2549 C CA . GLY A 1 330 ? -13.489 29.685 33.636 1.00 85.62 330 GLY A CA 1
ATOM 2550 C C . GLY A 1 330 ? -13.289 30.205 35.058 1.00 85.62 330 GLY A C 1
ATOM 2551 O O . GLY A 1 330 ? -13.811 29.664 36.032 1.00 85.62 330 GLY A O 1
ATOM 2552 N N . GLU A 1 331 ? -12.515 31.283 35.183 1.00 88.56 331 GLU A N 1
ATOM 2553 C CA . GLU A 1 331 ? -12.331 31.955 36.470 1.00 88.56 331 GLU A CA 1
ATOM 2554 C C . GLU A 1 331 ? -13.649 32.571 36.946 1.00 88.56 331 GLU A C 1
ATOM 2556 O O . GLU A 1 331 ? -14.364 33.206 36.165 1.00 88.56 331 GLU A O 1
ATOM 2561 N N . ARG A 1 332 ? -13.949 32.386 38.236 1.00 93.38 332 ARG A N 1
ATOM 2562 C CA . ARG A 1 332 ? -15.105 33.015 38.870 1.00 93.38 332 ARG A CA 1
ATOM 2563 C C . ARG A 1 332 ? -14.905 34.520 39.001 1.00 93.38 332 ARG A C 1
ATOM 2565 O O . ARG A 1 332 ? -13.799 34.972 39.308 1.00 93.38 332 ARG A O 1
ATOM 2572 N N . LEU A 1 333 ? -15.979 35.278 38.817 1.00 92.06 333 LEU A N 1
ATOM 2573 C CA . LEU A 1 333 ? -16.011 36.702 39.131 1.00 92.06 333 LEU A CA 1
ATOM 2574 C C . LEU A 1 333 ? -15.848 36.917 40.642 1.00 92.06 333 LEU A C 1
ATOM 2576 O O . LEU A 1 333 ? -16.282 36.100 41.457 1.00 92.06 333 LEU A O 1
ATOM 2580 N N . ASP A 1 334 ? -15.221 38.029 41.027 1.00 93.81 334 ASP A N 1
ATOM 2581 C CA . ASP A 1 334 ? -15.290 38.482 42.414 1.00 93.81 334 ASP A CA 1
ATOM 2582 C C . ASP A 1 334 ? -16.688 39.042 42.735 1.00 93.81 334 ASP A C 1
ATOM 2584 O O . ASP A 1 334 ? -17.509 39.272 41.846 1.00 93.81 334 ASP A O 1
ATOM 2588 N N . ASN A 1 335 ? -16.981 39.245 44.022 1.00 92.31 335 ASN A N 1
ATOM 2589 C CA . ASN A 1 335 ? -18.319 39.652 44.461 1.00 92.31 335 ASN A CA 1
ATOM 2590 C C . ASN A 1 335 ? -18.764 41.002 43.873 1.00 92.31 335 ASN A C 1
ATOM 2592 O O . ASN A 1 335 ? -19.951 41.177 43.600 1.00 92.31 335 ASN A O 1
ATOM 2596 N N . ASP A 1 336 ? -17.836 41.944 43.687 1.00 93.94 336 ASP A N 1
ATOM 2597 C CA . ASP A 1 336 ? -18.155 43.282 43.182 1.00 93.94 336 ASP A CA 1
ATOM 2598 C C . ASP A 1 336 ? -18.466 43.218 41.679 1.00 93.94 336 ASP A C 1
ATOM 2600 O O . ASP A 1 336 ? -19.459 43.789 41.222 1.00 93.94 336 ASP A O 1
ATOM 2604 N N . ALA A 1 337 ? -17.666 42.466 40.916 1.00 92.81 337 ALA A N 1
ATOM 2605 C CA . ALA A 1 337 ? -17.893 42.218 39.498 1.00 92.81 337 ALA A CA 1
ATOM 2606 C C . ALA A 1 337 ? -19.176 41.410 39.261 1.00 92.81 337 ALA A C 1
ATOM 2608 O O . ALA A 1 337 ? -19.969 41.767 38.393 1.00 92.81 337 ALA A O 1
ATOM 2609 N N . PHE A 1 338 ? -19.426 40.370 40.062 1.00 95.31 338 PHE A N 1
ATOM 2610 C CA . PHE A 1 338 ? -20.655 39.585 39.972 1.00 95.31 338 PHE A CA 1
ATOM 2611 C C . PHE A 1 338 ? -21.894 40.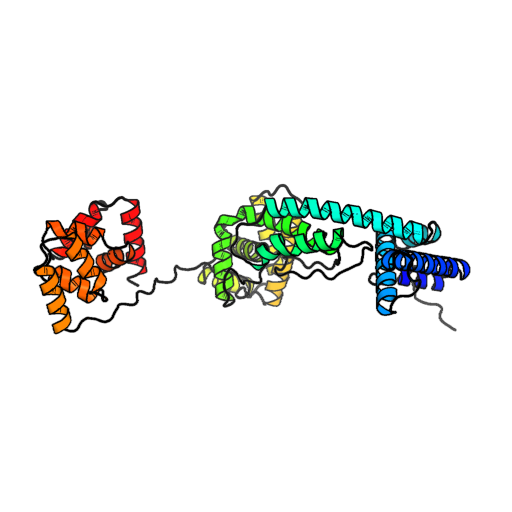443 40.256 1.00 95.31 338 PHE A C 1
ATOM 2613 O O . PHE A 1 338 ? -22.857 40.399 39.493 1.00 95.31 338 PHE A O 1
ATOM 2620 N N . SER A 1 339 ? -21.862 41.269 41.310 1.00 92.88 339 SER A N 1
ATOM 2621 C CA . SER A 1 339 ? -22.973 42.169 41.641 1.00 92.88 339 SER A CA 1
ATOM 2622 C C . SER A 1 339 ? -23.246 43.169 40.519 1.00 92.88 339 SER A C 1
ATOM 2624 O O . SER A 1 339 ? -24.405 43.411 40.200 1.00 92.88 339 SER A O 1
ATOM 2626 N N . ALA A 1 340 ? -22.201 43.714 39.886 1.00 94.06 340 ALA A N 1
ATOM 2627 C CA . ALA A 1 340 ? -22.359 44.630 38.759 1.00 94.06 340 ALA A CA 1
ATOM 2628 C C . ALA A 1 340 ? -23.052 43.962 37.558 1.00 94.06 340 ALA A C 1
ATOM 2630 O O . ALA A 1 340 ? -23.943 44.564 36.960 1.00 94.06 340 ALA A O 1
ATOM 2631 N N . VAL A 1 341 ? -22.689 42.714 37.240 1.00 94.31 341 VAL A N 1
ATOM 2632 C CA . VAL A 1 341 ? -23.336 41.945 36.164 1.00 94.31 341 VAL A CA 1
ATOM 2633 C C . VAL A 1 341 ? -24.784 41.608 36.528 1.00 94.31 341 VAL A C 1
ATOM 2635 O O . VAL A 1 341 ? -25.675 41.777 35.698 1.00 94.31 341 VAL A O 1
ATOM 2638 N N . ALA A 1 342 ? -25.052 41.178 37.765 1.00 93.62 342 ALA A N 1
ATOM 2639 C CA . ALA A 1 342 ? -26.408 40.876 38.226 1.00 93.62 342 ALA A CA 1
ATOM 2640 C C . ALA A 1 342 ? -27.324 42.113 38.187 1.00 93.62 342 ALA A C 1
ATOM 2642 O O . ALA A 1 342 ? -28.463 42.017 37.727 1.00 93.62 342 ALA A O 1
ATOM 2643 N N . ASP A 1 343 ? -26.816 43.280 38.595 1.00 93.25 343 ASP A N 1
ATOM 2644 C CA . ASP A 1 343 ? -27.533 44.554 38.507 1.00 93.25 343 ASP A CA 1
ATOM 2645 C C . ASP A 1 343 ? -27.784 44.961 37.047 1.00 93.25 343 ASP A C 1
ATOM 2647 O O . ASP A 1 343 ? -28.877 45.421 36.712 1.00 93.25 343 ASP A O 1
ATOM 2651 N N . GLU A 1 344 ? -26.807 44.768 36.154 1.00 94.50 344 GLU A N 1
ATOM 2652 C CA . GLU A 1 344 ? -26.973 45.056 34.726 1.00 94.50 344 GLU A CA 1
ATOM 2653 C C . GLU A 1 344 ? -28.050 44.168 34.088 1.00 94.50 344 GLU A C 1
ATOM 2655 O O . GLU A 1 344 ? -28.890 44.660 33.330 1.00 94.50 344 GLU A O 1
ATOM 2660 N N . VAL A 1 345 ? -28.063 42.875 34.428 1.00 93.81 345 VAL A N 1
ATOM 2661 C CA . VAL A 1 345 ? -29.096 41.936 33.977 1.00 93.81 345 VAL A CA 1
ATOM 2662 C C . VAL A 1 345 ? -30.460 42.324 34.547 1.00 93.81 345 VAL A C 1
ATOM 2664 O O . VAL A 1 345 ? -31.430 42.367 33.794 1.00 93.81 345 VAL A O 1
ATOM 2667 N N . LEU A 1 346 ? -30.546 42.667 35.836 1.00 91.88 346 LEU A N 1
ATOM 2668 C CA . LEU A 1 346 ? -31.798 43.060 36.491 1.00 91.88 346 LEU A CA 1
ATOM 2669 C C . LEU A 1 346 ? -32.401 44.343 35.894 1.00 91.88 346 LEU A C 1
ATOM 2671 O O . LEU A 1 346 ? -33.617 44.438 35.754 1.00 91.88 346 LEU A O 1
ATOM 2675 N N . LEU A 1 347 ? -31.566 45.325 35.538 1.00 91.62 347 LEU A N 1
ATOM 2676 C CA . LEU A 1 347 ? -31.991 46.606 34.956 1.00 91.62 347 LEU A CA 1
ATOM 2677 C C . LEU A 1 347 ? -32.338 46.525 33.458 1.00 91.62 347 LEU A C 1
ATOM 2679 O O . LEU A 1 347 ? -32.763 47.523 32.870 1.00 91.62 347 LEU A O 1
ATOM 2683 N N . CYS A 1 348 ? -32.113 45.380 32.813 1.00 91.00 348 CYS A N 1
ATOM 2684 C CA . CYS A 1 348 ? -32.371 45.192 31.393 1.00 91.00 348 CYS A CA 1
ATOM 2685 C C . CYS A 1 348 ? -33.780 44.627 31.155 1.00 91.00 348 CYS A C 1
ATOM 2687 O O . CYS A 1 348 ? -34.030 43.480 31.479 1.00 91.00 348 CYS A O 1
ATOM 2689 N N . ASP A 1 349 ? -34.674 45.360 30.489 1.00 85.62 349 ASP A N 1
ATOM 2690 C CA . ASP A 1 349 ? -36.059 44.904 30.227 1.00 85.62 349 ASP A CA 1
ATOM 2691 C C . ASP A 1 349 ? -36.219 44.030 28.955 1.00 85.62 349 ASP A C 1
ATOM 2693 O O . ASP A 1 349 ? -37.321 43.867 28.435 1.00 85.62 349 ASP A O 1
ATOM 2697 N N . ASP A 1 350 ? -35.121 43.519 28.388 1.00 90.12 350 ASP A N 1
ATOM 2698 C CA . ASP A 1 350 ? -35.101 42.778 27.114 1.00 90.12 350 ASP A CA 1
ATOM 2699 C C . ASP A 1 350 ? -34.360 41.443 27.268 1.00 90.12 350 ASP A C 1
ATOM 2701 O O . ASP A 1 350 ? -33.151 41.421 27.518 1.00 90.12 350 ASP A O 1
ATOM 2705 N N . ALA A 1 351 ? -35.080 40.331 27.093 1.00 88.94 351 ALA A N 1
ATOM 2706 C CA . ALA A 1 351 ? -34.565 38.978 27.309 1.00 88.94 351 ALA A CA 1
ATOM 2707 C C . ALA A 1 351 ? -33.398 38.619 26.368 1.00 88.94 351 ALA A C 1
ATOM 2709 O O . ALA A 1 351 ? -32.402 38.039 26.808 1.00 88.94 351 ALA A O 1
ATOM 2710 N N . ALA A 1 352 ? -33.451 39.032 25.095 1.00 88.06 352 ALA A N 1
ATOM 2711 C CA . ALA A 1 352 ? -32.356 38.831 24.142 1.00 88.06 352 ALA A CA 1
ATOM 2712 C C . ALA A 1 352 ? -31.068 39.553 24.574 1.00 88.06 352 ALA A C 1
ATOM 2714 O O . ALA A 1 352 ? -29.952 39.047 24.394 1.00 88.06 352 ALA A O 1
ATOM 2715 N N . ARG A 1 353 ? -31.201 40.758 25.135 1.00 90.06 353 ARG A N 1
ATOM 2716 C CA . ARG A 1 353 ? -30.082 41.529 25.671 1.00 90.06 353 ARG A CA 1
ATOM 2717 C C . ARG A 1 353 ? -29.569 40.945 26.986 1.00 90.06 353 ARG A C 1
ATOM 2719 O O . ARG A 1 353 ? -28.349 40.840 27.108 1.00 90.06 353 ARG A O 1
ATOM 2726 N N . LYS A 1 354 ? -30.434 40.474 27.893 1.00 93.06 354 LYS A N 1
ATOM 2727 C CA . LYS A 1 354 ? -30.014 39.705 29.084 1.00 93.06 354 LYS A CA 1
ATOM 2728 C C . LYS A 1 354 ? -29.180 38.488 28.687 1.00 93.06 354 LYS A C 1
ATOM 2730 O O . LYS A 1 354 ? -28.060 38.324 29.163 1.00 93.06 354 LYS A O 1
ATOM 2735 N N . ALA A 1 355 ? -29.665 37.695 27.730 1.00 90.50 355 ALA A N 1
ATOM 2736 C CA . ALA A 1 355 ? -28.957 36.527 27.206 1.00 90.50 355 ALA A CA 1
ATOM 2737 C C . ALA A 1 355 ? -27.574 36.872 26.626 1.00 90.50 355 ALA A C 1
ATOM 2739 O O . ALA A 1 355 ? -26.642 36.069 26.672 1.00 90.50 355 ALA A O 1
ATOM 2740 N N . ARG A 1 356 ? -27.412 38.075 26.063 1.00 90.44 356 ARG A N 1
ATOM 2741 C CA . ARG A 1 356 ? -26.117 38.552 25.569 1.00 90.44 356 ARG A CA 1
ATOM 2742 C C . ARG A 1 356 ? -25.157 38.889 26.704 1.00 90.44 356 ARG A C 1
ATOM 2744 O O . ARG A 1 356 ? -24.044 38.381 26.670 1.00 90.44 356 ARG A O 1
ATOM 2751 N N . ILE A 1 357 ? -25.602 39.673 27.687 1.00 91.81 357 ILE A N 1
ATOM 2752 C CA . ILE A 1 357 ? -24.794 40.051 28.859 1.00 91.81 357 ILE A CA 1
ATOM 2753 C C . ILE A 1 357 ? -24.301 38.788 29.574 1.00 91.81 357 ILE A C 1
ATOM 2755 O O . ILE A 1 357 ? -23.105 38.625 29.787 1.00 91.81 357 ILE A O 1
ATOM 2759 N N . ILE A 1 358 ? -25.205 37.836 29.829 1.00 92.00 358 ILE A N 1
ATOM 2760 C CA . ILE A 1 358 ? -24.887 36.562 30.488 1.00 92.00 358 ILE A CA 1
ATOM 2761 C C . ILE A 1 358 ? -23.784 35.795 29.741 1.00 92.00 358 ILE A C 1
ATOM 2763 O O . ILE A 1 358 ? -22.867 35.280 30.370 1.00 92.00 358 ILE A O 1
ATOM 2767 N N . ARG A 1 359 ? -23.836 35.731 28.403 1.00 89.31 359 ARG A N 1
ATOM 2768 C CA . ARG A 1 359 ? -22.828 35.012 27.598 1.00 89.31 359 ARG A CA 1
ATOM 2769 C C . ARG A 1 359 ? -21.489 35.737 27.483 1.00 89.31 359 ARG A C 1
ATOM 2771 O O . ARG A 1 359 ? -20.478 35.082 27.252 1.00 89.31 359 ARG A O 1
ATOM 2778 N N . GLU A 1 360 ? -21.490 37.065 27.531 1.00 89.31 360 GLU A N 1
ATOM 2779 C CA . GLU A 1 360 ? -20.280 37.874 27.343 1.00 89.31 360 GLU A CA 1
ATOM 2780 C C . GLU A 1 360 ? -19.505 38.049 28.658 1.00 89.31 360 GLU A C 1
ATOM 2782 O O . GLU A 1 360 ? -18.271 37.993 28.652 1.00 89.31 360 GLU A O 1
ATOM 2787 N N . GLU A 1 361 ? -20.218 38.187 29.779 1.00 92.00 361 GLU A N 1
ATOM 2788 C CA . GLU A 1 361 ? -19.632 38.524 31.080 1.00 92.00 361 GLU A CA 1
ATOM 2789 C C . GLU A 1 361 ? -19.371 37.302 31.977 1.00 92.00 361 GLU A C 1
ATOM 2791 O O . GLU A 1 361 ? -18.389 37.291 32.723 1.00 92.00 361 GLU A O 1
ATOM 2796 N N . LEU A 1 362 ? -20.187 36.241 31.900 1.00 90.31 362 LEU A N 1
ATOM 2797 C CA . LEU A 1 362 ? -19.999 35.054 32.742 1.00 90.31 362 LEU A CA 1
ATOM 2798 C C . LEU A 1 362 ? -19.074 34.039 32.072 1.00 90.31 362 LEU A C 1
ATOM 2800 O O . LEU A 1 362 ? -19.341 33.541 30.978 1.00 90.31 362 LEU A O 1
ATOM 2804 N N . ARG A 1 363 ? -17.976 33.711 32.759 1.00 85.50 363 ARG A N 1
ATOM 2805 C CA . ARG A 1 363 ? -16.946 32.783 32.261 1.00 85.50 363 ARG A CA 1
ATOM 2806 C C . ARG A 1 363 ? -16.910 31.455 33.004 1.00 85.50 363 ARG A C 1
ATOM 2808 O O . ARG A 1 363 ? -16.343 30.508 32.467 1.00 85.50 363 ARG A O 1
ATOM 2815 N N . SER A 1 364 ? -17.501 31.385 34.197 1.00 92.12 364 SER A N 1
ATOM 2816 C CA . SER A 1 364 ? -17.585 30.161 34.991 1.00 92.12 364 SER A CA 1
ATOM 2817 C C . SER A 1 364 ? -19.003 29.588 35.004 1.00 92.12 364 SER A C 1
ATOM 2819 O O . SER A 1 364 ? -19.996 30.323 34.978 1.00 92.12 364 SER A O 1
ATOM 2821 N N . LEU A 1 365 ? -19.106 28.261 35.069 1.00 91.50 365 LEU A N 1
ATOM 2822 C CA . LEU A 1 365 ? -20.384 27.561 35.196 1.00 91.50 365 LEU A CA 1
ATOM 2823 C C . LEU A 1 365 ? -21.059 27.855 36.541 1.00 91.50 365 LEU A C 1
ATOM 2825 O O . LEU A 1 365 ? -22.288 27.909 36.608 1.00 91.50 365 LEU A O 1
ATOM 2829 N N . ASP A 1 366 ? -20.269 28.042 37.600 1.00 90.50 366 ASP A N 1
ATOM 2830 C CA . ASP A 1 366 ? -20.785 28.395 38.922 1.00 90.50 366 ASP A CA 1
ATOM 2831 C C . ASP A 1 366 ? -21.446 29.781 38.910 1.00 90.50 366 ASP A C 1
ATOM 2833 O O . ASP A 1 366 ? -22.584 29.896 39.353 1.00 90.50 366 ASP A O 1
ATOM 2837 N N . ASP A 1 367 ? -20.804 30.808 38.338 1.00 94.25 367 ASP A N 1
ATOM 2838 C CA . ASP A 1 367 ? -21.403 32.151 38.277 1.00 94.25 367 ASP A CA 1
ATOM 2839 C C . ASP A 1 367 ? -22.638 32.179 37.372 1.00 94.25 367 ASP A C 1
ATOM 2841 O O . ASP A 1 367 ? -23.590 32.902 37.654 1.00 94.25 367 ASP A O 1
ATOM 2845 N N . LEU A 1 368 ? -22.662 31.362 36.312 1.00 94.38 368 LEU A N 1
ATOM 2846 C CA . LEU A 1 368 ? -23.861 31.178 35.496 1.00 94.38 368 LEU A CA 1
ATOM 2847 C C . LEU A 1 368 ? -25.023 30.605 36.318 1.00 94.38 368 LEU A C 1
ATOM 2849 O O . LEU A 1 368 ? -26.131 31.133 36.252 1.00 94.38 368 LEU A O 1
ATOM 2853 N N . CYS A 1 369 ? -24.785 29.551 37.104 1.00 92.75 369 CYS A N 1
ATOM 2854 C CA . CYS A 1 369 ? -25.818 28.961 37.961 1.00 92.75 369 CYS A CA 1
ATOM 2855 C C . CYS A 1 369 ? -26.270 29.930 39.061 1.00 92.75 369 CYS A C 1
ATOM 2857 O O . CYS A 1 369 ? -27.468 30.035 39.329 1.00 92.75 369 CYS A O 1
ATOM 2859 N N . ASP A 1 370 ? -25.323 30.643 39.674 1.00 93.62 370 ASP A N 1
ATOM 2860 C CA . ASP A 1 370 ? -25.597 31.609 40.735 1.00 93.62 370 ASP A CA 1
ATOM 2861 C C . ASP A 1 370 ? -26.417 32.791 40.197 1.00 93.62 370 ASP A C 1
ATOM 2863 O O . ASP A 1 370 ? -27.396 33.185 40.828 1.00 93.62 370 ASP A O 1
ATOM 2867 N N . LEU A 1 371 ? -26.092 33.312 39.007 1.00 94.94 371 LEU A N 1
ATOM 2868 C CA . LEU A 1 371 ? -26.834 34.415 38.388 1.00 94.94 371 LEU A CA 1
ATOM 2869 C C . LEU A 1 371 ? -28.246 33.993 37.965 1.00 94.94 371 LEU A C 1
ATOM 2871 O O . LEU A 1 371 ? -29.201 34.725 38.228 1.00 94.94 371 LEU A O 1
ATOM 2875 N N . LEU A 1 372 ? -28.405 32.797 37.385 1.00 94.12 372 LEU A N 1
ATOM 2876 C CA . LEU A 1 372 ? -29.727 32.233 37.076 1.00 94.12 372 LEU A CA 1
ATOM 2877 C C . LEU A 1 372 ? -30.584 32.047 38.340 1.00 94.12 372 LEU A C 1
ATOM 2879 O O . LEU A 1 372 ? -31.803 32.131 38.266 1.00 94.12 372 LEU A O 1
ATOM 2883 N N . GLY A 1 373 ? -29.966 31.824 39.503 1.00 90.50 373 GLY A N 1
ATOM 2884 C CA . GLY A 1 373 ? -30.643 31.747 40.801 1.00 90.50 373 GLY A CA 1
ATOM 2885 C C . GLY A 1 373 ? -30.766 33.073 41.562 1.00 90.50 373 GLY A C 1
ATOM 2886 O O . GLY A 1 373 ? -31.351 33.085 42.643 1.00 90.50 373 GLY A O 1
ATOM 2887 N N . ALA A 1 374 ? -30.229 34.183 41.044 1.00 89.31 374 ALA A N 1
ATOM 2888 C CA . ALA A 1 374 ? -30.132 35.452 41.774 1.00 89.31 374 ALA A CA 1
ATOM 2889 C C . ALA A 1 374 ? -31.423 36.295 41.761 1.00 89.31 374 ALA A C 1
ATOM 2891 O O . ALA A 1 374 ? -31.455 37.371 42.356 1.00 89.31 374 ALA A O 1
ATOM 2892 N N . GLY A 1 375 ? -32.480 35.840 41.077 1.00 87.12 375 GLY A N 1
ATOM 2893 C CA . GLY A 1 375 ? -33.739 36.586 40.948 1.00 87.12 375 GLY A CA 1
ATOM 2894 C C . GLY A 1 375 ? -33.649 37.808 40.023 1.00 87.12 375 GLY A C 1
ATOM 2895 O O . GLY A 1 375 ? -34.404 38.763 40.191 1.00 87.12 375 GLY A O 1
ATOM 2896 N N . CYS A 1 376 ? -32.707 37.802 39.072 1.00 90.25 376 CYS A N 1
ATOM 2897 C CA . CYS A 1 376 ? -32.546 38.846 38.048 1.00 90.25 376 CYS A CA 1
ATOM 2898 C C . CYS A 1 376 ? -33.144 38.470 36.675 1.00 90.25 376 CYS A C 1
ATOM 2900 O O . CYS A 1 376 ? -33.228 39.310 35.772 1.00 90.25 376 CYS A O 1
ATOM 2902 N N . VAL A 1 377 ? -33.576 37.215 36.531 1.00 90.50 377 VAL A N 1
ATOM 2903 C CA . VAL A 1 377 ? -34.245 36.647 35.355 1.00 90.50 377 VAL A CA 1
ATOM 2904 C C . VAL A 1 377 ? -35.638 36.190 35.776 1.00 90.50 377 VAL A C 1
ATOM 2906 O O . VAL A 1 377 ? -35.777 35.563 36.824 1.00 90.50 377 VAL A O 1
ATOM 2909 N N . PHE A 1 378 ? -36.647 36.507 34.971 1.00 87.25 378 PHE A N 1
ATOM 2910 C CA . PHE A 1 378 ? -38.053 36.219 35.244 1.00 87.25 378 PHE A CA 1
ATOM 2911 C C . PHE A 1 378 ? -38.614 35.155 34.291 1.00 87.25 378 PHE A C 1
ATOM 2913 O O . PHE A 1 378 ? -38.108 34.969 33.185 1.00 87.25 378 PHE A O 1
ATOM 2920 N N . ASP A 1 379 ? -39.664 34.460 34.737 1.00 82.50 379 ASP A N 1
ATOM 2921 C CA . ASP A 1 379 ? -40.314 33.295 34.111 1.00 82.50 379 ASP A CA 1
ATOM 2922 C C . ASP A 1 379 ? -40.211 33.191 32.574 1.00 82.50 379 ASP A C 1
ATOM 2924 O O . ASP A 1 379 ? -39.692 32.209 32.035 1.00 82.50 379 ASP A O 1
ATOM 2928 N N . ASP A 1 380 ? -40.721 34.182 31.840 1.00 82.69 380 ASP A N 1
ATOM 2929 C CA . ASP A 1 380 ? -40.809 34.156 30.379 1.00 82.69 380 ASP A CA 1
ATOM 2930 C C . ASP A 1 380 ? -39.467 34.407 29.669 1.00 82.69 380 ASP A C 1
ATOM 2932 O O . ASP A 1 380 ? -39.307 34.034 28.503 1.00 82.69 380 ASP A O 1
ATOM 2936 N N . GLU A 1 381 ? -38.474 34.941 30.378 1.00 91.25 381 GLU A N 1
ATOM 2937 C CA . GLU A 1 381 ? -37.144 35.268 29.857 1.00 91.25 381 GLU A CA 1
ATOM 2938 C C . GLU A 1 381 ? -36.217 34.044 29.803 1.00 91.25 381 GLU A C 1
ATOM 2940 O O . GLU A 1 381 ? -35.355 33.944 28.922 1.00 91.25 381 GLU A O 1
ATOM 2945 N N . TYR A 1 382 ? -36.403 33.073 30.705 1.00 93.62 382 TYR A N 1
ATOM 2946 C CA . TYR A 1 382 ? -35.546 31.885 30.799 1.00 93.62 382 TYR A CA 1
ATOM 2947 C C . TYR A 1 382 ? -35.481 31.096 29.489 1.00 93.62 382 TYR A C 1
ATOM 2949 O O . TYR A 1 382 ? -34.406 30.674 29.060 1.00 93.62 382 TYR A O 1
ATOM 2957 N N . ALA A 1 383 ? -36.622 30.901 28.823 1.00 92.12 383 ALA A N 1
ATOM 2958 C CA . ALA A 1 383 ? -36.677 30.124 27.588 1.00 92.12 383 ALA A CA 1
ATOM 2959 C C . ALA A 1 383 ? -35.846 30.763 26.461 1.00 92.12 383 ALA A C 1
ATOM 2961 O O . ALA A 1 383 ? -35.245 30.044 25.655 1.00 92.12 383 ALA A O 1
ATOM 2962 N N . GLU A 1 384 ? -35.799 32.094 26.404 1.00 91.75 384 GLU A N 1
ATOM 2963 C CA . GLU A 1 384 ? -35.008 32.836 25.424 1.00 91.75 384 GLU A CA 1
ATOM 2964 C C . GLU A 1 384 ? -33.514 32.795 25.764 1.00 91.75 384 GLU A C 1
ATOM 2966 O O . GLU A 1 384 ? -32.691 32.528 24.884 1.00 91.75 384 GLU A O 1
ATOM 2971 N N . ILE A 1 385 ? -33.167 32.931 27.048 1.00 93.56 385 ILE A N 1
ATOM 2972 C CA . ILE A 1 385 ? -31.787 32.800 27.533 1.00 93.56 385 ILE A CA 1
ATOM 2973 C C . ILE A 1 385 ? -31.234 31.405 27.230 1.00 93.56 385 ILE A C 1
ATOM 2975 O O . ILE A 1 385 ? -30.179 31.293 26.605 1.00 93.56 385 ILE A O 1
ATOM 2979 N N . PHE A 1 386 ? -31.956 30.334 27.572 1.00 95.12 386 PHE A N 1
ATOM 2980 C CA . PHE A 1 386 ? -31.499 28.967 27.303 1.00 95.12 386 PHE A CA 1
ATOM 2981 C C . PHE A 1 386 ? -31.372 28.665 25.809 1.00 95.12 386 PHE A C 1
ATOM 2983 O O . PHE A 1 386 ? -30.441 27.977 25.395 1.00 95.12 386 PHE A O 1
ATOM 2990 N N . SER A 1 387 ? -32.252 29.229 24.977 1.00 92.94 387 SER A N 1
ATOM 2991 C CA . SER A 1 387 ? -32.173 29.077 23.517 1.00 92.94 387 SER A CA 1
ATOM 2992 C C . SER A 1 387 ? -30.960 29.785 22.896 1.00 92.94 387 SER A C 1
ATOM 2994 O O . SER A 1 387 ? -30.621 29.505 21.747 1.00 92.94 387 SER A O 1
ATOM 2996 N N . SER A 1 388 ? -30.306 30.691 23.631 1.00 91.56 388 SER A N 1
ATOM 2997 C CA . SER A 1 388 ? -29.084 31.376 23.192 1.00 91.56 388 SER A CA 1
ATOM 2998 C C . SER A 1 388 ? -27.799 30.572 23.436 1.00 91.56 388 SER A C 1
ATOM 3000 O O . SER A 1 388 ? -26.751 30.907 22.874 1.00 91.56 388 SER A O 1
ATOM 3002 N N . PHE A 1 389 ? -27.869 29.531 24.270 1.00 91.81 389 PHE A N 1
ATOM 3003 C CA . PHE A 1 389 ? -26.737 28.677 24.615 1.00 91.81 389 PHE A CA 1
ATOM 3004 C C . PHE A 1 389 ? -26.522 27.559 23.590 1.00 91.81 389 PHE A C 1
ATOM 3006 O O . PHE A 1 389 ? -27.453 27.094 22.931 1.00 91.81 389 PHE A O 1
ATOM 3013 N N . ASP A 1 390 ? -25.273 27.110 23.463 1.00 90.12 390 ASP A N 1
ATOM 3014 C CA . ASP A 1 390 ? -24.945 25.936 22.660 1.00 90.12 390 ASP A CA 1
ATOM 3015 C C . ASP A 1 390 ? -25.272 24.622 23.397 1.00 90.12 390 ASP A C 1
ATOM 3017 O O . ASP A 1 390 ? -25.561 24.591 24.598 1.00 90.12 390 ASP A O 1
ATOM 3021 N N . GLU A 1 391 ? -25.235 23.502 22.666 1.00 90.81 391 GLU A N 1
ATOM 3022 C CA . GLU A 1 391 ? -25.568 22.183 23.225 1.00 90.81 391 GLU A CA 1
ATOM 3023 C C . GLU A 1 391 ? -24.623 21.777 24.373 1.00 90.81 391 GLU A C 1
ATOM 3025 O O . GLU A 1 391 ? -25.037 21.046 25.273 1.00 90.81 391 GLU A O 1
ATOM 3030 N N . ALA A 1 392 ? -23.376 22.266 24.372 1.00 88.44 392 ALA A N 1
ATOM 3031 C CA . ALA A 1 392 ? -22.391 21.992 25.416 1.00 88.44 392 ALA A CA 1
ATOM 3032 C C . ALA A 1 392 ? -22.729 22.721 26.726 1.00 88.44 392 ALA A C 1
ATOM 3034 O O . ALA A 1 392 ? -22.761 22.100 27.786 1.00 88.44 392 ALA A O 1
ATOM 3035 N N . THR A 1 393 ? -23.057 24.010 26.657 1.00 89.94 393 THR A N 1
ATOM 3036 C CA . THR A 1 393 ? -23.472 24.814 27.814 1.00 89.94 393 THR A CA 1
ATOM 3037 C C . THR A 1 393 ? -24.774 24.275 28.405 1.00 89.94 393 THR A C 1
ATOM 3039 O O . THR A 1 393 ? -24.875 24.090 29.618 1.00 89.94 393 THR A O 1
ATOM 3042 N N . ALA A 1 394 ? -25.746 23.909 27.563 1.00 93.25 394 ALA A N 1
ATOM 3043 C CA . ALA A 1 394 ? -26.968 23.251 28.025 1.00 93.25 394 ALA A CA 1
ATOM 3044 C C . ALA A 1 394 ? -26.677 21.902 28.712 1.00 93.25 394 ALA A C 1
ATOM 3046 O O . ALA A 1 394 ? -27.305 21.566 29.715 1.00 93.25 394 ALA A O 1
ATOM 3047 N N . ALA A 1 395 ? -25.709 21.131 28.209 1.00 91.88 395 ALA A N 1
ATOM 3048 C CA . ALA A 1 395 ? -25.305 19.861 28.807 1.00 91.88 395 ALA A CA 1
ATOM 3049 C 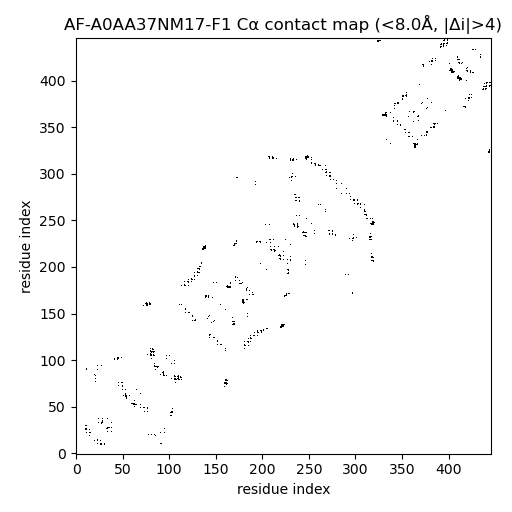C . ALA A 1 395 ? -24.622 20.029 30.176 1.00 91.88 395 ALA A C 1
ATOM 3051 O O . ALA A 1 395 ? -24.836 19.203 31.069 1.00 91.88 395 ALA A O 1
ATOM 3052 N N . LEU A 1 396 ? -23.839 21.098 30.351 1.00 91.19 396 LEU A N 1
ATOM 3053 C CA . LEU A 1 396 ? -23.217 21.468 31.624 1.00 91.19 396 LEU A CA 1
ATOM 3054 C C . LEU A 1 396 ? -24.262 21.904 32.657 1.00 91.19 396 LEU A C 1
ATOM 3056 O O . LEU A 1 396 ? -24.238 21.408 33.783 1.00 91.19 396 LEU A O 1
ATOM 3060 N N . LEU A 1 397 ? -25.222 22.751 32.262 1.00 93.31 397 LEU A N 1
ATOM 3061 C CA . LEU A 1 397 ? -26.356 23.138 33.111 1.00 93.31 397 LEU A CA 1
ATOM 3062 C C . LEU A 1 397 ? -27.185 21.917 33.520 1.00 93.31 397 LEU A C 1
ATOM 3064 O O . LEU A 1 397 ? -27.458 21.731 34.702 1.00 93.31 397 LEU A O 1
ATOM 3068 N N . LEU A 1 398 ? -27.498 21.025 32.573 1.00 93.50 398 LEU A N 1
ATOM 3069 C CA . LEU A 1 398 ? -28.174 19.757 32.860 1.00 93.50 398 LEU A CA 1
ATOM 3070 C C . LEU A 1 398 ? -27.400 18.912 33.885 1.00 93.50 398 LEU A C 1
ATOM 3072 O O . LEU A 1 398 ? -28.014 18.277 34.738 1.00 93.50 398 LEU A O 1
ATOM 3076 N N . GLY A 1 399 ? -26.065 18.933 33.832 1.00 89.44 399 GLY A N 1
ATOM 3077 C CA . GLY A 1 399 ? -25.201 18.255 34.801 1.00 89.44 399 GLY A CA 1
ATOM 3078 C C . GLY A 1 399 ? -25.269 18.831 36.223 1.00 89.44 399 GLY A C 1
ATOM 3079 O O . GLY A 1 399 ? -24.947 18.123 37.176 1.00 89.44 399 GLY A O 1
ATOM 3080 N N . ARG A 1 400 ? -25.715 20.085 36.390 1.00 89.88 400 ARG A N 1
ATOM 3081 C CA . ARG A 1 400 ? -25.906 20.743 37.696 1.00 89.88 400 ARG A CA 1
ATOM 3082 C C . ARG A 1 400 ? -27.301 20.529 38.290 1.00 89.88 400 ARG A C 1
ATOM 3084 O O . ARG A 1 400 ? -27.502 20.817 39.468 1.00 89.88 400 ARG A O 1
ATOM 3091 N N . ILE A 1 401 ? -28.245 19.996 37.516 1.00 91.44 401 ILE A N 1
ATOM 3092 C CA . ILE A 1 401 ? -29.621 19.757 37.960 1.00 91.44 401 ILE A CA 1
ATOM 3093 C C . ILE A 1 401 ? -29.746 18.332 38.502 1.00 91.44 401 ILE A C 1
ATOM 3095 O O . ILE A 1 401 ? -29.549 17.344 37.789 1.00 91.44 401 ILE A O 1
ATOM 3099 N N . ARG A 1 402 ? -30.161 18.198 39.764 1.00 89.88 402 ARG A N 1
ATOM 3100 C CA . ARG A 1 402 ? -30.563 16.898 40.312 1.00 89.88 402 ARG A CA 1
ATOM 3101 C C . ARG A 1 402 ? -31.958 16.578 39.795 1.00 89.88 402 ARG A C 1
ATOM 3103 O O . ARG A 1 402 ? -32.930 17.182 40.227 1.00 89.88 402 ARG A O 1
ATOM 3110 N N . ALA A 1 403 ? -32.062 15.632 38.867 1.00 89.31 403 ALA A N 1
ATOM 3111 C CA . ALA A 1 403 ? -33.321 15.326 38.191 1.00 89.31 403 ALA A CA 1
ATOM 3112 C C . ALA A 1 403 ? -33.584 13.825 38.031 1.00 89.31 403 ALA A C 1
ATOM 3114 O O . ALA A 1 403 ? -32.670 12.997 38.003 1.00 89.31 403 ALA A O 1
ATOM 3115 N N . VAL A 1 404 ? -34.862 13.491 37.858 1.00 89.31 404 VAL A N 1
ATOM 3116 C CA . VAL A 1 404 ? -35.347 12.183 37.409 1.00 89.31 404 VAL A CA 1
ATOM 3117 C C . VAL A 1 404 ? -35.914 12.280 35.995 1.00 89.31 404 VAL A C 1
ATOM 3119 O O . VAL A 1 404 ? -36.249 13.356 35.502 1.00 89.31 404 VAL A O 1
ATOM 3122 N N . TRP A 1 405 ? -35.993 11.132 35.324 1.00 87.31 405 TRP A N 1
ATOM 3123 C CA . TRP A 1 405 ? -36.521 11.026 33.968 1.00 87.31 405 TRP A CA 1
ATOM 3124 C C . TRP A 1 405 ? -37.835 10.244 33.994 1.00 87.31 405 TRP A C 1
ATOM 3126 O O . TRP A 1 405 ? -37.817 9.028 34.185 1.00 87.31 405 TRP A O 1
ATOM 3136 N N . GLU A 1 406 ? -38.959 10.922 33.776 1.00 83.75 406 GLU A N 1
ATOM 3137 C CA . GLU A 1 406 ? -40.304 10.328 33.725 1.00 83.75 406 GLU A CA 1
ATOM 3138 C C . GLU A 1 406 ? -40.814 10.389 32.284 1.00 83.75 406 GLU A C 1
ATOM 3140 O O . GLU A 1 406 ? -40.808 11.451 31.677 1.00 83.75 406 GLU A O 1
ATOM 3145 N N . GLU A 1 407 ? -41.189 9.255 31.683 1.00 80.69 407 GLU A N 1
ATOM 3146 C CA . GLU A 1 407 ? -41.730 9.205 30.306 1.00 80.69 407 GLU A CA 1
ATOM 3147 C C . GLU A 1 407 ? -40.880 9.945 29.242 1.00 80.69 407 GLU A C 1
ATOM 3149 O O . GLU A 1 407 ? -41.392 10.445 28.244 1.00 80.69 407 GLU A O 1
ATOM 3154 N N . ARG A 1 408 ? -39.549 9.965 29.425 1.00 75.94 408 ARG A N 1
ATOM 3155 C CA . ARG A 1 408 ? -38.559 10.707 28.606 1.00 75.94 408 ARG A CA 1
ATOM 3156 C C . ARG A 1 408 ? -38.577 12.236 28.770 1.00 75.94 408 ARG A C 1
ATOM 3158 O O . ARG A 1 408 ? -37.877 12.912 28.017 1.00 75.94 408 ARG A O 1
ATOM 3165 N N . ALA A 1 409 ? -39.295 12.769 29.750 1.00 87.19 409 ALA A N 1
ATOM 3166 C CA . ALA A 1 409 ? -39.203 14.155 30.193 1.00 87.19 409 ALA A CA 1
ATOM 3167 C C . ALA A 1 409 ? -38.220 14.299 31.367 1.00 87.19 409 ALA A C 1
ATOM 3169 O O . ALA A 1 409 ? -38.087 13.399 32.200 1.00 87.19 409 ALA A O 1
ATOM 3170 N N . LEU A 1 410 ? -37.510 15.426 31.405 1.00 92.44 410 LEU A N 1
ATOM 3171 C CA . LEU A 1 410 ? -36.661 15.843 32.517 1.00 92.44 410 LEU A CA 1
ATOM 3172 C C . LEU A 1 410 ? -37.539 16.430 33.625 1.00 92.44 410 LEU A C 1
ATOM 3174 O O . LEU A 1 410 ? -38.355 17.306 33.341 1.00 92.44 410 LEU A O 1
ATOM 3178 N N . ARG A 1 411 ? -37.348 15.980 34.867 1.00 92.88 411 ARG A N 1
ATOM 3179 C CA . ARG A 1 411 ? -38.026 16.525 36.045 1.00 92.88 411 ARG A CA 1
ATOM 3180 C C . ARG A 1 411 ? -37.015 16.810 37.164 1.00 92.88 411 ARG A C 1
ATOM 3182 O O . ARG A 1 411 ? -36.453 15.849 37.701 1.00 92.88 411 ARG A O 1
ATOM 3189 N N . PRO A 1 412 ? -36.767 18.083 37.515 1.00 92.50 412 PRO A N 1
ATOM 3190 C CA . PRO A 1 412 ? -35.929 18.451 38.653 1.00 92.50 412 PRO A CA 1
ATOM 3191 C C . PRO A 1 412 ? -36.487 17.894 39.969 1.00 92.50 412 PRO A C 1
ATOM 3193 O O . PRO A 1 412 ? -37.693 17.692 40.113 1.00 92.50 412 PRO A O 1
ATOM 3196 N N . LEU A 1 413 ? -35.594 17.597 40.910 1.00 90.94 413 LEU A N 1
ATOM 3197 C CA . LEU A 1 413 ? -35.925 17.151 42.267 1.00 90.94 413 LEU A CA 1
ATOM 3198 C C . LEU A 1 413 ? -35.902 18.296 43.281 1.00 90.94 413 LEU A C 1
ATOM 3200 O O . LEU A 1 413 ? -36.534 18.177 44.328 1.00 90.94 413 LEU A O 1
ATOM 3204 N N . ASP A 1 414 ? -35.147 19.351 42.984 1.00 88.62 414 ASP A N 1
ATOM 3205 C CA . ASP A 1 414 ? -35.012 20.528 43.829 1.00 88.62 414 ASP A CA 1
ATOM 3206 C C . ASP A 1 414 ? -35.974 21.624 43.318 1.00 88.62 414 ASP A C 1
ATOM 3208 O O . ASP A 1 414 ? -36.101 21.823 42.109 1.00 88.62 414 ASP A O 1
ATOM 3212 N N . GLU A 1 415 ? -36.654 22.328 44.230 1.00 86.12 415 GLU A N 1
ATOM 3213 C CA . GLU A 1 415 ? -37.587 23.432 43.921 1.00 86.12 415 GLU A CA 1
ATOM 3214 C C . GLU A 1 415 ? -36.799 24.734 43.673 1.00 86.12 415 GLU A C 1
ATOM 3216 O O . GLU A 1 415 ? -36.815 25.665 44.481 1.00 86.12 415 GLU A O 1
ATOM 3221 N N . ILE A 1 416 ? -36.018 24.762 42.589 1.00 90.38 416 ILE A N 1
ATOM 3222 C CA . ILE A 1 416 ? -35.213 25.917 42.168 1.00 90.38 416 ILE A CA 1
ATOM 3223 C C . ILE A 1 416 ? -35.757 26.428 40.832 1.00 90.38 416 ILE A C 1
ATOM 3225 O O . ILE A 1 416 ? -35.717 25.712 39.832 1.00 90.38 416 ILE A O 1
ATOM 3229 N N . GLU A 1 417 ? -36.205 27.685 40.813 1.00 91.94 417 GLU A N 1
ATOM 3230 C CA . GLU A 1 417 ? -36.917 28.332 39.697 1.00 91.94 417 GLU A CA 1
ATOM 3231 C C . GLU A 1 417 ? -36.246 28.110 38.333 1.00 91.94 417 GLU A C 1
ATOM 3233 O O . GLU A 1 417 ? -36.854 27.564 37.411 1.00 91.94 417 GLU A O 1
ATOM 3238 N N . TRP A 1 418 ? -34.956 28.439 38.206 1.00 94.00 418 TRP A N 1
ATOM 3239 C CA . TRP A 1 418 ? -34.255 28.289 36.930 1.00 94.00 418 TRP A CA 1
ATOM 3240 C C . TRP A 1 418 ? -34.115 26.825 36.486 1.00 94.00 418 TRP A C 1
ATOM 3242 O O . TRP A 1 418 ? -34.030 26.560 35.286 1.00 94.00 418 TRP A O 1
ATOM 3252 N N . GLN A 1 419 ? -34.099 25.860 37.416 1.00 95.00 419 GLN A N 1
ATOM 3253 C CA . GLN A 1 419 ? -34.019 24.433 37.085 1.00 95.00 419 GLN A CA 1
ATOM 3254 C C . GLN A 1 419 ? -35.350 23.920 36.533 1.00 95.00 419 GLN A C 1
ATOM 3256 O O . GLN A 1 419 ? -35.360 23.133 35.583 1.00 95.00 419 GLN A O 1
ATOM 3261 N N . GLU A 1 420 ? -36.467 24.382 37.098 1.00 93.62 420 GLU A N 1
ATOM 3262 C CA . GLU A 1 420 ? -37.811 24.113 36.580 1.00 93.62 420 GLU A CA 1
ATOM 3263 C C . GLU A 1 420 ? -37.980 24.730 35.189 1.00 93.62 420 GLU A C 1
ATOM 3265 O O . GLU A 1 420 ? -38.337 24.029 34.238 1.00 93.62 420 GLU A O 1
ATOM 3270 N N . ALA A 1 421 ? -37.589 25.998 35.030 1.00 94.62 421 ALA A N 1
ATOM 3271 C CA . ALA A 1 421 ? -37.610 26.684 33.744 1.00 94.62 421 ALA A CA 1
ATOM 3272 C C . ALA A 1 421 ? -36.715 25.992 32.696 1.00 94.62 421 ALA A C 1
ATOM 3274 O O . ALA A 1 421 ? -37.102 25.856 31.528 1.00 94.62 421 ALA A O 1
ATOM 3275 N N . PHE A 1 422 ? -35.535 25.500 33.100 1.00 95.81 422 PHE A N 1
ATOM 3276 C CA . PHE A 1 422 ? -34.642 24.732 32.230 1.00 95.81 422 PHE A CA 1
ATOM 3277 C C . PHE A 1 422 ? -35.287 23.417 31.798 1.00 95.81 422 PHE A C 1
ATOM 3279 O O . PHE A 1 422 ? -35.217 23.059 30.623 1.00 95.81 422 PHE A O 1
ATOM 3286 N N . ALA A 1 423 ? -35.933 22.696 32.717 1.00 94.94 423 ALA A N 1
ATOM 3287 C CA . ALA A 1 423 ? -36.610 21.446 32.397 1.00 94.94 423 ALA A CA 1
ATOM 3288 C C . ALA A 1 423 ? -37.766 21.650 31.418 1.00 94.94 423 ALA A C 1
ATOM 3290 O O . ALA A 1 423 ? -37.882 20.906 30.441 1.00 94.94 423 ALA A O 1
ATOM 3291 N N . ASP A 1 424 ? -38.561 22.694 31.615 1.00 94.12 424 ASP A N 1
ATOM 3292 C CA . ASP A 1 424 ? -39.637 23.072 30.707 1.00 94.12 424 ASP A CA 1
ATOM 3293 C C . ASP A 1 424 ? -39.123 23.431 29.311 1.00 94.12 424 ASP A C 1
ATOM 3295 O O . ASP A 1 424 ? -39.664 22.962 28.304 1.00 94.12 424 ASP A O 1
ATOM 3299 N N . TRP A 1 425 ? -38.053 24.224 29.226 1.00 95.81 425 TRP A N 1
ATOM 3300 C CA . TRP A 1 425 ? -37.390 24.530 27.958 1.00 95.81 425 TRP A CA 1
ATOM 3301 C C . TRP A 1 425 ? -36.836 23.266 27.290 1.00 95.81 425 TRP A C 1
ATOM 3303 O O . TRP A 1 425 ? -37.150 22.990 26.130 1.00 95.81 425 TRP A O 1
ATOM 3313 N N . PHE A 1 426 ? -36.084 22.455 28.035 1.00 95.38 426 PHE A N 1
ATOM 3314 C CA . PHE A 1 426 ? -35.455 21.234 27.544 1.00 95.38 426 PHE A CA 1
ATOM 3315 C C . PHE A 1 426 ? -36.496 20.244 27.015 1.00 95.38 426 PHE A C 1
ATOM 3317 O O . PHE A 1 426 ? -36.314 19.651 25.952 1.00 95.38 426 PHE A O 1
ATOM 3324 N N . ASN A 1 427 ? -37.621 20.087 27.716 1.00 94.94 427 ASN A N 1
ATOM 3325 C CA . ASN A 1 427 ? -38.696 19.173 27.337 1.00 94.94 427 ASN A CA 1
ATOM 3326 C C . ASN A 1 427 ? -39.430 19.594 26.056 1.00 94.94 427 ASN A C 1
ATOM 3328 O O . ASN A 1 427 ? -39.994 18.728 25.383 1.00 94.94 427 ASN A O 1
ATOM 3332 N N . ARG A 1 428 ? -39.380 20.881 25.684 1.00 94.12 428 ARG A N 1
ATOM 3333 C CA . ARG A 1 428 ? -39.924 21.408 24.421 1.00 94.12 428 ARG A CA 1
ATOM 3334 C C . ARG A 1 428 ? -38.992 21.207 23.217 1.00 94.12 428 ARG A C 1
ATOM 3336 O O . ARG A 1 428 ? -39.441 21.373 22.083 1.00 94.12 428 ARG A O 1
ATOM 3343 N 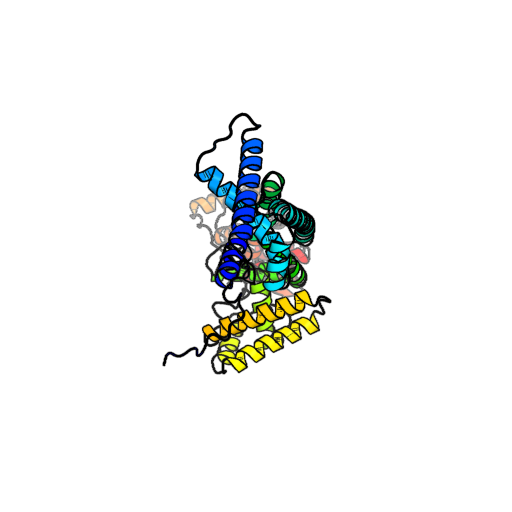N . LEU A 1 429 ? -37.726 20.834 23.426 1.00 93.44 429 LEU A N 1
ATOM 3344 C CA . LEU A 1 429 ? -36.773 20.580 22.340 1.00 93.44 429 LEU A CA 1
ATOM 3345 C C . LEU A 1 429 ? -37.110 19.299 21.554 1.00 93.44 429 LEU A C 1
ATOM 3347 O O . LEU A 1 429 ? -37.665 18.328 22.076 1.00 93.44 429 LEU A O 1
ATOM 3351 N N . GLY A 1 430 ? -36.700 19.266 20.282 1.00 91.81 430 GLY A N 1
ATOM 3352 C CA . GLY A 1 430 ? -36.808 18.073 19.436 1.00 91.81 430 GLY A CA 1
ATOM 3353 C C . GLY A 1 430 ? -36.044 16.872 20.010 1.00 91.81 430 GLY A C 1
ATOM 3354 O O . GLY A 1 430 ? -35.026 17.037 20.684 1.00 91.81 430 GLY A O 1
ATOM 3355 N N . ALA A 1 431 ? -36.523 15.653 19.731 1.00 85.88 431 ALA A N 1
ATOM 3356 C CA . ALA A 1 431 ? -35.961 14.412 20.280 1.00 85.88 431 ALA A CA 1
ATOM 3357 C C . ALA A 1 431 ? -34.445 14.283 20.043 1.00 85.88 431 ALA A C 1
ATOM 3359 O O . ALA A 1 431 ? -33.708 14.068 21.001 1.00 85.88 431 ALA A O 1
ATOM 3360 N N . ASP A 1 432 ? -33.987 14.531 18.815 1.00 81.69 432 ASP A N 1
ATOM 3361 C CA . ASP A 1 432 ? -32.568 14.443 18.451 1.00 81.69 432 ASP A CA 1
ATOM 3362 C C . ASP A 1 432 ? -31.696 15.435 19.238 1.00 81.69 432 ASP A C 1
ATOM 3364 O O . ASP A 1 432 ? -30.585 15.109 19.646 1.00 81.69 432 ASP A O 1
ATOM 3368 N N . CYS A 1 433 ? -32.199 16.651 19.474 1.00 87.00 433 CYS A N 1
ATOM 3369 C CA . CYS A 1 433 ? -31.483 17.679 20.233 1.00 87.00 433 CYS A CA 1
ATOM 3370 C C . CYS A 1 433 ? -31.362 17.286 21.713 1.00 87.00 433 CYS A C 1
ATOM 3372 O O . CYS A 1 433 ? -30.274 17.327 22.287 1.00 87.00 433 CYS A O 1
ATOM 3374 N N . ARG A 1 434 ? -32.460 16.801 22.311 1.00 92.19 434 ARG A N 1
ATOM 3375 C CA . ARG A 1 434 ? -32.457 16.296 23.694 1.00 92.19 434 ARG A CA 1
ATOM 3376 C C . ARG A 1 434 ? -31.493 15.129 23.871 1.00 92.19 434 ARG A C 1
ATOM 3378 O O . ARG A 1 434 ? -30.813 15.052 24.891 1.00 92.19 434 ARG A O 1
ATOM 3385 N N . GLU A 1 435 ? -31.425 14.224 22.896 1.00 86.25 435 GLU A N 1
ATOM 3386 C CA . GLU A 1 435 ? -30.497 13.093 22.932 1.00 86.25 435 GLU A CA 1
ATOM 3387 C C . GLU A 1 435 ? -29.035 13.542 22.862 1.00 86.25 435 GLU A C 1
ATOM 3389 O O . GLU A 1 435 ? -28.234 13.054 23.660 1.00 86.25 435 GLU A O 1
ATOM 3394 N N . ARG A 1 436 ? -28.691 14.512 22.000 1.00 85.94 436 ARG A N 1
ATOM 3395 C CA . ARG A 1 436 ? -27.329 15.070 21.925 1.00 85.94 436 ARG A CA 1
ATOM 3396 C C . ARG A 1 436 ? -26.903 15.761 23.217 1.00 85.94 436 ARG A C 1
ATOM 3398 O O . ARG A 1 436 ? -25.864 15.402 23.767 1.00 85.94 436 ARG A O 1
ATOM 3405 N N . ILE A 1 437 ? -27.722 16.671 23.750 1.00 89.81 437 ILE A N 1
ATOM 3406 C CA . ILE A 1 437 ? -27.434 17.372 25.016 1.00 89.81 437 ILE A CA 1
ATOM 3407 C C . ILE A 1 437 ? -27.285 16.364 26.165 1.00 89.81 437 ILE A C 1
ATOM 3409 O O . ILE A 1 437 ? -26.360 16.449 26.973 1.00 89.81 437 ILE A O 1
ATOM 3413 N N . ARG A 1 438 ? -28.158 15.350 26.224 1.00 87.50 438 ARG A N 1
ATOM 3414 C CA . ARG A 1 438 ? -28.095 14.307 27.255 1.00 87.50 438 ARG A CA 1
ATOM 3415 C C . ARG A 1 438 ? -26.861 13.417 27.121 1.00 87.50 438 ARG A C 1
ATOM 3417 O O . ARG A 1 438 ? -26.318 12.996 28.141 1.00 87.50 438 ARG A O 1
ATOM 3424 N N . ALA A 1 439 ? -26.447 13.088 25.899 1.00 82.62 439 ALA A N 1
ATOM 3425 C CA . ALA A 1 439 ? -25.224 12.333 25.657 1.00 82.62 439 ALA A CA 1
ATOM 3426 C C . ALA A 1 439 ? -24.000 13.143 26.108 1.00 82.62 439 ALA A C 1
ATOM 3428 O O . ALA A 1 439 ? -23.230 12.647 26.924 1.00 82.62 439 ALA A O 1
ATOM 3429 N N . LEU A 1 440 ? -23.903 14.409 25.685 1.00 84.25 440 LEU A N 1
ATOM 3430 C CA . LEU A 1 440 ? -22.837 15.334 26.085 1.00 84.25 440 LEU A CA 1
ATOM 3431 C C . LEU A 1 440 ? -22.747 15.498 27.607 1.00 84.25 440 LEU A C 1
ATOM 3433 O O . LEU A 1 440 ? -21.656 15.435 28.164 1.00 84.25 440 LEU A O 1
ATOM 3437 N N . SER A 1 441 ? -23.885 15.639 28.293 1.00 85.56 441 SER A N 1
ATOM 3438 C CA . SER A 1 441 ? -23.925 15.820 29.751 1.00 85.56 441 SER A CA 1
ATOM 3439 C C . SER A 1 441 ? -23.312 14.631 30.500 1.00 85.56 441 SER A C 1
ATOM 3441 O O . SER A 1 441 ? -22.583 14.814 31.471 1.00 85.56 441 SER A O 1
ATOM 3443 N N . LYS A 1 442 ? -23.518 13.402 30.007 1.00 80.19 442 LYS A N 1
ATOM 3444 C CA . LYS A 1 442 ? -22.894 12.197 30.581 1.00 80.19 442 LYS A CA 1
ATOM 3445 C C . LYS A 1 442 ? -21.387 12.135 30.344 1.00 80.19 442 LYS A C 1
ATOM 3447 O O . LYS A 1 442 ? -20.686 11.539 31.151 1.00 80.19 442 LYS A O 1
ATOM 3452 N N . THR A 1 443 ? -20.912 12.711 29.244 1.00 70.12 443 THR A N 1
ATOM 3453 C CA . THR A 1 443 ? -19.491 12.727 28.880 1.00 70.12 443 THR A CA 1
ATOM 3454 C C . THR A 1 443 ? -18.715 13.831 29.607 1.00 70.12 443 THR A C 1
ATOM 3456 O O . THR A 1 443 ? -17.527 13.660 29.847 1.00 70.12 443 THR A O 1
ATOM 3459 N N . LEU A 1 444 ? -19.375 14.942 29.960 1.00 67.75 444 LEU A N 1
ATOM 3460 C CA . LEU A 1 444 ? -18.780 16.105 30.642 1.00 67.75 444 LEU A CA 1
ATOM 3461 C C . LEU A 1 444 ? -18.817 16.016 32.180 1.00 67.75 444 LEU A C 1
ATOM 3463 O O . LEU A 1 444 ? -18.095 16.751 32.844 1.00 67.75 444 LEU A O 1
ATOM 3467 N N . ALA A 1 445 ? -19.659 15.150 32.755 1.00 53.03 445 ALA A N 1
ATOM 3468 C CA . ALA A 1 445 ? -19.814 14.978 34.206 1.00 53.03 445 ALA A CA 1
ATOM 3469 C C . ALA A 1 445 ? -18.848 13.940 34.830 1.00 53.03 445 ALA A C 1
ATOM 3471 O O . ALA A 1 445 ? -19.084 13.495 35.956 1.00 53.03 445 ALA A O 1
ATOM 3472 N N . GLY A 1 446 ? -17.818 13.516 34.085 1.00 42.34 446 GLY A N 1
ATOM 3473 C CA . GLY A 1 446 ? -16.845 12.483 34.467 1.00 42.34 446 GLY A CA 1
ATOM 3474 C C . GLY A 1 446 ? -15.509 13.032 34.939 1.00 42.34 446 GLY A C 1
ATOM 3475 O O . GLY A 1 446 ? -15.000 13.963 34.280 1.00 42.34 446 GLY A O 1
#

Solvent-accessible surface area (backbone atoms only — not comparable to full-atom values): 24832 Å² total; per-residue (Å²): 137,82,86,92,73,87,78,98,60,64,74,69,63,88,62,43,81,93,50,37,55,66,33,48,51,50,35,31,37,77,60,66,73,38,51,73,68,57,52,50,53,44,52,51,32,50,54,50,52,45,50,54,51,46,28,59,76,46,69,65,76,38,94,76,73,59,68,72,58,53,50,52,47,46,50,19,50,49,45,21,31,28,50,38,39,66,69,37,95,41,73,70,53,24,51,48,51,61,72,76,41,54,51,64,56,35,31,53,48,10,47,56,48,51,59,51,51,52,55,50,36,57,57,45,48,54,49,37,63,74,51,49,59,89,72,71,35,41,29,58,49,43,36,66,73,43,50,52,55,45,54,54,51,59,54,71,71,46,90,69,64,54,78,43,87,82,84,71,63,45,55,64,83,63,91,77,88,56,47,27,71,61,24,52,38,55,49,46,56,49,48,43,43,38,19,60,52,36,58,78,44,50,91,54,44,62,56,46,43,45,27,41,12,56,78,68,75,50,48,45,38,74,43,80,58,32,71,47,45,54,48,51,51,19,32,34,55,23,36,78,74,76,41,88,54,50,71,31,45,69,68,56,53,51,55,49,26,66,66,34,40,82,48,54,63,67,55,46,31,54,51,39,45,50,32,42,50,53,48,47,65,75,64,59,76,88,42,70,67,48,52,50,52,50,50,52,51,32,51,50,48,30,52,50,30,46,76,51,55,25,51,42,82,94,59,55,41,41,41,78,71,81,72,68,51,83,77,80,76,40,72,70,72,54,74,68,60,44,49,51,52,47,51,55,36,50,73,43,98,42,46,73,58,35,38,45,50,53,65,75,73,50,56,15,68,65,55,46,54,49,48,54,65,63,74,45,67,54,85,83,35,47,52,55,31,59,68,72,51,53,62,66,56,52,9,54,53,54,62,72,52,60,60,50,75,56,99,88,34,60,39,61,74,63,101,42,70,53,52,50,49,46,27,58,46,53,57,70,48,55,70,70,57,46,51,51,24,56,51,47,22,65,37,52,72,107

Sequence (446 aa):
MENRSLLSGTPLDGIDYGVYTASLMRRAADAGLLDERALAAMQEGLLGLLRSQIEEITRGESSSVPAETADQLMDDIGYCIDVALKHAPTPQESLALLREHSMDALYRMGTGLLDREERACEGLLSRVRATRTPTVNEGYRILLDVTFPRYLRDWKVRRHPGDFVVLTEYPLAREVSASGIFGVRERLESLALENRFCGRFAPVLDGLLRGWARQNRTSPAEAYVNLFTITLQNLLLARLLGREDAALGAGERAGLEERLRPLAAEQRAALLLRAAEGLIDSCAFENARLNNYIREGAARFAGEVNRAGGALTPFAVVAEEDAPLLFIDGERLDNDAFSAVADEVLLCDDAARKARIIREELRSLDDLCDLLGAGCVFDDEYAEIFSSFDEATAALLLGRIRAVWEERALRPLDEIEWQEAFADWFNRLGADCRERIRALSKTLAG

Secondary structure (DSSP, 8-state):
----------TTTT--GGGHHHHHHHHHHHTTSS-HHHHHHHHHHHHHHHHHHHHHHTTTS-S---HHHHHHHHHHHHHHHHHHHHTSSSHHHHHHHHHHS-HHHHHHHHHHHHHHHHHHHHHHHHHHHHTPPP---HHHHHIIIIIHHHHHHHHHH-SS--------SS--SS-----HHHHHHHHHHHHHHHHHHHHHTHHHHHHHHHHHHHHTTS-TTT--S-HHHHHHHHHHHHHTTT--S----HHHHHHHHHHHTTS-HHHHHHHHHHHHHHHHHHHT---HHHHHHHHHHHHHHHHHHHHTTT--TTT-PPPPP-------PPPPPPHHHHHHHHHHHHT---HHHHHHHHHHH--SHHHHHHHHTTT-S-HHHHHHHHHTS-HHHHHHHHHHS-EEEETTEEEESS--HHHHHHHHHHHHS-HHHHHHHHHHHHHH--

pLDDT: mean 90.39, std 10.38, range [31.67, 98.38]

Foldseek 3Di:
DDDPDDDPDDLLPPADLVQRVVSLVVSCVVSVVDDPVLVVQQVVLLVVQLQVVCCVVCVNPDSDDPPVVSVQLSQLLSQLLSQLLVVDPDSVVSSVCSRVDHSVVSSVSSVVVVVVLLVLLVVLLVLLVVLDQDFLAQQSVCCSPPQSVVLSVVQVPDPRAHWDARDGLEDFLDDQPDTHSVSSNVVSVRSSLLSLQSVVVSVCQHLLLCLLCVLVVHHSHNDRYRSSLLQLLQQLLVVLVVDRHSAAAPVSLVVQLVVQLVDDLVVLLVSLLVSLVVNCVVVVSVDPVSSVVSNVSSNVVSVVCVVVSSHCSNRRRHGDPPDQDEDDFDDDDDPVLLVVLLVVLLPDPDLLVSLVSLVPRDRGLVSSVVSLQVPSDDLVSLLVSLVSDDLLSLLSVVLVFCWDADPNATGGPDPGRSSRSSSVSLRPDDPVSNVSSPVSNVRHND